Protein AF-A0A832J7C8-F1 (afdb_monomer)

Solvent-accessible surface area (backbone atoms only — not comparable to full-atom values): 30601 Å² total; per-residue (Å²): 109,84,42,47,64,48,51,95,41,90,67,67,51,73,44,78,39,48,43,72,54,90,59,29,48,70,55,30,78,49,72,46,72,92,43,89,54,33,34,36,38,36,22,11,72,75,19,35,33,37,17,64,54,68,40,61,45,34,40,81,36,48,46,62,53,90,59,36,40,24,36,16,57,36,76,43,83,82,53,86,65,36,33,31,39,37,15,12,67,74,18,40,30,42,10,71,61,70,42,56,45,36,41,78,40,52,44,64,51,79,75,30,41,20,44,38,48,44,63,41,89,86,40,77,36,28,34,42,36,33,19,43,72,70,30,50,33,36,18,76,60,62,36,62,43,36,39,68,61,75,86,77,76,67,95,51,84,76,71,68,75,43,25,40,50,28,66,30,75,48,54,59,37,57,80,63,46,77,42,68,45,42,31,30,43,35,11,18,47,62,15,42,30,37,38,36,23,69,72,50,93,70,58,51,78,44,78,54,37,39,87,57,95,48,99,82,34,47,56,70,33,52,19,58,35,43,46,75,47,76,45,71,85,48,92,80,41,44,47,44,35,44,36,43,30,36,90,49,63,23,37,32,37,35,52,81,80,54,88,68,36,68,61,42,79,76,43,76,14,74,57,50,53,51,48,52,47,51,52,49,49,55,57,67,64,59,80,88,87,68,85,66,57,78,50,83,70,80,54,66,51,101,85,74,44,48,50,39,50,34,37,58,91,85,42,85,45,78,49,78,58,73,83,81,78,82,72,78,80,74,65,39,16,24,52,35,37,48,55,49,62,42,64,89,73,43,45,62,76,42,72,34,34,41,41,36,38,44,32,22,77,19,93,33,59,28,40,67,25,34,37,45,31,46,49,40,85,67,38,46,79,74,49,76,50,54,76,47,57,52,73,46,80,44,92,52,91,67,38,32,39,44,30,50,45,35,70,38,48,56,74,37,71,41,46,35,40,39,35,32,29,32,76,58,68,70,42,76,45,53,37,41,36,36,52,49,50,77,40,52,48,75,40,70,66,40,22,44,26,62,46,80,46,64,27,61,69,88,75,70,66,74,45,82,70,28,60,95,43,97,54,40,81,50,54,60,57,52,51,49,47,38,62,68,64,24,59,72,38,73,71,36,38,52,51,52,51,53,46,65,73,56,42,46,71,52,50,57,56,32,65,77,30,70,70,54,38,52,50,51,52,64,67,43,48,64,60,54,46,38,71,76,36,51,72,61,43,52,52,51,51,53,51,51,51,51,51,50,53,52,52,51,51,54,51,51,56,54,53,55,57,55,63,76,74,109

Structure (mmCIF, N/CA/C/O backbone):
data_AF-A0A832J7C8-F1
#
_entry.id   AF-A0A832J7C8-F1
#
loop_
_atom_site.group_PDB
_atom_site.id
_atom_site.type_symbol
_atom_site.label_atom_id
_atom_site.label_alt_id
_atom_site.label_comp_id
_atom_site.label_asym_id
_atom_site.label_entity_id
_atom_site.label_seq_id
_atom_site.pdbx_PDB_ins_code
_atom_site.Cartn_x
_atom_site.Cartn_y
_atom_site.Cartn_z
_atom_site.occupancy
_atom_site.B_iso_or_equiv
_atom_site.auth_seq_id
_atom_site.auth_comp_id
_atom_site.auth_asym_id
_atom_site.auth_atom_id
_atom_site.pdbx_PDB_model_num
ATOM 1 N N . ASP A 1 1 ? -2.311 -9.104 -15.915 1.00 56.28 1 ASP A N 1
ATOM 2 C CA . ASP A 1 1 ? -3.794 -8.987 -15.863 1.00 56.28 1 ASP A CA 1
ATOM 3 C C . ASP A 1 1 ? -4.512 -10.001 -14.965 1.00 56.28 1 ASP A C 1
ATOM 5 O O . ASP A 1 1 ? -5.670 -10.327 -15.211 1.00 56.28 1 ASP A O 1
ATOM 9 N N . GLN A 1 2 ? -3.888 -10.494 -13.891 1.00 72.25 2 GLN A N 1
ATOM 10 C CA . GLN A 1 2 ? -4.504 -11.523 -13.036 1.00 72.25 2 GLN A CA 1
ATOM 11 C C . GLN A 1 2 ? -5.165 -10.955 -11.766 1.00 72.25 2 GLN A C 1
ATOM 13 O O . GLN A 1 2 ? -5.716 -11.711 -10.971 1.00 72.25 2 GLN A O 1
ATOM 18 N N . GLY A 1 3 ? -5.201 -9.627 -11.621 1.00 81.56 3 GLY A N 1
ATOM 19 C CA . GLY A 1 3 ? -5.967 -8.923 -10.598 1.00 81.56 3 GLY A CA 1
ATOM 20 C C . GLY A 1 3 ? -5.256 -8.827 -9.254 1.00 81.56 3 GLY A C 1
ATOM 21 O O . GLY A 1 3 ? -4.030 -8.818 -9.193 1.00 81.56 3 GLY A O 1
ATOM 22 N N . VAL A 1 4 ? -6.041 -8.713 -8.187 1.00 84.06 4 VAL A N 1
ATOM 23 C CA . VAL A 1 4 ? -5.559 -8.632 -6.811 1.00 84.06 4 VAL A CA 1
ATOM 24 C C . VAL A 1 4 ? -5.388 -10.037 -6.251 1.00 84.06 4 VAL A C 1
ATOM 26 O O . VAL A 1 4 ? -6.258 -10.902 -6.387 1.00 84.06 4 VAL A O 1
ATOM 29 N N . PHE A 1 5 ? -4.270 -10.242 -5.569 1.00 83.50 5 PHE A N 1
ATOM 30 C CA . PHE A 1 5 ? -4.012 -11.427 -4.773 1.00 83.50 5 PHE A CA 1
ATOM 31 C C . PHE A 1 5 ? -3.793 -11.012 -3.326 1.00 83.50 5 PHE A C 1
ATOM 33 O O . PHE A 1 5 ? -3.249 -9.944 -3.054 1.00 83.50 5 PHE A O 1
ATOM 40 N N . ALA A 1 6 ? -4.213 -11.867 -2.403 1.00 79.81 6 ALA A N 1
ATOM 41 C CA . ALA A 1 6 ? -3.914 -11.717 -0.993 1.00 79.81 6 ALA A CA 1
ATOM 42 C C . ALA A 1 6 ? -3.129 -12.930 -0.515 1.00 79.81 6 ALA A C 1
ATOM 44 O O . ALA A 1 6 ? -3.428 -14.068 -0.882 1.00 79.81 6 ALA A O 1
ATOM 45 N N . SER A 1 7 ? -2.155 -12.657 0.334 1.00 75.12 7 SER A N 1
ATOM 46 C CA . SER A 1 7 ? -1.440 -13.656 1.105 1.00 75.12 7 SER A CA 1
ATOM 47 C C . SER A 1 7 ? -1.711 -13.399 2.583 1.00 75.12 7 SER A C 1
ATOM 49 O O . SER A 1 7 ? -1.800 -12.252 3.025 1.00 75.12 7 SER A O 1
ATOM 51 N N . ASN A 1 8 ? -1.861 -14.478 3.341 1.00 82.06 8 ASN A N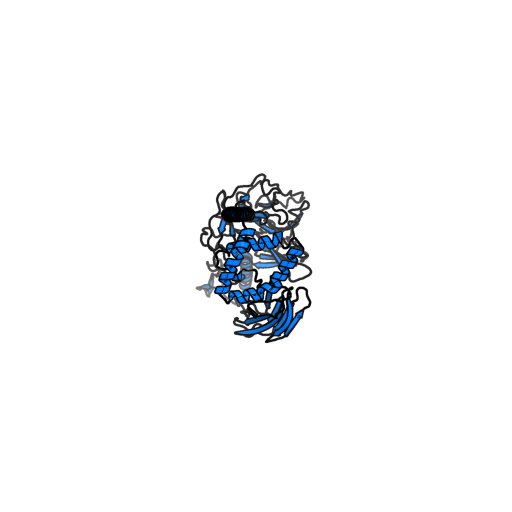 1
ATOM 52 C CA . ASN A 1 8 ? -1.901 -14.472 4.802 1.00 82.06 8 ASN A CA 1
ATOM 53 C C . ASN A 1 8 ? -0.644 -15.117 5.413 1.00 82.06 8 ASN A C 1
ATOM 55 O O . ASN A 1 8 ? -0.599 -15.332 6.620 1.00 82.06 8 ASN A O 1
ATOM 59 N N . ASP A 1 9 ? 0.356 -15.412 4.583 1.00 74.69 9 ASP A N 1
ATOM 60 C CA . ASP A 1 9 ? 1.581 -16.141 4.911 1.00 74.69 9 ASP A CA 1
ATOM 61 C C . ASP A 1 9 ? 2.830 -15.408 4.385 1.00 74.69 9 ASP A C 1
ATOM 63 O O . ASP A 1 9 ? 3.800 -16.017 3.941 1.00 74.69 9 ASP A O 1
ATOM 67 N N . ASN A 1 10 ? 2.806 -14.069 4.444 1.00 65.75 10 ASN A N 1
ATOM 68 C CA . ASN A 1 10 ? 3.911 -13.183 4.048 1.00 65.75 10 ASN A CA 1
ATOM 69 C C . ASN A 1 10 ? 4.390 -13.365 2.595 1.00 65.75 10 ASN A C 1
ATOM 71 O O . ASN A 1 10 ? 5.555 -13.140 2.279 1.00 65.75 10 ASN A O 1
ATOM 75 N N . GLY A 1 11 ? 3.476 -13.727 1.700 1.00 64.25 11 GLY A N 1
ATOM 76 C CA . GLY A 1 11 ? 3.715 -13.854 0.268 1.00 64.25 11 GLY A CA 1
ATOM 77 C C . GLY A 1 11 ? 4.184 -15.235 -0.186 1.00 64.25 11 GLY A C 1
ATOM 78 O O . GLY A 1 11 ? 4.556 -15.366 -1.353 1.00 64.25 11 GLY A O 1
ATOM 79 N N . SER A 1 12 ? 4.159 -16.250 0.685 1.00 63.31 12 SER A N 1
ATOM 80 C CA . SER A 1 12 ? 4.481 -17.634 0.311 1.00 63.31 12 SER A CA 1
ATOM 81 C C . SER A 1 12 ? 3.397 -18.254 -0.573 1.00 63.31 12 SER A C 1
ATOM 83 O O . SER A 1 12 ? 3.710 -18.881 -1.585 1.00 63.31 12 SER A O 1
ATOM 85 N N . ASN A 1 13 ? 2.122 -18.031 -0.252 1.00 65.81 13 ASN A N 1
ATOM 86 C CA . ASN A 1 13 ? 0.984 -18.407 -1.077 1.00 65.81 13 ASN A CA 1
ATOM 87 C C . ASN A 1 13 ? 0.084 -17.204 -1.332 1.00 65.81 13 ASN A C 1
ATOM 89 O O . ASN A 1 13 ? -0.207 -16.387 -0.460 1.00 65.81 13 ASN A O 1
ATOM 93 N N . TRP A 1 14 ? -0.418 -17.141 -2.557 1.00 78.94 14 TRP A N 1
ATOM 94 C CA . TRP A 1 14 ? -1.261 -16.054 -3.020 1.00 78.94 14 TRP A CA 1
ATOM 95 C C . TRP A 1 14 ? -2.600 -16.602 -3.478 1.00 78.94 14 TRP A C 1
ATOM 97 O O . TRP A 1 14 ? -2.681 -17.451 -4.365 1.00 78.94 14 TRP A O 1
ATOM 107 N N . VAL A 1 15 ? -3.672 -16.088 -2.885 1.00 83.00 15 VAL A N 1
ATOM 108 C CA . VAL A 1 15 ? -5.040 -16.414 -3.277 1.00 83.00 15 VAL A CA 1
ATOM 109 C C . VAL A 1 15 ? -5.608 -15.249 -4.065 1.00 83.00 15 VAL A C 1
ATOM 111 O O . VAL A 1 15 ? -5.571 -14.102 -3.621 1.00 83.00 15 VAL A O 1
ATOM 114 N N . ALA A 1 16 ? -6.163 -15.545 -5.236 1.00 85.12 16 ALA A N 1
ATOM 115 C CA . ALA A 1 16 ? -6.839 -14.547 -6.049 1.00 85.12 16 ALA A CA 1
ATOM 116 C C . ALA A 1 16 ? -8.062 -13.977 -5.305 1.00 85.12 16 ALA A C 1
ATOM 118 O O . ALA A 1 16 ? -8.956 -14.714 -4.887 1.00 85.12 16 ALA A O 1
ATOM 119 N N . LYS A 1 17 ? -8.125 -12.650 -5.194 1.00 89.81 17 LYS A N 1
ATOM 120 C CA . LYS A 1 17 ? -9.186 -11.885 -4.526 1.00 89.81 17 LYS A CA 1
ATOM 121 C C . LYS A 1 17 ? -9.860 -10.949 -5.523 1.00 89.81 17 LYS A C 1
ATOM 123 O O . LYS A 1 17 ? -9.800 -9.735 -5.411 1.00 89.81 17 LYS A O 1
ATOM 128 N N . ASN A 1 18 ? -10.474 -11.541 -6.546 1.00 90.88 18 ASN A N 1
ATOM 129 C CA . ASN A 1 18 ? -10.940 -10.828 -7.742 1.00 90.88 18 ASN A CA 1
ATOM 130 C C . ASN A 1 18 ? -12.463 -10.802 -7.908 1.00 90.88 18 ASN A C 1
ATOM 132 O O . ASN A 1 18 ? -12.958 -10.453 -8.986 1.00 90.88 18 ASN A O 1
ATOM 136 N N . ASN A 1 19 ? -13.227 -11.227 -6.898 1.00 94.44 19 ASN A N 1
ATOM 137 C CA . ASN A 1 19 ? -14.675 -11.310 -7.040 1.00 94.44 19 ASN A CA 1
ATOM 138 C C . ASN A 1 19 ? -15.274 -9.914 -7.263 1.00 94.44 19 ASN A C 1
ATOM 140 O O . ASN A 1 19 ? -14.944 -8.971 -6.551 1.00 94.44 19 ASN A O 1
ATOM 144 N N . GLY A 1 20 ? -16.128 -9.771 -8.277 1.00 93.56 20 GLY A N 1
ATOM 145 C CA . GLY A 1 20 ? -16.678 -8.475 -8.692 1.00 93.56 20 GLY A CA 1
ATOM 146 C C . GLY A 1 20 ? -15.742 -7.597 -9.542 1.00 93.56 20 GLY A C 1
ATOM 147 O O . GLY A 1 20 ? -16.195 -6.590 -10.091 1.00 93.56 20 GLY A O 1
ATOM 148 N N . MET A 1 21 ? -14.472 -7.982 -9.748 1.00 90.50 21 MET A N 1
ATOM 149 C CA . MET A 1 21 ? -13.553 -7.262 -10.639 1.00 90.50 21 MET A CA 1
ATOM 150 C C . MET A 1 21 ? -13.685 -7.731 -12.088 1.00 90.50 21 MET A C 1
ATOM 152 O O . MET A 1 21 ? -13.321 -8.856 -12.443 1.00 90.50 21 MET A O 1
ATOM 156 N N . SER A 1 22 ? -14.160 -6.829 -12.948 1.00 89.94 22 SER A N 1
ATOM 157 C CA . SER A 1 22 ? -14.215 -7.052 -14.402 1.00 89.94 22 SER A CA 1
ATOM 158 C C . SER A 1 22 ? -12.955 -6.592 -15.143 1.00 89.94 22 SER A C 1
ATOM 160 O O . SER A 1 22 ? -12.749 -6.991 -16.280 1.00 89.94 22 SER A O 1
ATOM 162 N N . HIS A 1 23 ? -12.127 -5.757 -14.509 1.00 84.88 23 HIS A N 1
ATOM 163 C CA . HIS A 1 23 ? -10.822 -5.317 -15.008 1.00 84.88 23 HIS A CA 1
ATOM 164 C C . HIS A 1 23 ? -9.777 -5.678 -13.954 1.00 84.88 23 HIS A C 1
ATOM 166 O O . HIS A 1 23 ? -9.989 -5.414 -12.772 1.00 84.88 23 HIS A O 1
ATOM 172 N N . ARG A 1 24 ? -8.698 -6.341 -14.376 1.00 83.94 24 ARG A N 1
ATOM 173 C CA . ARG A 1 24 ? -7.740 -7.030 -13.489 1.00 83.94 24 ARG A CA 1
ATOM 174 C C . ARG A 1 24 ? -6.286 -6.601 -13.709 1.00 83.94 24 ARG A C 1
ATOM 176 O O . ARG A 1 24 ? -5.356 -7.231 -13.210 1.00 83.94 24 ARG A O 1
ATOM 183 N N . THR A 1 25 ? -6.089 -5.532 -14.463 1.00 81.81 25 THR A N 1
ATOM 184 C CA . THR A 1 25 ? -4.816 -4.815 -14.535 1.00 81.81 25 THR A CA 1
ATOM 185 C C . THR A 1 25 ? -4.850 -3.776 -13.426 1.00 81.81 25 THR A C 1
ATOM 187 O O . THR A 1 25 ? -5.621 -2.817 -13.503 1.00 81.81 25 THR A O 1
ATOM 190 N N . ILE A 1 26 ? -4.115 -4.046 -12.350 1.00 83.69 26 ILE A N 1
ATOM 191 C CA . ILE A 1 26 ? -4.095 -3.212 -11.150 1.00 83.69 26 ILE A CA 1
ATOM 192 C C . ILE A 1 26 ? -2.944 -2.224 -11.285 1.00 83.69 26 ILE A C 1
ATOM 194 O O . ILE A 1 26 ? -1.802 -2.644 -11.438 1.00 83.69 26 ILE A O 1
ATOM 198 N N . MET A 1 27 ? -3.263 -0.934 -11.246 1.00 82.56 27 MET A N 1
ATOM 199 C CA . MET A 1 27 ? -2.290 0.152 -11.386 1.00 82.56 27 MET A CA 1
ATOM 200 C C . MET A 1 27 ? -1.813 0.668 -10.024 1.00 82.56 27 MET A C 1
ATOM 202 O O . MET A 1 27 ? -0.643 0.990 -9.855 1.00 82.56 27 MET A O 1
ATOM 206 N N . ALA A 1 28 ? -2.713 0.703 -9.037 1.00 87.00 28 ALA A N 1
ATOM 207 C CA . ALA A 1 28 ? -2.404 1.074 -7.659 1.00 87.00 28 ALA A CA 1
ATOM 208 C C . ALA A 1 28 ? -3.376 0.400 -6.682 1.00 87.00 28 ALA A C 1
ATOM 210 O O . ALA A 1 28 ? -4.518 0.093 -7.046 1.00 87.00 28 ALA A O 1
ATOM 211 N N . LEU A 1 29 ? -2.930 0.202 -5.442 1.00 90.94 29 LEU A N 1
ATOM 212 C CA . LEU A 1 29 ? -3.729 -0.310 -4.331 1.00 90.94 29 LEU A CA 1
ATOM 213 C C . LEU A 1 29 ? -3.562 0.599 -3.120 1.00 90.94 29 LEU A C 1
ATOM 215 O O . LEU A 1 29 ? -2.441 0.952 -2.778 1.00 90.94 29 LEU A O 1
ATOM 219 N N . GLU A 1 30 ? -4.671 0.917 -2.461 1.00 92.81 30 GLU A N 1
ATOM 220 C CA . GLU A 1 30 ? -4.691 1.712 -1.233 1.00 92.81 30 GLU A CA 1
ATOM 221 C C . GLU A 1 30 ? -5.604 1.077 -0.189 1.00 92.81 30 GLU A C 1
ATOM 223 O O . GLU A 1 30 ? -6.596 0.419 -0.524 1.00 92.81 30 GLU A O 1
ATOM 228 N N . ALA A 1 31 ? -5.284 1.284 1.087 1.00 90.69 31 ALA A N 1
ATOM 229 C CA . ALA A 1 31 ? -5.986 0.650 2.195 1.00 90.69 31 ALA A CA 1
ATOM 230 C C . ALA A 1 31 ? -6.259 1.628 3.340 1.00 90.69 31 ALA A C 1
ATOM 232 O O . ALA A 1 31 ? -5.342 2.156 3.963 1.00 90.69 31 ALA A O 1
ATOM 233 N N . ASP A 1 32 ? -7.535 1.788 3.688 1.00 89.62 32 ASP A N 1
ATOM 234 C CA . ASP A 1 32 ? -7.928 2.372 4.965 1.00 89.62 32 ASP A CA 1
ATOM 235 C C . ASP A 1 32 ? -7.948 1.277 6.035 1.00 89.62 32 ASP A C 1
ATOM 237 O O . ASP A 1 32 ? -8.898 0.493 6.150 1.00 89.62 32 ASP A O 1
ATOM 241 N N . THR A 1 33 ? -6.871 1.231 6.814 1.00 88.62 33 THR A N 1
ATOM 242 C CA . THR A 1 33 ? -6.666 0.285 7.917 1.00 88.62 33 THR A CA 1
ATOM 243 C C . THR A 1 33 ? -7.246 0.776 9.244 1.00 88.62 33 THR A C 1
ATOM 245 O O . THR A 1 33 ? -7.203 0.048 10.234 1.00 88.62 33 THR A O 1
ATOM 248 N N . SER A 1 34 ? -7.828 1.982 9.286 1.00 85.81 34 SER A N 1
ATOM 249 C CA . SER A 1 34 ? -8.460 2.519 10.501 1.00 85.81 34 SER A CA 1
ATOM 250 C C . SER A 1 34 ? -9.802 1.851 10.832 1.00 85.81 34 SER A C 1
ATOM 252 O O . SER A 1 34 ? -10.350 2.048 11.918 1.00 85.81 34 SER A O 1
ATOM 254 N N . VAL A 1 35 ? -10.315 1.031 9.913 1.00 86.38 35 VAL A N 1
ATOM 255 C CA . VAL A 1 35 ? -11.536 0.236 10.053 1.00 86.38 35 VAL A CA 1
ATOM 256 C C . VAL A 1 35 ? -11.230 -1.258 9.933 1.00 86.38 35 VAL A C 1
ATOM 258 O O . VAL A 1 35 ? -10.261 -1.667 9.298 1.00 86.38 35 VAL A O 1
ATOM 261 N N . THR A 1 36 ? -12.051 -2.099 10.564 1.00 90.00 36 THR A N 1
ATOM 262 C CA . THR A 1 36 ? -11.933 -3.563 10.486 1.00 90.00 36 THR A CA 1
ATOM 263 C C . THR A 1 36 ? -13.291 -4.161 10.096 1.00 90.00 36 THR A C 1
ATOM 265 O O . THR A 1 36 ? -14.242 -3.999 10.865 1.00 90.00 36 THR A O 1
ATOM 268 N N . PRO A 1 37 ? -13.416 -4.839 8.936 1.00 90.75 37 PRO A N 1
ATOM 269 C CA . PRO A 1 37 ? -12.373 -5.090 7.931 1.00 90.75 37 PRO A CA 1
ATOM 270 C C . PRO A 1 37 ? -11.842 -3.800 7.292 1.00 90.75 37 PRO A C 1
ATOM 272 O O . PRO A 1 37 ? -12.575 -2.814 7.197 1.00 90.75 37 PRO A O 1
ATOM 275 N N . ALA A 1 38 ? -10.578 -3.817 6.856 1.00 89.56 38 ALA A N 1
ATOM 276 C CA . ALA A 1 38 ? -9.988 -2.690 6.137 1.00 89.56 38 ALA A CA 1
ATOM 277 C C . ALA A 1 38 ? -10.784 -2.407 4.856 1.00 89.56 38 ALA A C 1
ATOM 279 O O . ALA A 1 38 ? -11.238 -3.333 4.173 1.00 89.56 38 ALA A O 1
ATOM 280 N N . THR A 1 39 ? -10.943 -1.125 4.527 1.00 92.88 39 THR A N 1
ATOM 281 C CA . THR A 1 39 ? -11.507 -0.737 3.230 1.00 92.88 39 THR A CA 1
ATOM 282 C C . THR A 1 39 ? -10.375 -0.625 2.223 1.00 92.88 39 THR A C 1
ATOM 284 O O . THR A 1 39 ? -9.425 0.117 2.450 1.00 92.88 39 THR A O 1
ATOM 287 N N . LEU A 1 40 ? -10.475 -1.350 1.115 1.00 95.44 40 LEU A N 1
ATOM 288 C CA . LEU A 1 40 ? -9.450 -1.419 0.079 1.00 95.44 40 LEU A CA 1
ATOM 289 C C . LEU A 1 40 ? -9.932 -0.745 -1.200 1.00 95.44 40 LEU A C 1
ATOM 291 O O . LEU A 1 40 ? -11.114 -0.826 -1.551 1.00 95.44 40 LEU A O 1
ATOM 295 N N . TYR A 1 41 ? -9.000 -0.133 -1.917 1.00 96.94 41 TYR A N 1
ATOM 296 C CA . TYR A 1 41 ? -9.234 0.531 -3.190 1.00 96.94 41 TYR A CA 1
ATOM 297 C C . TYR A 1 41 ? -8.215 0.048 -4.213 1.00 96.94 41 TYR A C 1
ATOM 299 O O . TYR A 1 41 ? -7.036 -0.072 -3.898 1.00 96.94 41 TYR A O 1
ATOM 307 N N . ALA A 1 42 ? -8.667 -0.214 -5.434 1.00 95.44 42 ALA A N 1
ATOM 308 C CA . ALA A 1 42 ? -7.814 -0.632 -6.537 1.00 95.44 42 ALA A CA 1
ATOM 309 C C . ALA A 1 42 ? -8.055 0.262 -7.751 1.00 95.44 42 ALA A C 1
ATOM 311 O O . ALA A 1 42 ? -9.180 0.333 -8.252 1.00 95.44 42 ALA A O 1
ATOM 312 N N . ALA A 1 43 ? -7.008 0.923 -8.235 1.00 92.06 43 ALA A N 1
ATOM 313 C CA . ALA A 1 43 ? -7.028 1.610 -9.519 1.00 92.06 43 ALA A CA 1
ATOM 314 C C . ALA A 1 43 ? -6.785 0.617 -10.651 1.00 92.06 43 ALA A C 1
ATOM 316 O O . ALA A 1 43 ? -5.936 -0.270 -10.553 1.00 92.06 43 ALA A O 1
ATOM 317 N N . THR A 1 44 ? -7.541 0.774 -11.730 1.00 90.38 44 THR A N 1
ATOM 318 C CA . THR A 1 44 ? -7.455 -0.061 -12.927 1.00 90.38 44 THR A CA 1
ATOM 319 C C . THR A 1 44 ? -7.710 0.790 -14.166 1.00 90.38 44 THR A C 1
ATOM 321 O O . THR A 1 44 ? -8.202 1.914 -14.067 1.00 90.38 44 THR A O 1
ATOM 324 N N . LEU A 1 45 ? -7.508 0.209 -15.350 1.00 85.69 45 LEU A N 1
ATOM 325 C CA . LEU A 1 45 ? -7.932 0.820 -16.618 1.00 85.69 45 LEU A CA 1
ATOM 326 C C . LEU A 1 45 ? -9.467 0.841 -16.824 1.00 85.69 45 LEU A C 1
ATOM 328 O O . LEU A 1 45 ? -9.957 1.370 -17.816 1.00 85.69 45 LEU A O 1
ATOM 332 N N . GLY A 1 46 ? -10.237 0.244 -15.904 1.00 87.69 46 GLY A N 1
ATOM 333 C CA . GLY A 1 46 ? -11.706 0.232 -15.895 1.00 87.69 46 GLY A CA 1
ATOM 334 C C . GLY A 1 46 ? -12.326 1.006 -14.724 1.00 87.69 46 GLY A C 1
ATOM 335 O O . GLY A 1 46 ? -13.507 0.812 -14.409 1.00 87.69 46 GLY A O 1
ATOM 336 N N . GLY A 1 47 ? -11.541 1.861 -14.073 1.00 94.00 47 GLY A N 1
ATOM 337 C CA . GLY A 1 47 ? -11.931 2.723 -12.965 1.00 94.00 47 GLY A CA 1
ATOM 338 C C . GLY A 1 47 ? -11.379 2.259 -11.623 1.00 94.00 47 GLY A C 1
ATOM 339 O O . GLY A 1 47 ? -10.501 1.395 -11.547 1.00 94.00 47 GLY A O 1
ATOM 340 N N . VAL A 1 48 ? -11.934 2.822 -10.554 1.00 98.06 48 VAL A N 1
ATOM 341 C CA . VAL A 1 48 ? -11.632 2.439 -9.177 1.00 98.06 48 VAL A CA 1
ATOM 342 C C . VAL A 1 48 ? -12.564 1.311 -8.748 1.00 98.06 48 VAL A C 1
ATOM 344 O O . VAL A 1 48 ? -13.782 1.381 -8.918 1.00 98.06 48 VAL A O 1
ATOM 347 N N . TYR A 1 49 ? -12.004 0.272 -8.146 1.00 97.81 49 TYR A N 1
ATOM 348 C CA . TYR A 1 49 ? -12.757 -0.719 -7.389 1.00 97.81 49 TYR A CA 1
ATOM 349 C C . TYR A 1 49 ? -12.579 -0.474 -5.898 1.00 97.81 49 TYR A C 1
ATOM 351 O O . TYR A 1 49 ? -11.522 -0.038 -5.455 1.00 97.81 49 TYR A O 1
ATOM 359 N N . ARG A 1 50 ? -13.619 -0.777 -5.126 1.00 97.44 50 ARG A N 1
ATOM 360 C CA . ARG A 1 50 ? -13.663 -0.626 -3.674 1.00 97.44 50 ARG A CA 1
ATOM 361 C C . ARG A 1 50 ? -14.165 -1.913 -3.028 1.00 97.44 50 ARG A C 1
ATOM 363 O O . ARG A 1 50 ? -15.160 -2.474 -3.487 1.00 97.44 50 ARG A O 1
ATOM 370 N N . SER A 1 51 ? -13.519 -2.342 -1.952 1.00 96.50 51 SER A N 1
ATOM 371 C CA . SER A 1 51 ? -13.937 -3.460 -1.098 1.00 96.50 51 SER A CA 1
ATOM 372 C C . SER A 1 51 ? -13.980 -3.000 0.359 1.00 96.50 51 SER A C 1
ATOM 374 O O . SER A 1 51 ? -13.145 -2.213 0.791 1.00 96.50 51 SER A O 1
ATOM 376 N N . THR A 1 52 ? -14.966 -3.470 1.123 1.00 95.81 52 THR A N 1
ATOM 377 C CA . THR A 1 52 ? -15.102 -3.218 2.578 1.00 95.81 52 THR A CA 1
ATOM 378 C C . THR A 1 52 ? -15.033 -4.497 3.401 1.00 95.81 52 THR A C 1
ATOM 380 O O . THR A 1 52 ? -15.411 -4.520 4.568 1.00 95.81 52 THR A O 1
ATOM 383 N N . ASP A 1 53 ? -14.620 -5.582 2.764 1.00 92.88 53 ASP A N 1
ATOM 384 C CA . ASP A 1 53 ? -14.628 -6.941 3.285 1.00 92.88 53 ASP A CA 1
ATOM 385 C C . ASP A 1 53 ? -13.290 -7.628 2.990 1.00 92.88 53 ASP A C 1
ATOM 387 O O . ASP A 1 53 ? -13.244 -8.788 2.605 1.00 92.88 53 ASP A O 1
ATOM 391 N N . ALA A 1 54 ? -12.186 -6.886 3.157 1.00 84.25 54 ALA A N 1
ATOM 392 C CA . ALA A 1 54 ? -10.823 -7.394 2.990 1.00 84.25 54 ALA A CA 1
ATOM 393 C C . ALA A 1 54 ? -10.569 -8.081 1.627 1.00 84.25 54 ALA A C 1
ATOM 395 O O . ALA A 1 54 ? -9.956 -9.145 1.558 1.00 84.25 54 ALA A O 1
ATOM 396 N N . ALA A 1 55 ? -11.020 -7.445 0.540 1.00 91.50 55 ALA A N 1
ATOM 397 C CA . ALA A 1 55 ? -10.913 -7.909 -0.848 1.00 91.50 55 ALA A CA 1
ATOM 398 C C . ALA A 1 55 ? -11.754 -9.153 -1.196 1.00 91.50 55 ALA A C 1
ATOM 400 O O . ALA A 1 55 ? -11.585 -9.710 -2.284 1.00 91.50 55 ALA A O 1
ATOM 401 N N . ASP A 1 56 ? -12.680 -9.586 -0.333 1.00 89.56 56 ASP A N 1
ATOM 402 C CA . ASP A 1 56 ? -13.579 -10.697 -0.661 1.00 89.56 56 ASP A CA 1
ATOM 403 C C . ASP A 1 56 ? -14.567 -10.327 -1.772 1.00 89.56 56 ASP A C 1
ATOM 405 O O . ASP A 1 56 ? -14.826 -11.152 -2.651 1.00 89.56 56 ASP A O 1
ATOM 409 N N . ASN A 1 57 ? -15.080 -9.092 -1.786 1.00 95.75 57 ASN A N 1
ATOM 410 C CA . ASN A 1 57 ? -15.917 -8.574 -2.864 1.00 95.75 57 ASN A CA 1
ATOM 411 C C . ASN A 1 57 ? -15.522 -7.150 -3.253 1.00 95.75 57 ASN A C 1
ATOM 413 O O . ASN A 1 57 ? -15.465 -6.235 -2.431 1.00 95.75 57 ASN A O 1
ATOM 417 N N . TRP A 1 58 ? -15.350 -6.941 -4.554 1.00 97.50 58 TRP A N 1
ATOM 418 C CA . TRP A 1 58 ? -15.076 -5.636 -5.133 1.00 97.50 58 TRP A CA 1
ATOM 419 C C . TRP A 1 58 ? -16.305 -5.069 -5.828 1.00 97.50 58 TRP A C 1
ATOM 421 O O . TRP A 1 58 ? -17.022 -5.760 -6.553 1.00 97.50 58 TRP A O 1
ATOM 431 N N . GLN A 1 59 ? -16.517 -3.771 -5.653 1.00 97.75 59 GLN A N 1
ATOM 432 C CA . GLN A 1 59 ? -17.549 -3.005 -6.339 1.00 97.75 59 GLN A CA 1
ATOM 433 C C . GLN A 1 59 ? -16.905 -1.855 -7.104 1.00 97.75 59 GLN A C 1
ATOM 435 O O . GLN A 1 59 ? -15.933 -1.264 -6.639 1.00 97.75 59 GLN A O 1
ATOM 440 N N . ARG A 1 60 ? -17.444 -1.518 -8.278 1.00 97.75 60 ARG A N 1
ATOM 441 C CA . ARG A 1 60 ? -16.996 -0.330 -9.017 1.00 97.75 60 ARG A CA 1
ATOM 442 C C . ARG A 1 60 ? -17.347 0.927 -8.223 1.00 97.75 60 ARG A C 1
ATOM 444 O O . ARG A 1 60 ? -18.478 1.079 -7.773 1.00 97.75 60 ARG A O 1
ATOM 451 N N . SER A 1 61 ? -16.393 1.837 -8.117 1.00 97.62 61 SER A N 1
ATOM 452 C CA . SER A 1 61 ? -16.456 3.055 -7.314 1.00 97.62 61 SER A CA 1
ATOM 453 C C . SER A 1 61 ? -16.216 4.266 -8.215 1.00 97.62 61 SER A C 1
ATOM 455 O O . SER A 1 61 ? -15.303 5.045 -7.988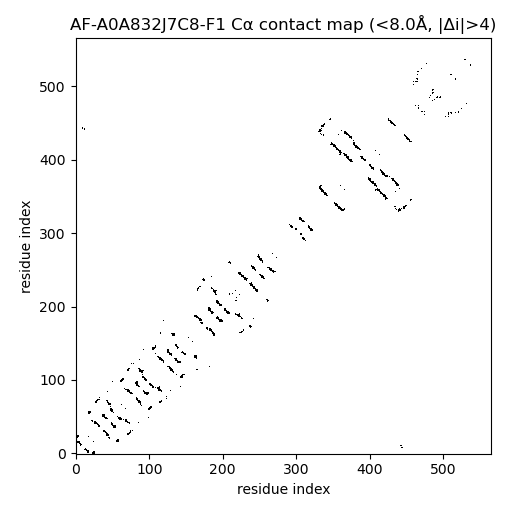 1.00 97.62 61 SER A O 1
ATOM 457 N N . ASN A 1 62 ? -17.002 4.382 -9.290 1.00 97.62 62 ASN A N 1
ATOM 458 C CA . ASN A 1 62 ? -16.702 5.276 -10.418 1.00 97.62 62 ASN A CA 1
ATOM 459 C C . ASN A 1 62 ? -17.650 6.476 -10.543 1.00 97.62 62 ASN A C 1
ATOM 461 O O . ASN A 1 62 ? -17.620 7.167 -11.559 1.00 97.62 62 ASN A O 1
ATOM 465 N N . ASN A 1 63 ? -18.538 6.715 -9.574 1.00 97.75 63 ASN A N 1
ATOM 466 C CA . ASN A 1 63 ? -19.517 7.788 -9.724 1.00 97.75 63 ASN A CA 1
ATOM 467 C C . ASN A 1 63 ? -18.813 9.153 -9.772 1.00 97.75 63 ASN A C 1
ATOM 469 O O . ASN A 1 63 ? -18.134 9.524 -8.819 1.00 97.75 63 ASN A O 1
ATOM 473 N N . GLY A 1 64 ? -18.971 9.884 -10.876 1.00 96.38 64 GLY A N 1
ATOM 474 C CA . GLY A 1 64 ? -18.296 11.166 -11.111 1.00 96.38 64 GLY A CA 1
ATOM 475 C C . GLY A 1 64 ? -16.903 11.081 -11.754 1.00 96.38 64 GLY A C 1
ATOM 476 O O . GLY A 1 64 ? -16.353 12.123 -12.098 1.00 96.38 64 GLY A O 1
ATOM 477 N N . LEU A 1 65 ? -16.351 9.881 -11.989 1.00 94.75 65 LEU A N 1
ATOM 478 C CA . LEU A 1 65 ? -15.154 9.711 -12.825 1.00 94.75 65 LEU A CA 1
ATOM 479 C C . LEU A 1 65 ? -15.556 9.751 -14.304 1.00 94.75 65 LEU A C 1
ATOM 481 O O . LEU A 1 65 ? -16.274 8.863 -14.768 1.00 94.75 65 LEU A O 1
ATOM 485 N N . ALA A 1 66 ? -15.096 10.759 -15.051 1.00 92.06 66 ALA A N 1
ATOM 486 C CA . ALA A 1 66 ? -15.361 10.838 -16.490 1.00 92.06 66 ALA A CA 1
ATOM 487 C C . ALA A 1 66 ? -14.423 9.926 -17.299 1.00 92.06 66 ALA A C 1
ATOM 489 O O . ALA A 1 66 ? -14.844 9.343 -18.299 1.00 92.06 66 ALA A O 1
ATOM 490 N N . ASN A 1 67 ? -13.182 9.750 -16.835 1.00 89.06 67 ASN A N 1
ATOM 491 C CA . ASN A 1 67 ? -12.214 8.813 -17.397 1.00 89.06 67 ASN A CA 1
ATOM 492 C C . ASN A 1 67 ? -11.952 7.665 -16.414 1.00 89.06 67 ASN A C 1
ATOM 494 O O . ASN A 1 67 ? -11.736 7.880 -15.223 1.00 89.06 67 ASN A O 1
ATOM 498 N N . LEU A 1 68 ? -11.998 6.434 -16.923 1.00 93.69 68 LEU A N 1
ATOM 499 C CA . LEU A 1 68 ? -11.823 5.215 -16.134 1.00 93.69 68 LEU A CA 1
ATOM 500 C C . LEU A 1 68 ? -10.389 4.672 -16.172 1.00 93.69 68 LEU A C 1
ATOM 502 O O . LEU A 1 68 ? -10.101 3.700 -15.483 1.00 93.69 68 LEU A O 1
ATOM 506 N N . SER A 1 69 ? -9.484 5.283 -16.934 1.00 88.62 69 SER A N 1
ATOM 507 C CA . SER A 1 69 ? -8.063 4.931 -16.902 1.00 88.62 69 SER A CA 1
ATOM 508 C C . SER A 1 69 ? -7.428 5.570 -15.674 1.00 88.62 69 SER A C 1
ATOM 510 O O . SER A 1 69 ? -7.007 6.724 -15.726 1.00 88.62 69 SER A O 1
ATOM 512 N N . VAL A 1 70 ? -7.439 4.847 -14.552 1.00 92.62 70 VAL A N 1
ATOM 513 C CA . VAL A 1 70 ? -6.895 5.310 -13.271 1.00 92.62 70 VAL A CA 1
ATOM 514 C C . VAL A 1 70 ? -5.530 4.669 -13.061 1.00 92.62 70 VAL A C 1
ATOM 516 O O . VAL A 1 70 ? -5.423 3.442 -13.027 1.00 92.62 70 VAL A O 1
ATOM 519 N N . TYR A 1 71 ? -4.500 5.495 -12.909 1.00 86.06 71 TYR A N 1
ATOM 520 C CA . TYR A 1 71 ? -3.108 5.060 -12.793 1.00 86.06 71 TYR A CA 1
ATOM 521 C C . TYR A 1 71 ? -2.590 5.111 -11.357 1.00 86.06 71 TYR A C 1
ATOM 523 O O . TYR A 1 71 ? -1.803 4.258 -10.960 1.00 86.06 71 TYR A O 1
ATOM 531 N N . SER A 1 72 ? -3.075 6.064 -10.558 1.00 92.88 72 SER A N 1
ATOM 532 C CA . SER A 1 72 ? -2.631 6.261 -9.177 1.00 92.88 72 SER A CA 1
ATOM 533 C C . SER A 1 72 ? -3.809 6.483 -8.245 1.00 92.88 72 SER A C 1
ATOM 535 O O . SER A 1 72 ? -4.803 7.108 -8.619 1.00 92.88 72 SER A O 1
ATOM 537 N N . LEU A 1 73 ? -3.660 6.031 -7.004 1.00 96.12 73 LEU A N 1
ATOM 538 C CA . LEU A 1 73 ? -4.494 6.433 -5.878 1.00 96.12 73 LEU A CA 1
ATOM 539 C C . LEU A 1 73 ? -3.599 7.042 -4.803 1.00 96.12 73 LEU A C 1
ATOM 541 O O . LEU A 1 73 ? -2.434 6.678 -4.712 1.00 96.12 73 LEU A O 1
ATOM 545 N N . ALA A 1 74 ? -4.148 7.968 -4.025 1.00 95.38 74 ALA A N 1
ATOM 546 C CA . ALA A 1 74 ? -3.535 8.443 -2.793 1.00 95.38 74 ALA A CA 1
ATOM 547 C C . ALA A 1 74 ? -4.630 8.618 -1.736 1.00 95.38 74 ALA A C 1
ATOM 549 O O . ALA A 1 74 ? -5.682 9.207 -2.015 1.00 95.38 74 ALA A O 1
ATOM 550 N N . LEU A 1 75 ? -4.399 8.084 -0.539 1.00 93.75 75 LEU A N 1
ATOM 551 C CA . LEU A 1 75 ? -5.352 8.095 0.568 1.00 93.75 75 LEU A CA 1
ATOM 552 C C . LEU A 1 75 ? -4.865 9.021 1.686 1.00 93.75 75 LEU A C 1
ATOM 554 O O . LEU A 1 75 ? -3.840 8.770 2.311 1.00 93.75 75 LEU A O 1
ATOM 558 N N . ASP A 1 76 ? -5.641 10.059 1.986 1.00 90.50 76 ASP A N 1
ATOM 559 C CA . ASP A 1 76 ? -5.432 10.889 3.169 1.00 90.50 76 ASP A CA 1
ATOM 560 C C . ASP A 1 76 ? -5.943 10.147 4.411 1.00 90.50 76 ASP A C 1
ATOM 562 O O . ASP A 1 76 ? -7.153 9.971 4.616 1.00 90.50 76 ASP A O 1
ATOM 566 N N . THR A 1 77 ? -5.002 9.720 5.255 1.00 80.06 77 THR A N 1
ATOM 567 C CA . THR A 1 77 ? -5.276 9.014 6.508 1.00 80.06 77 THR A CA 1
ATOM 568 C C . THR A 1 77 ? -5.482 9.935 7.708 1.00 80.06 77 THR A C 1
ATOM 570 O O . THR A 1 77 ? -5.797 9.432 8.788 1.00 80.06 77 THR A O 1
ATOM 573 N N . VAL A 1 78 ? -5.357 11.252 7.565 1.00 84.00 78 VAL A N 1
ATOM 574 C CA . VAL A 1 78 ? -5.525 12.229 8.652 1.00 84.00 78 VAL A CA 1
ATOM 575 C C . VAL A 1 78 ? -6.963 12.744 8.689 1.00 84.00 78 VAL A C 1
ATOM 577 O O . VAL A 1 78 ? -7.603 12.708 9.744 1.00 84.00 78 VAL A O 1
ATOM 580 N N . THR A 1 79 ? -7.520 13.144 7.543 1.00 83.50 79 THR A N 1
ATOM 581 C CA . THR A 1 79 ? -8.873 13.723 7.487 1.00 83.50 79 THR A CA 1
ATOM 582 C C . THR A 1 79 ? -9.967 12.694 7.824 1.00 83.50 79 THR A C 1
ATOM 584 O O . THR A 1 79 ? -9.846 11.495 7.556 1.00 83.50 79 THR A O 1
ATOM 587 N N . SER A 1 80 ? -11.062 13.147 8.447 1.00 83.62 80 SER A N 1
ATOM 588 C CA . SER A 1 80 ? -12.251 12.330 8.728 1.00 83.62 80 SER A CA 1
ATOM 589 C C . SER A 1 80 ? -13.524 13.048 8.249 1.00 83.62 80 SER A C 1
ATOM 591 O O . SER A 1 80 ? -13.836 14.117 8.779 1.00 83.62 80 SER A O 1
ATOM 593 N N . PRO A 1 81 ? -14.276 12.496 7.270 1.00 84.50 81 PRO A N 1
ATOM 594 C CA . PRO A 1 81 ? -14.010 11.245 6.548 1.00 84.50 81 PRO A CA 1
ATOM 595 C C . PRO A 1 81 ? -12.722 11.303 5.708 1.00 84.50 81 PRO A C 1
ATOM 597 O O . PRO A 1 81 ? -12.313 12.377 5.275 1.00 84.50 81 PRO A O 1
ATOM 600 N N . LYS A 1 82 ? -12.105 10.136 5.476 1.00 88.44 82 LYS A N 1
ATOM 601 C CA . LYS A 1 82 ? -10.893 9.998 4.653 1.00 88.44 82 LYS A CA 1
ATOM 602 C C . LYS A 1 82 ? -11.124 10.561 3.253 1.00 88.44 82 LYS A C 1
ATOM 604 O O . LYS A 1 82 ? -12.178 10.304 2.655 1.00 88.44 82 LYS A O 1
ATOM 609 N N . ILE A 1 83 ? -10.140 11.292 2.739 1.00 93.62 83 ILE A N 1
ATOM 610 C CA . ILE A 1 83 ? -10.154 11.830 1.377 1.00 93.62 83 ILE A CA 1
ATOM 611 C C . ILE A 1 83 ? -9.321 10.908 0.489 1.00 93.62 83 ILE A C 1
ATOM 613 O O . ILE A 1 83 ? -8.230 10.494 0.868 1.00 93.62 83 ILE A O 1
ATOM 617 N N . LEU A 1 84 ? -9.837 10.580 -0.691 1.00 96.50 84 LEU A N 1
ATOM 618 C CA . LEU A 1 84 ? -9.091 9.860 -1.717 1.00 96.50 84 LEU A CA 1
ATOM 619 C C . LEU A 1 84 ? -8.854 10.759 -2.918 1.00 96.50 84 LEU A C 1
ATOM 621 O O . LEU A 1 84 ? -9.737 11.519 -3.320 1.00 96.50 84 LEU A O 1
ATOM 625 N N . TYR A 1 85 ? -7.696 10.581 -3.533 1.00 98.12 85 TYR A N 1
ATOM 626 C CA . TYR A 1 85 ? -7.350 11.181 -4.808 1.00 98.12 85 TYR A CA 1
ATOM 627 C C . TYR A 1 85 ? -7.070 10.086 -5.832 1.00 98.12 85 TYR A C 1
ATOM 629 O O . TYR A 1 85 ? -6.502 9.048 -5.497 1.00 98.12 85 TYR A O 1
ATOM 637 N N . ALA A 1 86 ? -7.488 10.316 -7.073 1.00 97.88 86 ALA A N 1
ATOM 638 C CA . ALA A 1 86 ? -7.259 9.422 -8.197 1.00 97.88 86 ALA A CA 1
ATOM 639 C C . ALA A 1 86 ? -6.573 10.190 -9.325 1.00 97.88 86 ALA A C 1
ATOM 641 O O . ALA A 1 86 ? -7.097 11.200 -9.796 1.00 97.88 86 ALA A O 1
ATOM 642 N N . GLY A 1 87 ? -5.405 9.702 -9.735 1.00 95.12 87 GLY A N 1
ATOM 643 C CA . GLY A 1 87 ? -4.672 10.178 -10.901 1.00 95.12 87 GLY A CA 1
ATOM 644 C C . GLY A 1 87 ? -5.124 9.369 -12.101 1.00 95.12 87 GLY A C 1
ATOM 645 O O . GLY A 1 87 ? -5.102 8.135 -12.061 1.00 95.12 87 GLY A O 1
ATOM 646 N N . THR A 1 88 ? -5.609 10.050 -13.128 1.00 92.88 88 THR A N 1
ATOM 647 C CA . THR A 1 88 ? -6.203 9.423 -14.309 1.00 92.88 88 THR A CA 1
ATOM 648 C C . THR A 1 88 ? -5.578 9.977 -15.578 1.00 92.88 88 THR A C 1
ATOM 650 O O . THR A 1 88 ? -4.879 10.981 -15.522 1.00 92.88 88 THR A O 1
ATOM 653 N N . ALA A 1 89 ? -5.907 9.387 -16.727 1.00 86.69 89 ALA A N 1
ATOM 654 C CA . ALA A 1 89 ? -5.578 9.960 -18.035 1.00 86.69 89 ALA A CA 1
ATOM 655 C C . ALA A 1 89 ? -6.288 11.302 -18.334 1.00 86.69 89 ALA A C 1
ATOM 657 O O . ALA A 1 89 ? -6.029 11.918 -19.362 1.00 86.69 89 ALA A O 1
ATOM 658 N N . ASP A 1 90 ? -7.232 11.718 -17.481 1.00 88.56 90 ASP A N 1
ATOM 659 C CA . ASP A 1 90 ? -7.981 12.978 -17.586 1.00 88.56 90 ASP A CA 1
ATOM 660 C C . ASP A 1 90 ? -7.988 13.769 -16.260 1.00 88.56 90 ASP A C 1
ATOM 662 O O . ASP A 1 90 ? -8.890 14.542 -15.936 1.00 88.56 90 ASP A O 1
ATOM 666 N N . GLY A 1 91 ? -6.920 13.609 -15.486 1.00 92.00 91 GLY A N 1
ATOM 667 C CA . GLY A 1 91 ? -6.526 14.546 -14.448 1.00 92.00 91 GLY A CA 1
ATOM 668 C C . GLY A 1 91 ? -6.672 13.944 -13.072 1.00 92.00 91 GLY A C 1
ATOM 669 O O . GLY A 1 91 ? -6.733 12.722 -12.902 1.00 92.00 91 GLY A O 1
ATOM 670 N N . VAL A 1 92 ? -6.732 14.826 -12.084 1.00 96.75 92 VAL A N 1
ATOM 671 C CA . VAL A 1 92 ? -6.913 14.464 -10.689 1.00 96.75 92 VAL A CA 1
ATOM 672 C C . VAL A 1 92 ? -8.389 14.548 -10.326 1.00 96.75 92 VAL A C 1
ATOM 674 O O . VAL A 1 92 ? -9.066 15.555 -10.548 1.00 96.75 92 VAL A O 1
ATOM 677 N N . TYR A 1 93 ? -8.885 13.483 -9.712 1.00 97.81 93 TYR A N 1
ATOM 678 C CA . TYR A 1 93 ? -10.207 13.435 -9.108 1.00 97.81 93 TYR A CA 1
ATOM 679 C C . TYR A 1 93 ? -10.077 13.299 -7.599 1.00 97.81 93 TYR A C 1
ATOM 681 O O . TYR A 1 93 ? -9.202 12.594 -7.102 1.00 97.81 93 TYR A O 1
ATOM 689 N N . ARG A 1 94 ? -10.984 13.941 -6.866 1.00 97.44 94 ARG A N 1
ATOM 690 C CA . ARG A 1 94 ? -11.055 13.904 -5.406 1.00 97.44 94 ARG A CA 1
ATOM 691 C C . ARG A 1 94 ? -12.372 13.293 -4.953 1.00 97.44 94 ARG A C 1
ATOM 693 O O . ARG A 1 94 ? -13.433 13.649 -5.462 1.00 97.44 94 ARG A O 1
ATOM 700 N N . SER A 1 95 ? -12.309 12.440 -3.940 1.00 97.38 95 SER A N 1
ATOM 701 C CA . SER A 1 95 ? -13.462 11.910 -3.222 1.00 97.38 95 SER A CA 1
ATOM 702 C C . SER A 1 95 ? -13.349 12.236 -1.738 1.00 97.38 95 SER A C 1
ATOM 704 O O . SER A 1 95 ? -12.389 11.848 -1.083 1.00 97.38 95 SER A O 1
ATOM 706 N N . SER A 1 96 ? -14.347 12.926 -1.185 1.00 94.25 96 SER A N 1
ATOM 707 C CA . SER A 1 96 ? -14.444 13.225 0.254 1.00 94.25 96 SER A CA 1
ATOM 708 C C . SER A 1 96 ? -15.393 12.293 1.006 1.00 94.25 96 SER A C 1
ATOM 710 O O . SER A 1 96 ? -15.819 12.597 2.117 1.00 94.25 96 SER A O 1
ATOM 712 N N . ASP A 1 97 ? -15.794 11.185 0.389 1.00 92.88 97 ASP A N 1
ATOM 713 C CA . ASP A 1 97 ? -16.758 10.239 0.947 1.00 92.88 97 ASP A CA 1
ATOM 714 C C . ASP A 1 97 ? -16.312 8.786 0.763 1.00 92.88 97 ASP A C 1
ATOM 716 O O . ASP A 1 97 ? -17.138 7.880 0.593 1.00 92.88 97 ASP A O 1
ATOM 720 N N . GLN A 1 98 ? -14.996 8.565 0.879 1.00 90.62 98 GLN A N 1
ATOM 721 C CA . GLN A 1 98 ? -14.359 7.248 0.830 1.00 90.62 98 GLN A CA 1
ATOM 722 C C . GLN A 1 98 ? -14.589 6.524 -0.508 1.00 90.62 98 GLN A C 1
ATOM 724 O O . GLN A 1 98 ? -14.974 5.352 -0.546 1.00 90.62 98 GLN A O 1
ATOM 729 N N . GLY A 1 99 ? -14.401 7.249 -1.613 1.00 93.94 99 GLY A N 1
ATOM 730 C CA . GLY A 1 99 ? -14.449 6.736 -2.981 1.00 93.94 99 GLY A CA 1
ATOM 731 C C . GLY A 1 99 ? -15.851 6.589 -3.574 1.00 93.94 99 GLY A C 1
ATOM 732 O O . GLY A 1 99 ? -15.967 6.072 -4.684 1.00 93.94 99 GLY A O 1
ATOM 733 N N . ARG A 1 100 ? -16.925 6.993 -2.879 1.00 92.25 100 ARG A N 1
ATOM 734 C CA . ARG A 1 100 ? -18.303 6.807 -3.378 1.00 92.25 100 ARG A CA 1
ATOM 735 C C . ARG A 1 100 ? -18.638 7.783 -4.501 1.00 92.25 100 ARG A C 1
ATOM 737 O O . ARG A 1 100 ? -19.271 7.376 -5.471 1.00 92.25 100 ARG A O 1
ATOM 744 N N . ASN A 1 101 ? -18.214 9.036 -4.368 1.00 96.19 101 ASN A N 1
ATOM 745 C CA . ASN A 1 101 ? -18.367 10.084 -5.368 1.00 96.19 101 ASN A CA 1
ATOM 746 C C . ASN A 1 101 ? -17.023 10.762 -5.632 1.00 96.19 101 ASN A C 1
ATOM 748 O O . ASN A 1 101 ? -16.260 11.029 -4.703 1.00 96.19 101 ASN A O 1
ATOM 752 N N . TRP A 1 102 ? -16.777 11.086 -6.896 1.00 98.00 102 TRP A N 1
ATOM 753 C CA . TRP A 1 102 ? -15.566 11.741 -7.369 1.00 98.00 102 TRP A CA 1
ATOM 754 C C . TRP A 1 102 ? -15.895 13.068 -8.039 1.00 98.00 102 TRP A C 1
ATOM 756 O O . TRP A 1 102 ? -16.899 13.195 -8.738 1.00 98.00 102 TRP A O 1
ATOM 766 N N . VAL A 1 103 ? -15.032 14.055 -7.826 1.00 97.31 103 VAL A N 1
ATOM 767 C CA . VAL A 1 103 ? -15.129 15.384 -8.431 1.00 97.31 103 VAL A CA 1
ATOM 768 C C . VAL A 1 103 ? -13.776 15.726 -9.058 1.00 97.31 103 VAL A C 1
ATOM 770 O O . VAL A 1 103 ? -12.761 15.561 -8.377 1.00 97.31 103 VAL A O 1
ATOM 773 N N . PRO A 1 104 ? -13.725 16.184 -10.321 1.00 96.31 104 PRO A N 1
ATOM 774 C CA . PRO A 1 104 ? -12.476 16.616 -10.940 1.00 96.31 104 PRO A CA 1
ATOM 775 C C . PRO A 1 104 ? -11.948 17.885 -10.262 1.00 96.31 104 PRO A C 1
ATOM 777 O O . PRO A 1 104 ? -12.713 18.803 -9.962 1.00 96.31 104 PRO A O 1
ATOM 780 N N . ILE A 1 105 ? -10.637 17.948 -10.046 1.00 95.81 105 ILE A N 1
ATOM 781 C CA . ILE A 1 105 ? -9.955 19.041 -9.342 1.00 95.81 105 ILE A CA 1
ATOM 782 C C . ILE A 1 105 ? -8.720 19.508 -10.129 1.00 95.81 105 ILE A C 1
ATOM 784 O O . ILE A 1 105 ? -7.593 19.459 -9.657 1.00 95.81 105 ILE A O 1
ATOM 788 N N . ASN A 1 106 ? -8.945 19.940 -11.373 1.00 93.94 106 ASN A N 1
ATOM 789 C CA . ASN A 1 106 ? -7.894 20.190 -12.375 1.00 93.94 106 ASN A CA 1
ATOM 790 C C . ASN A 1 106 ? -7.582 21.683 -12.608 1.00 93.94 106 ASN A C 1
ATOM 792 O O . ASN A 1 106 ? -7.022 22.047 -13.640 1.00 93.94 106 ASN A O 1
ATOM 796 N N . ILE A 1 107 ? -7.984 22.586 -11.709 1.00 93.44 107 ILE A N 1
ATOM 797 C CA . ILE A 1 107 ? -7.778 24.028 -11.923 1.00 93.44 107 ILE A CA 1
ATOM 798 C C . ILE A 1 107 ? -6.276 24.337 -11.877 1.00 93.44 107 ILE A C 1
ATOM 800 O O . ILE A 1 107 ? -5.626 24.095 -10.864 1.00 93.44 107 ILE A O 1
ATOM 804 N N . GLY A 1 108 ? -5.735 24.889 -12.965 1.00 89.50 108 GLY A N 1
ATOM 805 C CA . GLY A 1 108 ? -4.306 25.203 -13.095 1.00 89.50 108 GLY A CA 1
ATOM 806 C C . GLY A 1 108 ? -3.424 24.020 -13.512 1.00 89.50 108 GLY A C 1
ATOM 807 O O . GLY A 1 108 ? -2.220 24.194 -13.644 1.00 89.50 108 GLY A O 1
ATOM 808 N N . LEU A 1 109 ? -4.003 22.838 -13.747 1.00 87.75 109 LEU A N 1
ATOM 809 C CA . LEU A 1 109 ? -3.286 21.650 -14.208 1.00 87.75 109 LEU A CA 1
ATOM 810 C C . LEU A 1 109 ? -3.286 21.611 -15.747 1.00 87.75 109 LEU A C 1
ATOM 812 O O . LEU A 1 109 ? -4.275 21.213 -16.368 1.00 87.75 109 LEU A O 1
ATOM 816 N N . GLU A 1 110 ? -2.202 22.072 -16.377 1.00 75.25 110 GLU A N 1
ATOM 817 C CA . GLU A 1 110 ? -2.075 22.072 -17.840 1.00 75.25 110 GLU A CA 1
ATOM 818 C C . GLU A 1 110 ? -1.587 20.686 -18.303 1.00 75.25 110 GLU A C 1
ATOM 820 O O . GLU A 1 110 ? -0.407 20.355 -18.201 1.00 75.25 110 GLU A O 1
ATOM 825 N N . ASN A 1 111 ? -2.518 19.878 -18.823 1.00 68.75 111 ASN A N 1
ATOM 826 C CA . ASN A 1 111 ? -2.385 18.451 -19.161 1.00 68.75 111 ASN A CA 1
ATOM 827 C C . ASN A 1 111 ? -2.666 17.499 -17.990 1.00 68.75 111 ASN A C 1
ATOM 829 O O . ASN A 1 111 ? -2.186 17.652 -16.871 1.00 68.75 111 ASN A O 1
ATOM 833 N N . THR A 1 112 ? -3.500 16.515 -18.289 1.00 79.44 112 THR A N 1
ATOM 834 C CA . THR A 1 112 ? -4.259 15.737 -17.330 1.00 79.44 112 THR A CA 1
ATOM 835 C C . THR A 1 112 ? -3.844 14.264 -17.295 1.00 79.44 112 THR A C 1
ATOM 837 O O . THR A 1 112 ? -4.480 13.491 -16.596 1.00 79.44 112 THR A O 1
ATOM 840 N N . ASP A 1 113 ? -2.768 13.850 -17.971 1.00 85.44 113 ASP A N 1
ATOM 841 C CA . ASP A 1 113 ? -2.290 12.460 -17.904 1.00 85.44 113 ASP A CA 1
ATOM 842 C C . ASP A 1 113 ? -1.451 12.194 -16.639 1.00 85.44 113 ASP A C 1
ATOM 844 O O . ASP A 1 113 ? -0.219 12.265 -16.652 1.00 85.44 113 ASP A O 1
ATOM 848 N N . ILE A 1 114 ? -2.135 11.946 -15.517 1.00 90.38 114 ILE A N 1
ATOM 849 C CA . ILE A 1 114 ? -1.537 11.860 -14.179 1.00 90.38 114 ILE A CA 1
ATOM 850 C C . ILE A 1 114 ? -1.174 10.423 -13.826 1.00 90.38 114 ILE A C 1
ATOM 852 O O . ILE A 1 114 ? -2.037 9.613 -13.480 1.00 90.38 114 ILE A O 1
ATOM 856 N N . VAL A 1 115 ? 0.127 10.134 -13.843 1.00 85.38 115 VAL A N 1
ATOM 857 C CA . VAL A 1 115 ? 0.677 8.794 -13.593 1.00 85.38 115 VAL A CA 1
ATOM 858 C C . VAL A 1 115 ? 0.890 8.504 -12.111 1.00 85.38 115 VAL A C 1
ATOM 860 O O . VAL A 1 115 ? 0.762 7.352 -11.705 1.00 85.38 115 VAL A O 1
ATOM 863 N N . LYS A 1 116 ? 1.175 9.531 -11.293 1.00 89.75 116 LYS A N 1
ATOM 864 C CA . LYS A 1 116 ? 1.390 9.408 -9.840 1.00 89.75 116 LYS A CA 1
ATOM 865 C C . LYS A 1 116 ? 0.854 10.591 -9.056 1.00 89.75 116 LYS A C 1
ATOM 867 O O . LYS A 1 116 ? 0.909 11.731 -9.514 1.00 89.75 116 LYS A O 1
ATOM 872 N N . LEU A 1 117 ? 0.384 10.295 -7.848 1.00 93.50 117 LEU A N 1
ATOM 873 C CA . LEU A 1 117 ? -0.060 11.264 -6.854 1.00 93.50 117 LEU A CA 1
ATOM 874 C C . LEU A 1 117 ? 0.560 10.954 -5.498 1.00 93.50 117 LEU A C 1
ATOM 876 O O . LEU A 1 117 ? 0.558 9.804 -5.069 1.00 93.50 117 LEU A O 1
ATOM 880 N N . PHE A 1 118 ? 1.004 11.997 -4.806 1.00 93.19 118 PHE A N 1
ATOM 881 C CA . PHE A 1 118 ? 1.488 11.916 -3.434 1.00 93.19 118 PHE A CA 1
ATOM 882 C C . PHE A 1 118 ? 0.829 12.993 -2.582 1.00 93.19 118 PHE A C 1
ATOM 884 O O . PHE A 1 118 ? 0.613 14.118 -3.036 1.00 93.19 118 PHE A O 1
ATOM 891 N N . ILE A 1 119 ? 0.530 12.635 -1.338 1.00 92.38 119 ILE A N 1
ATOM 892 C CA . ILE A 1 119 ? 0.098 13.563 -0.294 1.00 92.38 119 ILE A CA 1
ATOM 893 C C . ILE A 1 119 ? 1.322 13.831 0.577 1.00 92.38 119 ILE A C 1
ATOM 895 O O . ILE A 1 119 ? 2.036 12.886 0.919 1.00 92.38 119 ILE A O 1
ATOM 899 N N . ASN A 1 120 ? 1.570 15.090 0.929 1.00 89.75 120 ASN A N 1
ATOM 900 C CA . ASN A 1 120 ? 2.621 15.407 1.887 1.00 89.75 120 ASN A CA 1
ATOM 901 C C . ASN A 1 120 ? 2.261 14.775 3.253 1.00 89.75 120 ASN A C 1
ATOM 903 O O . ASN A 1 120 ? 1.207 15.105 3.807 1.00 89.75 120 ASN A O 1
ATOM 907 N N . PRO A 1 121 ? 3.104 13.881 3.809 1.00 83.06 121 PRO A N 1
ATOM 908 C CA . PRO A 1 121 ? 2.822 13.210 5.078 1.00 83.06 121 PRO A CA 1
ATOM 909 C C . PRO A 1 121 ? 2.701 14.168 6.276 1.00 83.06 121 PRO A C 1
ATOM 911 O O . PRO A 1 121 ? 2.021 13.828 7.243 1.00 83.06 121 PRO A O 1
ATOM 914 N N . ASP A 1 122 ? 3.303 15.359 6.203 1.00 86.75 122 ASP A N 1
ATOM 915 C CA . ASP A 1 122 ? 3.258 16.381 7.259 1.00 86.75 122 ASP A CA 1
ATOM 916 C C . ASP A 1 122 ? 2.132 17.402 7.093 1.00 86.75 122 ASP A C 1
ATOM 918 O O . ASP A 1 122 ? 1.808 18.141 8.027 1.00 86.75 122 ASP A O 1
ATOM 922 N N . ASN A 1 123 ? 1.549 17.483 5.900 1.00 89.75 123 ASN A N 1
ATOM 923 C CA . ASN A 1 123 ? 0.532 18.470 5.578 1.00 89.75 123 ASN A CA 1
ATOM 924 C C . ASN A 1 123 ? -0.407 17.930 4.502 1.00 89.75 123 ASN A C 1
ATOM 926 O O . ASN A 1 123 ? -0.148 18.058 3.308 1.00 89.75 123 ASN A O 1
ATOM 930 N N . GLU A 1 124 ? -1.564 17.417 4.909 1.00 89.62 124 GLU A N 1
ATOM 931 C CA . GLU A 1 124 ? -2.534 16.791 4.008 1.00 89.62 124 GLU A CA 1
ATOM 932 C C . GLU A 1 124 ? -3.126 17.750 2.959 1.00 89.62 124 GLU A C 1
ATOM 934 O O . GLU A 1 124 ? -3.800 17.328 2.017 1.00 89.62 124 GLU A O 1
ATOM 939 N N . LYS A 1 125 ? -2.898 19.063 3.113 1.00 91.06 125 LYS A N 1
ATOM 940 C CA . LYS A 1 125 ? -3.294 20.075 2.125 1.00 91.06 125 LYS A CA 1
ATOM 941 C C . LYS A 1 125 ? -2.392 20.128 0.916 1.00 91.06 125 LYS A C 1
ATOM 943 O O . LYS A 1 125 ? -2.783 20.687 -0.106 1.00 91.06 125 LYS A O 1
ATOM 948 N N . GLU A 1 126 ? -1.202 19.582 1.037 1.00 92.88 126 GLU A N 1
ATOM 949 C CA . GLU A 1 126 ? -0.203 19.663 0.010 1.00 92.88 126 GLU A CA 1
ATOM 950 C C . GLU A 1 126 ? -0.123 18.362 -0.782 1.00 92.88 126 GLU A C 1
ATOM 952 O O . GLU A 1 126 ? 0.011 17.275 -0.221 1.00 92.88 126 GLU A O 1
ATOM 957 N N . LEU A 1 127 ? -0.219 18.492 -2.104 1.00 94.38 127 LEU A N 1
ATOM 958 C CA . LEU A 1 127 ? -0.237 17.373 -3.037 1.00 94.38 127 LEU A CA 1
ATOM 959 C C . LEU A 1 127 ? 0.825 17.571 -4.112 1.00 94.38 127 LEU A C 1
ATOM 961 O O . LEU A 1 127 ? 1.022 18.686 -4.600 1.00 94.38 127 LEU A O 1
ATOM 965 N N . LEU A 1 128 ? 1.434 16.468 -4.534 1.00 93.00 128 LEU A N 1
ATOM 966 C CA . LEU A 1 128 ? 2.295 16.399 -5.707 1.00 93.00 128 LEU A CA 1
ATOM 967 C C . LEU A 1 128 ? 1.641 15.490 -6.749 1.00 93.00 128 LEU A C 1
ATOM 969 O O . LEU A 1 128 ? 1.211 14.382 -6.428 1.00 93.00 128 LEU A O 1
ATOM 973 N N . ALA A 1 129 ? 1.578 15.953 -7.992 1.00 92.19 129 ALA A N 1
ATOM 974 C CA . ALA A 1 129 ? 1.094 15.187 -9.128 1.00 92.19 129 ALA A CA 1
ATOM 975 C C . ALA A 1 129 ? 2.162 15.125 -10.215 1.00 92.19 129 ALA A C 1
ATOM 977 O O . ALA A 1 129 ? 2.731 16.146 -10.606 1.00 92.19 129 ALA A O 1
ATOM 978 N N . ALA A 1 130 ? 2.414 13.919 -10.712 1.00 89.00 130 ALA A N 1
ATOM 979 C CA . ALA A 1 130 ? 3.322 13.682 -11.818 1.00 89.00 130 ALA A CA 1
ATOM 980 C C . ALA A 1 130 ? 2.537 13.408 -13.095 1.00 89.00 130 ALA A C 1
ATOM 982 O O . ALA A 1 130 ? 1.668 12.533 -13.128 1.00 89.00 130 ALA A O 1
ATOM 983 N N . SER A 1 131 ? 2.869 14.160 -14.136 1.00 82.75 131 SER A N 1
ATOM 984 C CA . SER A 1 131 ? 2.317 14.033 -15.475 1.00 82.75 131 SER A CA 1
ATOM 985 C C . SER A 1 131 ? 3.297 13.302 -16.384 1.00 82.75 131 SER A C 1
ATOM 987 O O . SER A 1 131 ? 4.500 13.579 -16.377 1.00 82.75 131 SER A O 1
ATOM 989 N N . SER A 1 132 ? 2.761 12.423 -17.228 1.00 75.12 132 SER A N 1
ATOM 990 C CA . SER A 1 132 ? 3.531 11.695 -18.239 1.00 75.12 132 SER A CA 1
ATOM 991 C C . SER A 1 132 ? 4.096 12.585 -19.344 1.00 75.12 132 SER A C 1
ATOM 993 O O . SER A 1 132 ? 4.795 12.080 -20.211 1.00 75.12 132 SER A O 1
ATOM 995 N N . SER A 1 133 ? 3.750 13.872 -19.397 1.00 70.75 133 SER A N 1
ATOM 996 C CA . SER A 1 133 ? 4.065 14.736 -20.545 1.00 70.75 133 SER A CA 1
ATOM 997 C C . SER A 1 133 ? 4.409 16.178 -20.183 1.00 70.75 133 SER A C 1
ATOM 999 O O . SER A 1 133 ? 4.959 16.896 -21.017 1.00 70.75 133 SER A O 1
ATOM 1001 N N . THR A 1 134 ? 4.095 16.615 -18.963 1.00 71.94 134 THR A N 1
ATOM 1002 C CA . THR A 1 134 ? 4.317 18.001 -18.516 1.00 71.94 134 THR A CA 1
ATOM 1003 C C . THR A 1 134 ? 5.055 18.105 -17.181 1.00 71.94 134 THR A C 1
ATOM 1005 O O . THR A 1 134 ? 5.232 19.206 -16.667 1.00 71.94 134 THR A O 1
ATOM 1008 N N . GLY A 1 135 ? 5.546 16.986 -16.635 1.00 78.88 135 GLY A N 1
ATOM 1009 C CA . GLY A 1 135 ? 6.364 16.978 -15.422 1.00 78.88 135 GLY A CA 1
ATOM 1010 C C . GLY A 1 135 ? 5.557 17.085 -14.126 1.00 78.88 135 GLY A C 1
ATOM 1011 O O . GLY A 1 135 ? 4.538 16.414 -13.972 1.00 78.88 135 GLY A O 1
ATOM 1012 N N . LEU A 1 136 ? 6.050 17.869 -13.160 1.00 87.12 136 LEU A N 1
ATOM 1013 C CA . LEU A 1 136 ? 5.519 17.913 -11.793 1.00 87.12 136 LEU A CA 1
ATOM 1014 C C . LEU A 1 136 ? 4.641 19.129 -11.511 1.00 87.12 136 LEU A C 1
ATOM 1016 O O . LEU A 1 136 ? 4.976 20.273 -11.826 1.00 87.12 136 LEU A O 1
ATOM 1020 N N . TRP A 1 137 ? 3.564 18.858 -10.789 1.00 89.19 137 TRP A N 1
ATOM 1021 C CA . TRP A 1 137 ? 2.565 19.823 -10.368 1.00 89.19 137 TRP A CA 1
ATOM 1022 C C . TRP A 1 137 ? 2.381 19.739 -8.864 1.00 89.19 137 TRP A C 1
ATOM 1024 O O . TRP A 1 137 ? 2.325 18.649 -8.298 1.00 89.19 137 TRP A O 1
ATOM 1034 N N . ARG A 1 138 ? 2.259 20.892 -8.217 1.00 91.00 138 ARG A N 1
ATOM 1035 C CA . ARG A 1 138 ? 2.085 20.999 -6.772 1.00 91.00 138 ARG A CA 1
ATOM 1036 C C . ARG A 1 138 ? 0.820 21.779 -6.453 1.00 91.00 138 ARG A C 1
ATOM 1038 O O . ARG A 1 138 ? 0.551 22.822 -7.051 1.00 91.00 138 ARG A O 1
ATOM 1045 N N . SER A 1 139 ? 0.065 21.279 -5.487 1.00 94.06 139 SER A N 1
ATOM 1046 C CA . SER A 1 139 ? -1.063 21.974 -4.873 1.00 94.06 139 SER A CA 1
ATOM 1047 C C . SER A 1 139 ? -0.774 22.200 -3.394 1.00 94.06 139 SER A C 1
ATOM 1049 O O . SER A 1 139 ? -0.147 21.360 -2.756 1.00 94.06 139 SER A O 1
ATOM 1051 N N . LEU A 1 140 ? -1.233 23.329 -2.854 1.00 93.81 140 LEU A N 1
ATOM 1052 C CA . LEU A 1 140 ? -1.113 23.695 -1.434 1.00 93.81 140 LEU A CA 1
ATOM 1053 C C . LEU A 1 140 ? -2.483 23.783 -0.734 1.00 93.81 140 LEU A C 1
ATOM 1055 O O . LEU A 1 140 ? -2.577 24.226 0.411 1.00 93.81 140 LEU A O 1
ATOM 1059 N N . ASP A 1 141 ? -3.559 23.425 -1.437 1.00 93.50 141 ASP A N 1
ATOM 1060 C CA . ASP A 1 141 ? -4.946 23.684 -1.045 1.00 93.50 141 ASP A CA 1
ATOM 1061 C C . ASP A 1 141 ? -5.878 22.472 -1.256 1.00 93.50 141 ASP A C 1
ATOM 1063 O O . ASP A 1 141 ? -7.070 22.624 -1.542 1.00 93.50 141 ASP A O 1
ATOM 1067 N N . GLN A 1 142 ? -5.350 21.259 -1.053 1.00 91.50 142 GLN A N 1
ATOM 1068 C CA . GLN A 1 142 ? -6.030 19.968 -1.264 1.00 91.50 142 GLN A CA 1
ATOM 1069 C C . GLN A 1 142 ? -6.480 19.752 -2.714 1.00 91.50 142 GLN A C 1
ATOM 1071 O O . GLN A 1 142 ? -7.540 19.177 -2.979 1.00 91.50 142 GLN A O 1
ATOM 1076 N N . GLY A 1 143 ? -5.678 20.231 -3.663 1.00 92.50 143 GLY A N 1
ATOM 1077 C CA . GLY A 1 143 ? -5.928 20.076 -5.088 1.00 92.50 143 GLY A CA 1
ATOM 1078 C C . GLY A 1 143 ? -6.951 21.056 -5.653 1.00 92.50 143 GLY A C 1
ATOM 1079 O O . GLY A 1 143 ? -7.367 20.881 -6.791 1.00 92.50 143 GLY A O 1
ATOM 1080 N N . GLN A 1 144 ? -7.375 22.082 -4.905 1.00 91.31 144 GLN A N 1
ATOM 1081 C CA . GLN A 1 144 ? -8.273 23.105 -5.454 1.00 91.31 144 GLN A CA 1
ATOM 1082 C C . GLN A 1 144 ? -7.600 23.891 -6.576 1.00 91.31 144 GLN A C 1
ATOM 1084 O O . GLN A 1 144 ? -8.264 24.206 -7.561 1.00 91.31 144 GLN A O 1
ATOM 1089 N N . THR A 1 145 ? -6.305 24.178 -6.444 1.00 94.44 145 THR A N 1
ATOM 1090 C CA . THR A 1 145 ? -5.476 24.772 -7.490 1.00 94.44 145 THR A CA 1
ATOM 1091 C C . THR A 1 145 ? -4.121 24.079 -7.584 1.00 94.44 145 THR A C 1
ATOM 1093 O O . THR A 1 145 ? -3.548 23.633 -6.585 1.00 94.44 145 THR A O 1
ATOM 1096 N N . TRP A 1 146 ? -3.606 23.995 -8.808 1.00 92.94 146 TRP A N 1
ATOM 1097 C CA . TRP A 1 146 ? -2.305 23.421 -9.130 1.00 92.94 146 TRP A CA 1
ATOM 1098 C C . TRP A 1 146 ? -1.401 24.475 -9.748 1.00 92.94 146 TRP A C 1
ATOM 1100 O O . TRP A 1 146 ? -1.845 25.321 -10.521 1.00 92.94 146 TRP A O 1
ATOM 1110 N N . ASN A 1 147 ? -0.119 24.395 -9.412 1.00 89.12 147 ASN A N 1
ATOM 1111 C CA . ASN A 1 147 ? 0.934 25.177 -10.036 1.00 89.12 147 ASN A CA 1
ATOM 1112 C C . ASN A 1 147 ? 2.033 24.226 -10.501 1.00 89.12 147 ASN A C 1
ATOM 1114 O O . ASN A 1 147 ? 2.330 23.236 -9.828 1.00 89.12 147 ASN A O 1
ATOM 1118 N N . THR A 1 148 ? 2.666 24.535 -11.628 1.00 85.62 148 THR A N 1
ATOM 1119 C CA . THR A 1 148 ? 3.891 23.841 -12.033 1.00 85.62 148 THR A CA 1
ATOM 1120 C C . THR A 1 148 ? 4.945 24.008 -10.946 1.00 85.62 148 THR A C 1
ATOM 1122 O O . THR A 1 148 ? 5.185 25.127 -10.480 1.00 85.62 148 THR A O 1
ATOM 1125 N N . LEU A 1 149 ? 5.616 22.927 -10.559 1.00 81.06 149 LEU A N 1
ATOM 1126 C CA . LEU A 1 149 ? 6.777 23.025 -9.683 1.00 81.06 149 LEU A CA 1
ATOM 1127 C C . LEU A 1 149 ? 7.941 23.616 -10.514 1.00 81.06 149 LEU A C 1
ATOM 1129 O O . LEU A 1 149 ? 8.542 22.920 -11.326 1.00 81.06 149 LEU A O 1
ATOM 1133 N N . ASN A 1 150 ? 8.165 24.937 -10.385 1.00 61.81 150 ASN A N 1
ATOM 1134 C CA . ASN A 1 150 ? 9.039 25.789 -11.222 1.00 61.81 150 ASN A CA 1
ATOM 1135 C C . ASN A 1 150 ? 10.396 25.171 -11.606 1.00 61.81 150 ASN A C 1
ATOM 1137 O O . ASN A 1 150 ? 11.353 25.296 -10.853 1.00 61.81 150 ASN A O 1
ATOM 1141 N N . ILE A 1 151 ? 10.542 24.637 -12.820 1.00 58.22 151 ILE A N 1
ATOM 1142 C CA . ILE A 1 151 ? 11.837 24.189 -13.363 1.00 58.22 151 ILE A CA 1
ATOM 1143 C C . ILE A 1 151 ? 12.747 25.415 -13.591 1.00 58.22 151 ILE A C 1
ATOM 1145 O O . ILE A 1 151 ? 12.851 25.952 -14.694 1.00 58.22 151 ILE A O 1
ATOM 1149 N N . ALA A 1 152 ? 13.361 25.931 -12.528 1.00 43.97 152 ALA A N 1
ATOM 1150 C CA . ALA A 1 152 ? 14.201 27.117 -12.570 1.00 43.97 152 ALA A CA 1
ATOM 1151 C C . ALA A 1 152 ? 15.614 26.734 -13.035 1.00 43.97 152 ALA A C 1
ATOM 1153 O O . ALA A 1 152 ? 16.420 26.202 -12.281 1.00 43.97 152 ALA A O 1
ATOM 1154 N N . SER A 1 153 ? 15.885 27.022 -14.309 1.00 43.56 153 SER A N 1
ATOM 1155 C CA . SER A 1 153 ? 17.206 27.070 -14.951 1.00 43.56 153 SER A CA 1
ATOM 1156 C C . SER A 1 153 ? 18.103 25.831 -14.800 1.00 43.56 153 SER A C 1
ATOM 1158 O O . SER A 1 153 ? 19.135 25.875 -14.132 1.00 43.56 153 SER A O 1
ATOM 1160 N N . ALA A 1 154 ? 17.820 24.777 -15.564 1.00 42.47 154 ALA A N 1
ATOM 1161 C CA . ALA A 1 154 ? 18.919 24.029 -16.163 1.00 42.47 154 ALA A CA 1
ATOM 1162 C C . ALA A 1 154 ? 19.338 24.798 -17.423 1.00 42.47 154 ALA A C 1
ATOM 1164 O O . ALA A 1 154 ? 18.592 24.880 -18.392 1.00 42.47 154 ALA A O 1
ATOM 1165 N N . THR A 1 155 ? 20.538 25.372 -17.435 1.00 41.53 155 THR A N 1
ATOM 1166 C CA . THR A 1 155 ? 21.181 25.877 -18.663 1.00 41.53 155 THR A CA 1
ATOM 1167 C C . THR A 1 155 ? 21.533 24.761 -19.654 1.00 41.53 155 THR A C 1
ATOM 1169 O O . THR A 1 155 ? 22.148 25.030 -20.680 1.00 41.53 155 THR A O 1
ATOM 1172 N N . ASN A 1 156 ? 21.105 23.529 -19.383 1.00 40.88 156 ASN A N 1
ATOM 1173 C CA . ASN A 1 156 ? 20.969 22.487 -20.378 1.00 40.88 156 ASN A CA 1
ATOM 1174 C C . ASN A 1 156 ? 19.498 22.405 -20.768 1.00 40.88 156 ASN A C 1
ATOM 1176 O O . ASN A 1 156 ? 18.650 22.014 -19.969 1.00 40.88 156 ASN A O 1
ATOM 1180 N N . ASN A 1 157 ? 19.219 22.669 -22.037 1.00 41.34 157 ASN A N 1
ATOM 1181 C CA . ASN A 1 157 ? 17.964 22.314 -22.692 1.00 41.34 157 ASN A CA 1
ATOM 1182 C C . ASN A 1 157 ? 17.702 20.775 -22.721 1.00 41.34 157 ASN A C 1
ATOM 1184 O O . ASN A 1 157 ? 16.859 20.329 -23.490 1.00 41.34 157 ASN A O 1
ATOM 1188 N N . ASP A 1 158 ? 18.366 19.982 -21.863 1.00 46.88 158 ASP A N 1
ATOM 1189 C CA . ASP A 1 158 ? 18.352 18.511 -21.772 1.00 46.88 158 ASP A CA 1
ATOM 1190 C C . ASP A 1 158 ? 17.718 17.977 -20.465 1.00 46.88 158 ASP A C 1
ATOM 1192 O O . ASP A 1 158 ? 17.859 16.809 -20.131 1.00 46.88 158 ASP A O 1
ATOM 1196 N N . LEU A 1 159 ? 16.931 18.789 -19.746 1.00 51.41 159 LEU A N 1
ATOM 1197 C CA . LEU A 1 159 ? 15.722 18.246 -19.086 1.00 51.41 159 LEU A CA 1
ATOM 1198 C C . LEU A 1 159 ? 14.602 17.988 -20.125 1.00 51.41 159 LEU A C 1
ATOM 1200 O O . LEU A 1 159 ? 13.481 17.627 -19.772 1.00 51.41 159 LEU A O 1
ATOM 1204 N N . GLY A 1 160 ? 14.877 18.261 -21.409 1.00 38.81 160 GLY A N 1
ATOM 1205 C CA . GLY A 1 160 ? 13.930 18.331 -22.513 1.00 38.81 160 GLY A CA 1
ATOM 1206 C C . GLY A 1 160 ? 13.112 17.054 -22.706 1.00 38.81 160 GLY A C 1
ATOM 1207 O O . GLY A 1 160 ? 13.624 16.045 -23.180 1.00 38.81 160 GLY A O 1
ATOM 1208 N N . ASN A 1 161 ? 11.807 17.173 -22.438 1.00 48.19 161 ASN A N 1
ATOM 1209 C CA . ASN A 1 161 ? 10.733 16.177 -22.588 1.00 48.19 161 ASN A CA 1
ATOM 1210 C C . ASN A 1 161 ? 10.497 15.272 -21.367 1.00 48.19 161 ASN A C 1
ATOM 1212 O O . ASN A 1 161 ? 10.522 14.049 -21.502 1.00 48.19 161 ASN A O 1
ATOM 1216 N N . ILE A 1 162 ? 10.227 15.859 -20.192 1.00 64.12 162 ILE A N 1
ATOM 1217 C CA . ILE A 1 162 ? 9.900 15.143 -18.945 1.00 64.12 162 ILE A CA 1
ATOM 1218 C C . ILE A 1 162 ? 8.619 14.306 -19.116 1.00 64.12 162 ILE A C 1
ATOM 1220 O O . ILE A 1 162 ? 7.504 14.733 -18.818 1.00 64.12 162 ILE A O 1
ATOM 1224 N N . HIS A 1 163 ? 8.814 13.087 -19.603 1.00 71.69 163 HIS A N 1
ATOM 1225 C CA . HIS A 1 163 ? 7.878 11.989 -19.498 1.00 71.69 163 HIS A CA 1
ATOM 1226 C C . HIS A 1 163 ? 8.211 11.232 -18.218 1.00 71.69 163 HIS A C 1
ATOM 1228 O O . HIS A 1 163 ? 9.130 10.411 -18.213 1.00 71.69 163 HIS A O 1
ATOM 1234 N N . ILE A 1 164 ? 7.520 11.560 -17.124 1.00 80.44 164 ILE A N 1
ATOM 1235 C CA . ILE A 1 164 ? 7.608 10.773 -15.892 1.00 80.44 164 ILE A CA 1
ATOM 1236 C C . ILE A 1 164 ? 6.760 9.527 -16.095 1.00 80.44 164 ILE A C 1
ATOM 1238 O O . ILE A 1 164 ? 5.584 9.628 -16.439 1.00 80.44 164 ILE A O 1
ATOM 1242 N N . PHE A 1 165 ? 7.354 8.361 -15.880 1.00 77.00 165 PHE A N 1
ATOM 1243 C CA . PHE A 1 165 ? 6.629 7.096 -15.937 1.00 77.00 165 PHE A CA 1
ATOM 1244 C C . PHE A 1 165 ? 6.299 6.577 -14.541 1.00 77.00 165 PHE A C 1
ATOM 1246 O O . PHE A 1 165 ? 5.200 6.075 -14.319 1.00 77.00 165 PHE A O 1
ATOM 1253 N N . ASP A 1 166 ? 7.221 6.742 -13.591 1.00 82.12 166 ASP A N 1
ATOM 1254 C CA . ASP A 1 166 ? 7.050 6.270 -12.221 1.00 82.12 166 ASP A CA 1
ATOM 1255 C C . ASP A 1 166 ? 7.834 7.136 -11.230 1.00 82.12 166 ASP A C 1
ATOM 1257 O O . ASP A 1 166 ? 8.812 7.802 -11.579 1.00 82.12 166 ASP A O 1
ATOM 1261 N N . MET A 1 167 ? 7.387 7.130 -9.980 1.00 87.69 167 MET A N 1
ATOM 1262 C CA . MET A 1 167 ? 8.014 7.836 -8.869 1.00 87.69 167 MET A CA 1
ATOM 1263 C C . MET A 1 167 ? 7.848 7.025 -7.593 1.00 87.69 167 MET A C 1
ATOM 1265 O O . MET A 1 167 ? 6.773 6.479 -7.339 1.00 87.69 167 MET A O 1
ATOM 1269 N N . ALA A 1 168 ? 8.879 7.026 -6.753 1.00 86.25 168 ALA A N 1
ATOM 1270 C CA . ALA A 1 168 ? 8.830 6.430 -5.425 1.00 86.25 168 ALA A CA 1
ATOM 1271 C C . ALA A 1 168 ? 9.343 7.423 -4.379 1.00 86.25 168 ALA A C 1
ATOM 1273 O O . ALA A 1 168 ? 10.404 8.022 -4.554 1.00 86.25 168 ALA A O 1
ATOM 1274 N N . HIS A 1 169 ? 8.568 7.604 -3.305 1.00 86.94 169 HIS A N 1
ATOM 1275 C CA . HIS A 1 169 ? 8.924 8.475 -2.186 1.00 86.94 169 HIS A CA 1
ATOM 1276 C C . HIS A 1 169 ? 10.009 7.821 -1.335 1.00 86.94 169 HIS A C 1
ATOM 1278 O O . HIS A 1 169 ? 9.834 6.699 -0.856 1.00 86.94 169 HIS A O 1
ATOM 1284 N N . ASP A 1 170 ? 11.106 8.539 -1.121 1.00 89.00 170 ASP A N 1
ATOM 1285 C CA . ASP A 1 170 ? 12.129 8.159 -0.165 1.00 89.00 170 ASP A CA 1
ATOM 1286 C C . ASP A 1 170 ? 11.702 8.575 1.242 1.00 89.00 170 ASP A C 1
ATOM 1288 O O . ASP A 1 170 ? 12.021 9.661 1.710 1.00 89.00 170 ASP A O 1
ATOM 1292 N N . ALA A 1 171 ? 10.959 7.694 1.906 1.00 83.44 171 ALA A N 1
ATOM 1293 C CA . ALA A 1 171 ? 10.280 7.962 3.167 1.00 83.44 171 ALA A CA 1
ATOM 1294 C C . ALA A 1 171 ? 11.178 7.922 4.418 1.00 83.44 171 ALA A C 1
ATOM 1296 O O . ALA A 1 171 ? 10.682 8.188 5.514 1.00 83.44 171 ALA A O 1
ATOM 1297 N N . ILE A 1 172 ? 12.464 7.562 4.307 1.00 81.44 172 ILE A N 1
ATOM 1298 C CA . ILE A 1 172 ? 13.351 7.369 5.468 1.00 81.44 172 ILE A CA 1
ATOM 1299 C C . ILE A 1 172 ? 14.690 8.079 5.247 1.00 81.44 172 ILE A C 1
ATOM 1301 O O . ILE A 1 172 ? 15.361 7.885 4.237 1.00 81.44 172 ILE A O 1
ATOM 1305 N N . ASN A 1 173 ? 15.118 8.885 6.215 1.00 82.75 173 ASN A N 1
ATOM 1306 C CA . ASN A 1 173 ? 16.426 9.539 6.225 1.00 82.75 173 ASN A CA 1
ATOM 1307 C C . ASN A 1 173 ? 17.557 8.547 6.551 1.00 82.75 173 ASN A C 1
ATOM 1309 O O . ASN A 1 173 ? 17.329 7.455 7.067 1.00 82.75 173 ASN A O 1
ATOM 1313 N N . ALA A 1 174 ? 18.810 8.935 6.299 1.00 80.00 174 ALA A N 1
ATOM 1314 C CA . ALA A 1 174 ? 19.971 8.085 6.599 1.00 80.00 174 ALA A CA 1
ATOM 1315 C C . ALA A 1 174 ? 20.084 7.705 8.092 1.00 80.00 174 ALA A C 1
ATOM 1317 O O . ALA A 1 174 ? 20.624 6.650 8.419 1.00 80.00 174 ALA A O 1
ATOM 1318 N N . ASP A 1 175 ? 19.547 8.537 8.989 1.00 79.69 175 ASP A N 1
ATOM 1319 C CA . ASP A 1 175 ? 19.499 8.306 10.438 1.00 79.69 175 ASP A CA 1
ATOM 1320 C C . ASP A 1 175 ? 18.295 7.458 10.901 1.00 79.69 175 ASP A C 1
ATOM 1322 O O . ASP A 1 175 ? 18.138 7.209 12.096 1.00 79.69 175 ASP A O 1
ATOM 1326 N N . GLY A 1 176 ? 17.440 7.012 9.973 1.00 78.38 176 GLY A N 1
ATOM 1327 C CA . GLY A 1 176 ? 16.242 6.223 10.258 1.00 78.38 176 GLY A CA 1
ATOM 1328 C C . GLY A 1 176 ? 15.001 7.032 10.639 1.00 78.38 176 GLY A C 1
ATOM 1329 O O . GLY A 1 176 ? 13.943 6.439 10.856 1.00 78.38 176 GLY A O 1
ATOM 1330 N N . SER A 1 177 ? 15.087 8.363 10.712 1.00 81.81 177 SER A N 1
ATOM 1331 C CA . SER A 1 177 ? 13.911 9.218 10.901 1.00 81.81 177 SER A CA 1
ATOM 1332 C C . SER A 1 177 ? 13.041 9.268 9.639 1.00 81.81 177 SER A C 1
ATOM 1334 O O . SER A 1 177 ? 13.514 9.011 8.531 1.00 81.81 177 SER A O 1
ATOM 1336 N N . ALA A 1 178 ? 11.753 9.588 9.794 1.00 81.88 178 ALA A N 1
ATOM 1337 C CA . ALA A 1 178 ? 10.862 9.772 8.652 1.00 81.88 178 ALA A CA 1
ATOM 1338 C C . ALA A 1 178 ? 11.325 10.967 7.807 1.00 81.88 178 ALA A C 1
ATOM 1340 O O . ALA A 1 178 ? 11.601 12.044 8.340 1.00 81.88 178 ALA A O 1
ATOM 1341 N N . ASN A 1 179 ? 11.395 10.775 6.494 1.00 82.19 179 ASN A N 1
ATOM 1342 C CA . ASN A 1 179 ? 11.638 11.856 5.555 1.00 82.19 179 ASN A CA 1
ATOM 1343 C C . ASN A 1 179 ? 10.309 12.483 5.137 1.00 82.19 179 ASN A C 1
ATOM 1345 O O . ASN A 1 179 ? 9.414 11.808 4.626 1.00 82.19 179 ASN A O 1
ATOM 1349 N N . LEU A 1 180 ? 10.201 13.784 5.376 1.00 83.88 180 LEU A N 1
ATOM 1350 C CA . LEU A 1 180 ? 8.980 14.563 5.193 1.00 83.88 180 LEU A CA 1
ATOM 1351 C C . LEU A 1 180 ? 9.203 15.720 4.204 1.00 83.88 180 LEU A C 1
ATOM 1353 O O . LEU A 1 180 ? 8.271 16.434 3.845 1.00 83.88 180 LEU A O 1
ATOM 1357 N N . ASN A 1 181 ? 10.440 15.886 3.718 1.00 81.00 181 ASN A N 1
ATOM 1358 C CA . ASN A 1 181 ? 10.827 16.970 2.816 1.00 81.00 181 ASN A CA 1
ATOM 1359 C C . ASN A 1 181 ? 10.368 16.725 1.368 1.00 81.00 181 ASN A C 1
ATOM 1361 O O . ASN A 1 181 ? 10.363 17.651 0.555 1.00 81.00 181 ASN A O 1
ATOM 1365 N N . GLY A 1 182 ? 9.954 15.496 1.047 1.00 81.69 182 GLY A N 1
ATOM 1366 C CA . GLY A 1 182 ? 9.553 15.097 -0.296 1.00 81.69 182 GLY A CA 1
ATOM 1367 C C . GLY A 1 182 ? 10.756 14.788 -1.176 1.00 81.69 182 GLY A C 1
ATOM 1368 O O . GLY A 1 182 ? 10.924 15.413 -2.224 1.00 81.69 182 GLY A O 1
ATOM 1369 N N . ASP A 1 183 ? 11.582 13.833 -0.752 1.00 89.44 183 ASP A N 1
ATOM 1370 C CA . ASP A 1 183 ? 12.623 13.279 -1.612 1.00 89.44 183 ASP A CA 1
ATOM 1371 C C . ASP A 1 183 ? 12.069 12.072 -2.370 1.00 89.44 183 ASP A C 1
ATOM 1373 O O . ASP A 1 183 ? 11.374 11.228 -1.807 1.00 89.44 183 ASP A O 1
ATOM 1377 N N . PHE A 1 184 ? 12.359 11.981 -3.660 1.00 89.25 184 PHE A N 1
ATOM 1378 C CA . PHE A 1 184 ? 11.844 10.942 -4.538 1.00 89.25 184 PHE A CA 1
ATOM 1379 C C . PHE A 1 184 ? 12.941 10.431 -5.459 1.00 89.25 184 PHE A C 1
ATOM 1381 O O . PHE A 1 184 ? 13.834 11.176 -5.865 1.00 89.25 184 PHE A O 1
ATOM 1388 N N . ILE A 1 185 ? 12.807 9.174 -5.868 1.00 87.62 185 ILE A N 1
ATOM 1389 C CA . ILE A 1 185 ? 13.410 8.704 -7.113 1.00 87.62 185 ILE A CA 1
ATOM 1390 C C . ILE A 1 185 ? 12.361 8.745 -8.219 1.00 87.62 185 ILE A C 1
ATOM 1392 O O . ILE A 1 185 ? 11.183 8.455 -7.990 1.00 87.62 185 ILE A O 1
ATOM 1396 N N . VAL A 1 186 ? 12.787 9.130 -9.414 1.00 85.94 186 VAL A N 1
ATOM 1397 C CA . VAL A 1 186 ? 11.912 9.411 -10.550 1.00 85.94 186 VAL A CA 1
ATOM 1398 C C . VAL A 1 186 ? 12.430 8.671 -11.771 1.00 85.94 186 VAL A C 1
ATOM 1400 O O . VAL A 1 186 ? 13.563 8.888 -12.202 1.00 85.94 186 VAL A O 1
ATOM 1403 N N . GLY A 1 187 ? 11.586 7.804 -12.326 1.00 81.50 187 GLY A N 1
ATOM 1404 C CA . GLY A 1 187 ? 11.816 7.131 -13.596 1.00 81.50 187 GLY A CA 1
ATOM 1405 C C . GLY A 1 187 ? 11.275 7.973 -14.743 1.00 81.50 187 GLY A C 1
ATOM 1406 O O . GLY A 1 187 ? 10.106 8.376 -14.742 1.00 81.50 187 GLY A O 1
ATOM 1407 N N . THR A 1 188 ? 12.130 8.257 -15.718 1.00 78.81 188 THR A N 1
ATOM 1408 C CA . THR A 1 188 ? 11.785 9.076 -16.878 1.00 78.81 188 THR A CA 1
ATOM 1409 C C . THR A 1 188 ? 12.187 8.391 -18.178 1.00 78.81 188 THR A C 1
ATOM 1411 O O . THR A 1 188 ? 12.862 7.363 -18.193 1.00 78.81 188 THR A O 1
ATOM 1414 N N . LYS A 1 189 ? 11.831 9.015 -19.300 1.00 74.69 189 LYS A N 1
ATOM 1415 C CA . LYS A 1 189 ? 12.358 8.661 -20.626 1.00 74.69 189 LYS A CA 1
ATOM 1416 C C . LYS A 1 189 ? 13.883 8.811 -20.760 1.00 74.69 189 LYS A C 1
ATOM 1418 O O . LYS A 1 189 ? 14.477 8.174 -21.620 1.00 74.69 189 LYS A O 1
ATOM 1423 N N . ALA A 1 190 ? 14.506 9.674 -19.959 1.00 72.06 190 ALA A N 1
ATOM 1424 C CA . ALA A 1 190 ? 15.934 9.987 -20.044 1.00 72.06 190 ALA A CA 1
ATOM 1425 C C . ALA A 1 190 ? 16.793 9.217 -19.021 1.00 72.06 190 ALA A C 1
ATOM 1427 O O . ALA A 1 190 ? 18.013 9.388 -18.996 1.00 72.06 190 ALA A O 1
ATOM 1428 N N . GLY A 1 191 ? 16.168 8.384 -18.184 1.00 76.94 191 GLY A N 1
ATOM 1429 C CA . GLY A 1 191 ? 16.827 7.651 -17.107 1.00 76.94 191 GLY A CA 1
ATOM 1430 C C . GLY A 1 191 ? 16.229 7.948 -15.731 1.00 76.94 191 GLY A C 1
ATOM 1431 O O . GLY A 1 191 ? 15.045 8.292 -15.609 1.00 76.94 191 GLY A O 1
ATOM 1432 N N . VAL A 1 192 ? 17.052 7.796 -14.692 1.00 81.69 192 VAL A N 1
ATOM 1433 C CA . VAL A 1 192 ? 16.662 7.910 -13.281 1.00 81.69 192 VAL A CA 1
ATOM 1434 C C . VAL A 1 192 ? 17.176 9.211 -12.689 1.00 81.69 192 VAL A C 1
ATOM 1436 O O . VAL A 1 192 ? 18.350 9.557 -12.813 1.00 81.69 192 VAL A O 1
ATOM 1439 N N . TYR A 1 193 ? 16.306 9.900 -11.962 1.00 82.44 193 TYR A N 1
ATOM 1440 C CA . TYR A 1 193 ? 16.652 11.135 -11.276 1.00 82.44 193 TYR A CA 1
ATOM 1441 C C . TYR A 1 193 ? 16.241 11.088 -9.810 1.00 82.44 193 TYR A C 1
ATOM 1443 O O . TYR A 1 193 ? 15.235 10.477 -9.449 1.00 82.44 193 TYR A O 1
ATOM 1451 N N . LYS A 1 194 ? 17.004 11.784 -8.973 1.00 86.38 194 LYS A N 1
ATOM 1452 C CA . LYS A 1 194 ? 16.632 12.125 -7.606 1.00 86.38 194 LYS A CA 1
ATOM 1453 C C . LYS A 1 194 ? 15.994 13.506 -7.606 1.00 86.38 194 LYS A C 1
ATOM 1455 O O . LYS A 1 194 ? 16.584 14.462 -8.105 1.00 86.38 194 LYS A O 1
ATOM 1460 N N . LEU A 1 195 ? 14.804 13.597 -7.037 1.00 86.94 195 LEU A N 1
ATOM 1461 C CA . LEU A 1 195 ? 14.146 14.849 -6.693 1.00 86.94 195 LEU A CA 1
ATOM 1462 C C . LEU A 1 195 ? 14.289 15.032 -5.187 1.00 86.94 195 LEU A C 1
ATOM 1464 O O . LEU A 1 195 ? 13.959 14.116 -4.441 1.00 86.94 195 LEU A O 1
ATOM 1468 N N . THR A 1 196 ? 14.762 16.185 -4.734 1.00 88.06 196 THR A N 1
ATOM 1469 C CA . THR A 1 196 ? 14.897 16.480 -3.304 1.00 88.06 196 THR A CA 1
ATOM 1470 C C . THR A 1 196 ? 14.049 17.672 -2.908 1.00 88.06 196 THR A C 1
ATOM 1472 O O . THR A 1 196 ? 13.907 18.615 -3.685 1.00 88.06 196 THR A O 1
ATOM 1475 N N . GLY A 1 197 ? 13.486 17.640 -1.702 1.00 86.38 197 GLY A N 1
ATOM 1476 C CA . GLY A 1 197 ? 12.795 18.786 -1.115 1.00 86.38 197 GLY A CA 1
ATOM 1477 C C . GLY A 1 197 ? 11.504 19.204 -1.826 1.00 86.38 197 GLY A C 1
ATOM 1478 O O . GLY A 1 197 ? 11.140 20.374 -1.743 1.00 86.38 197 GLY A O 1
ATOM 1479 N N . ALA A 1 198 ? 10.804 18.310 -2.536 1.00 86.69 198 ALA A N 1
ATOM 1480 C CA . ALA A 1 198 ? 9.657 18.669 -3.385 1.00 86.69 198 ALA A CA 1
ATOM 1481 C C . ALA A 1 198 ? 8.500 19.363 -2.636 1.00 86.69 198 ALA A C 1
ATOM 1483 O O . ALA A 1 198 ? 7.741 20.126 -3.244 1.00 86.69 198 ALA A O 1
ATOM 1484 N N . PHE A 1 199 ? 8.375 19.125 -1.326 1.00 86.12 199 PHE A N 1
ATOM 1485 C CA . PHE A 1 199 ? 7.403 19.797 -0.456 1.00 86.12 199 PHE A CA 1
ATOM 1486 C C . PHE A 1 199 ? 7.972 21.054 0.237 1.00 86.12 199 PHE A C 1
ATOM 1488 O O . PHE A 1 199 ? 7.263 21.796 0.917 1.00 86.12 199 PHE A O 1
ATOM 1495 N N . GLY A 1 200 ? 9.254 21.350 0.042 1.00 81.50 200 GLY A N 1
ATOM 1496 C CA . GLY A 1 200 ? 9.938 22.534 0.550 1.00 81.50 200 GLY A CA 1
ATOM 1497 C C . GLY A 1 200 ? 9.877 23.744 -0.389 1.00 81.50 200 GLY A C 1
ATOM 1498 O O . GLY A 1 200 ? 9.192 23.754 -1.416 1.00 81.50 200 GLY A O 1
ATOM 1499 N N . ASN A 1 201 ? 10.603 24.798 -0.009 1.00 75.44 201 ASN A N 1
ATOM 1500 C CA . ASN A 1 201 ? 10.868 25.959 -0.871 1.00 75.44 201 ASN A CA 1
ATOM 1501 C C . ASN A 1 201 ? 12.166 25.795 -1.676 1.00 75.44 201 ASN A C 1
ATOM 1503 O O . ASN A 1 201 ? 12.283 26.373 -2.753 1.00 75.44 201 ASN A O 1
ATOM 1507 N N . ASP A 1 202 ? 13.097 24.992 -1.159 1.00 77.00 202 ASP A N 1
ATOM 1508 C CA . ASP A 1 202 ? 14.384 24.681 -1.770 1.00 77.00 202 ASP A CA 1
ATOM 1509 C C . ASP A 1 202 ? 14.352 23.219 -2.221 1.00 77.00 202 ASP A C 1
ATOM 1511 O O . ASP A 1 202 ? 14.468 22.305 -1.405 1.00 77.00 202 ASP A O 1
ATOM 1515 N N . TRP A 1 203 ? 14.144 23.005 -3.517 1.00 82.50 203 TRP A N 1
ATOM 1516 C CA . TRP A 1 203 ? 14.109 21.679 -4.128 1.00 82.50 203 TRP A CA 1
ATOM 1517 C C . TRP A 1 203 ? 15.101 21.588 -5.280 1.00 82.50 203 TRP A C 1
ATOM 1519 O O . TRP A 1 203 ? 15.482 22.602 -5.871 1.00 82.50 203 TRP A O 1
ATOM 1529 N N . GLY A 1 204 ? 15.525 20.369 -5.604 1.00 78.75 204 GLY A N 1
ATOM 1530 C CA . GLY A 1 204 ? 16.544 20.130 -6.619 1.00 78.75 204 GLY A CA 1
ATOM 1531 C C . GLY A 1 204 ? 16.360 18.819 -7.367 1.00 78.75 204 GLY A C 1
ATOM 1532 O O . GLY A 1 204 ? 15.679 17.910 -6.899 1.00 78.75 204 GLY A O 1
ATOM 1533 N N . TRP A 1 205 ? 16.993 18.743 -8.538 1.00 79.88 205 TRP A N 1
ATOM 1534 C CA . TRP A 1 205 ? 17.114 17.519 -9.322 1.00 79.88 205 TRP A CA 1
ATOM 1535 C C . TRP A 1 205 ? 18.572 17.134 -9.473 1.00 79.88 205 TRP A C 1
ATOM 1537 O O . TRP A 1 205 ? 19.420 17.972 -9.780 1.00 79.88 205 TRP A O 1
ATOM 1547 N N . GLU A 1 206 ? 18.828 15.846 -9.333 1.00 79.56 206 GLU A N 1
ATOM 1548 C CA . GLU A 1 206 ? 20.128 15.241 -9.560 1.00 79.56 206 GLU A CA 1
ATOM 1549 C C . GLU A 1 206 ? 19.935 14.017 -10.453 1.00 79.56 206 GLU A C 1
ATOM 1551 O O . GLU A 1 206 ? 19.080 13.173 -10.188 1.00 79.56 206 GLU A O 1
ATOM 1556 N N . ALA A 1 207 ? 20.691 13.929 -11.547 1.00 77.88 207 ALA A N 1
ATOM 1557 C CA . ALA A 1 207 ? 20.693 12.719 -12.357 1.00 77.88 207 ALA A CA 1
ATOM 1558 C C . ALA A 1 207 ? 21.391 11.603 -11.572 1.00 77.88 207 ALA A C 1
ATOM 1560 O O . ALA A 1 207 ? 22.529 11.768 -11.135 1.00 77.88 207 ALA A O 1
ATOM 1561 N N . LEU A 1 208 ? 20.712 10.467 -11.419 1.00 77.44 208 LEU A N 1
ATOM 1562 C CA . LEU A 1 208 ? 21.293 9.246 -10.857 1.00 77.44 208 LEU A CA 1
ATOM 1563 C C . LEU A 1 208 ? 21.781 8.294 -11.954 1.00 77.44 208 LEU A C 1
ATOM 1565 O O . LEU A 1 208 ? 22.126 7.150 -11.671 1.00 77.44 208 LEU A O 1
ATOM 1569 N N . ASN A 1 209 ? 21.804 8.749 -13.204 1.00 70.50 209 ASN A N 1
ATOM 1570 C CA . ASN A 1 209 ? 22.383 8.019 -14.322 1.00 70.50 209 ASN A CA 1
ATOM 1571 C C . ASN A 1 209 ? 23.899 7.817 -14.153 1.00 70.50 209 ASN A C 1
ATOM 1573 O O . ASN A 1 209 ? 24.561 8.611 -13.476 1.00 70.50 209 ASN A O 1
ATOM 1577 N N . SER A 1 210 ? 24.447 6.774 -14.785 1.00 58.16 210 SER A N 1
ATOM 1578 C CA . SER A 1 210 ? 25.891 6.521 -14.761 1.00 58.16 210 SER A CA 1
ATOM 1579 C C . SER A 1 210 ? 26.666 7.609 -15.517 1.00 58.16 210 SER A C 1
ATOM 1581 O O . SER A 1 210 ? 26.105 8.353 -16.315 1.00 58.16 210 SER A O 1
ATOM 1583 N N . VAL A 1 211 ? 27.960 7.752 -15.228 1.00 48.78 211 VAL A N 1
ATOM 1584 C CA . VAL A 1 211 ? 28.802 8.802 -15.832 1.00 48.78 211 VAL A CA 1
ATOM 1585 C C . VAL A 1 21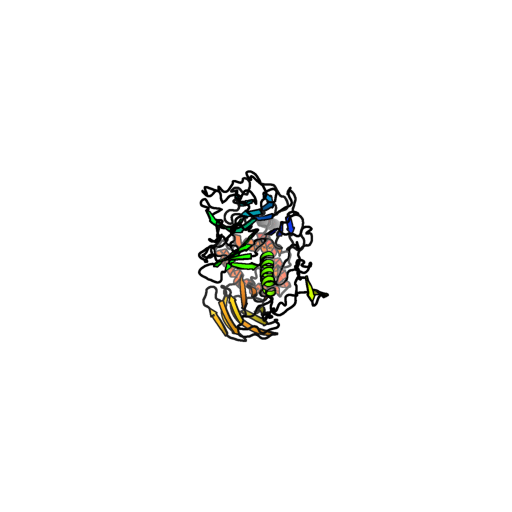1 ? 29.234 8.444 -17.267 1.00 48.78 211 VAL A C 1
ATOM 1587 O O . VAL A 1 211 ? 29.606 9.339 -18.028 1.00 48.78 211 VAL A O 1
ATOM 1590 N N . ASP A 1 212 ? 29.144 7.167 -17.654 1.00 44.53 212 ASP A N 1
ATOM 1591 C CA . ASP A 1 212 ? 29.628 6.649 -18.935 1.00 44.53 212 ASP A CA 1
ATOM 1592 C C . ASP A 1 212 ? 28.464 6.132 -19.798 1.00 44.53 212 ASP A C 1
ATOM 1594 O O . ASP A 1 212 ? 27.754 5.193 -19.442 1.00 44.53 212 ASP A O 1
ATOM 1598 N N . ALA A 1 213 ? 28.273 6.748 -20.968 1.00 41.12 213 ALA A N 1
ATOM 1599 C CA . ALA A 1 213 ? 27.222 6.414 -21.930 1.00 41.12 213 ALA A CA 1
ATOM 1600 C C . ALA A 1 213 ? 27.536 5.125 -22.719 1.00 41.12 213 ALA A C 1
ATOM 1602 O O . ALA A 1 213 ? 27.681 5.158 -23.942 1.00 41.12 213 ALA A O 1
ATOM 1603 N N . ASP A 1 214 ? 27.640 3.996 -22.022 1.00 42.81 214 ASP A N 1
ATOM 1604 C CA . ASP A 1 214 ? 27.768 2.664 -22.618 1.00 42.81 214 ASP A CA 1
ATOM 1605 C C . ASP A 1 214 ? 26.436 1.894 -22.523 1.00 42.81 214 ASP A C 1
ATOM 1607 O O . ASP A 1 214 ? 25.529 2.277 -21.788 1.00 42.81 214 ASP A O 1
ATOM 1611 N N . SER A 1 215 ? 26.289 0.796 -23.274 1.00 38.91 215 SER A N 1
ATOM 1612 C CA . SER A 1 215 ? 25.044 0.005 -23.388 1.00 38.91 215 SER A CA 1
ATOM 1613 C C . SER A 1 215 ? 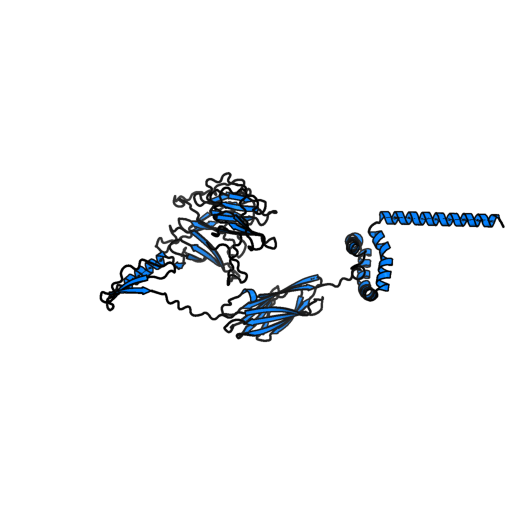24.533 -0.632 -22.085 1.00 38.91 215 SER A C 1
ATOM 1615 O O . SER A 1 215 ? 23.470 -1.244 -22.096 1.00 38.91 215 SER A O 1
ATOM 1617 N N . ASP A 1 216 ? 25.288 -0.502 -20.993 1.00 44.34 216 ASP A N 1
ATOM 1618 C CA . ASP A 1 216 ? 24.927 -0.945 -19.643 1.00 44.34 216 ASP A CA 1
ATOM 1619 C C . ASP A 1 216 ? 24.476 0.228 -18.734 1.00 44.34 216 ASP A C 1
ATOM 1621 O O . ASP A 1 216 ? 24.160 0.016 -17.562 1.00 44.34 216 ASP A O 1
ATOM 1625 N N . SER A 1 217 ? 24.425 1.463 -19.260 1.00 53.38 217 SER A N 1
ATOM 1626 C CA . SER A 1 217 ? 23.952 2.667 -18.562 1.00 53.38 217 SER A CA 1
ATOM 1627 C C . SER A 1 217 ? 22.444 2.886 -18.743 1.00 53.38 217 SER A C 1
ATOM 1629 O O . SER A 1 217 ? 21.888 2.676 -19.819 1.00 53.38 217 SER A O 1
ATOM 1631 N N . LEU A 1 218 ? 21.776 3.393 -17.700 1.00 57.78 218 LEU A N 1
ATOM 1632 C CA . LEU A 1 218 ? 20.376 3.849 -17.755 1.00 57.78 218 LEU A CA 1
ATOM 1633 C C . LEU A 1 218 ? 20.196 5.178 -18.516 1.00 57.78 218 LEU A C 1
ATOM 1635 O O . LEU A 1 218 ? 19.070 5.663 -18.651 1.00 57.78 218 LEU A O 1
ATOM 1639 N N . ASP A 1 219 ? 21.281 5.768 -19.022 1.00 56.78 219 ASP A N 1
ATOM 1640 C CA . ASP A 1 219 ? 21.239 6.971 -19.852 1.00 56.78 219 ASP A CA 1
ATOM 1641 C C . ASP A 1 219 ? 20.389 6.772 -21.106 1.00 56.78 219 ASP A C 1
ATOM 1643 O O . ASP A 1 219 ? 20.613 5.853 -21.891 1.00 56.78 219 ASP A O 1
ATOM 1647 N N . ASN A 1 220 ? 19.423 7.670 -21.327 1.00 57.47 220 ASN A N 1
ATOM 1648 C CA . ASN A 1 220 ? 18.499 7.630 -22.470 1.00 57.47 220 ASN A CA 1
ATOM 1649 C C . ASN A 1 220 ? 17.656 6.343 -22.576 1.00 57.47 220 ASN A C 1
ATOM 1651 O O . ASN A 1 220 ? 17.100 6.059 -23.641 1.00 57.47 220 ASN A O 1
ATOM 1655 N N . SER A 1 221 ? 17.535 5.589 -21.482 1.00 62.47 221 SER A N 1
ATOM 1656 C CA . SER A 1 221 ? 16.660 4.425 -21.388 1.00 62.47 221 SER A CA 1
ATOM 1657 C C . SER A 1 221 ? 15.324 4.810 -20.758 1.00 62.47 221 SER A C 1
ATOM 1659 O O . SER A 1 221 ? 15.270 5.551 -19.775 1.00 62.47 221 SER A O 1
ATOM 1661 N N . ASN A 1 222 ? 14.224 4.278 -21.297 1.00 68.06 222 ASN A N 1
ATOM 1662 C CA . ASN A 1 222 ? 12.905 4.472 -20.701 1.00 68.06 222 ASN A CA 1
ATOM 1663 C C . ASN A 1 222 ? 12.824 3.702 -19.374 1.00 68.06 222 ASN A C 1
ATOM 1665 O O . ASN A 1 222 ? 12.729 2.470 -19.371 1.00 68.06 222 ASN A O 1
ATOM 1669 N N . VAL A 1 223 ? 12.831 4.423 -18.254 1.00 73.12 223 VAL A N 1
ATOM 1670 C CA . VAL A 1 223 ? 12.657 3.836 -16.922 1.00 73.12 223 VAL A CA 1
ATOM 1671 C C . VAL A 1 223 ? 11.190 3.912 -16.536 1.00 73.12 223 VAL A C 1
ATOM 1673 O O . VAL A 1 223 ? 10.693 4.966 -16.146 1.00 73.12 223 VAL A O 1
ATOM 1676 N N . PHE A 1 224 ? 10.499 2.781 -16.645 1.00 70.00 224 PHE A N 1
ATOM 1677 C CA . PHE A 1 224 ? 9.053 2.690 -16.436 1.00 70.00 224 PHE A CA 1
ATOM 1678 C C . PHE A 1 224 ? 8.651 2.338 -15.009 1.00 70.00 224 PHE A C 1
ATOM 1680 O O . PHE A 1 224 ? 7.482 2.482 -14.663 1.00 70.00 224 PHE A O 1
ATOM 1687 N N . ALA A 1 225 ? 9.593 1.849 -14.205 1.00 72.81 225 ALA A N 1
ATOM 1688 C CA . ALA A 1 225 ? 9.344 1.491 -12.820 1.00 72.81 225 ALA A CA 1
ATOM 1689 C C . ALA A 1 225 ? 10.529 1.882 -11.944 1.00 72.81 225 ALA A C 1
ATOM 1691 O O . ALA A 1 225 ? 11.682 1.647 -12.314 1.00 72.81 225 ALA A O 1
ATOM 1692 N N . VAL A 1 226 ? 10.246 2.432 -10.769 1.00 79.56 226 VAL A N 1
ATOM 1693 C CA . VAL A 1 226 ? 11.249 2.733 -9.751 1.00 79.56 226 VAL A CA 1
ATOM 1694 C C . VAL A 1 226 ? 10.775 2.272 -8.380 1.00 79.56 226 VAL A C 1
ATOM 1696 O O . VAL A 1 226 ? 9.596 2.351 -8.047 1.00 79.56 226 VAL A O 1
ATOM 1699 N N . ALA A 1 227 ? 11.699 1.778 -7.562 1.00 78.06 227 ALA A N 1
ATOM 1700 C CA . ALA A 1 227 ? 11.387 1.348 -6.203 1.00 78.06 227 ALA A CA 1
ATOM 1701 C C . ALA A 1 227 ? 12.549 1.605 -5.249 1.00 78.06 227 ALA A C 1
ATOM 1703 O O . ALA A 1 227 ? 13.708 1.688 -5.657 1.00 78.06 227 ALA A O 1
ATOM 1704 N N . ILE A 1 228 ? 12.226 1.692 -3.961 1.00 78.50 228 ILE A N 1
ATOM 1705 C CA . ILE A 1 228 ? 13.197 1.867 -2.883 1.00 78.50 228 ILE A CA 1
ATOM 1706 C C . ILE A 1 228 ? 13.004 0.731 -1.886 1.00 78.50 228 ILE A C 1
ATOM 1708 O O . ILE A 1 228 ? 11.876 0.421 -1.501 1.00 78.50 228 ILE A O 1
ATOM 1712 N N . SER A 1 229 ? 14.100 0.115 -1.450 1.00 78.56 229 SER A N 1
ATOM 1713 C CA . SER A 1 229 ? 14.096 -0.770 -0.285 1.00 78.56 229 SER A CA 1
ATOM 1714 C C . SER A 1 229 ? 15.097 -0.287 0.751 1.00 78.56 229 SER A C 1
ATOM 1716 O O . SER A 1 229 ? 16.184 0.169 0.394 1.00 78.56 229 SER A O 1
ATOM 1718 N N . TYR A 1 230 ? 14.757 -0.475 2.019 1.00 75.94 230 TYR A N 1
ATOM 1719 C CA . TYR A 1 230 ? 15.574 -0.067 3.152 1.00 75.94 230 TYR A CA 1
ATOM 1720 C C . TYR A 1 230 ? 16.123 -1.295 3.868 1.00 75.94 230 TYR A C 1
ATOM 1722 O O . TYR A 1 230 ? 15.357 -2.158 4.298 1.00 75.94 230 TYR A O 1
ATOM 1730 N N . ASP A 1 231 ? 17.439 -1.355 4.028 1.00 78.00 231 ASP A N 1
ATOM 1731 C CA . ASP A 1 231 ? 18.087 -2.279 4.945 1.00 78.00 231 ASP A CA 1
ATOM 1732 C C . ASP A 1 231 ? 18.292 -1.575 6.296 1.00 78.00 231 ASP A C 1
ATOM 1734 O O . ASP A 1 231 ? 19.078 -0.634 6.445 1.00 78.00 231 ASP A O 1
ATOM 1738 N N . LEU A 1 232 ? 17.516 -2.042 7.277 1.00 76.00 232 LEU A N 1
ATOM 1739 C CA . LEU A 1 232 ? 17.477 -1.549 8.655 1.00 76.00 232 LEU A CA 1
ATOM 1740 C C . LEU A 1 232 ? 18.324 -2.411 9.609 1.00 76.00 232 LEU A C 1
ATOM 1742 O O . LEU A 1 232 ? 18.200 -2.293 10.828 1.00 76.00 232 LEU A O 1
ATOM 1746 N N . THR A 1 233 ? 19.143 -3.331 9.087 1.00 73.94 233 THR A N 1
ATOM 1747 C CA . THR A 1 233 ? 19.971 -4.223 9.915 1.00 73.94 233 THR A CA 1
ATOM 1748 C C . THR A 1 233 ? 21.116 -3.485 10.608 1.00 73.94 233 THR A C 1
ATOM 1750 O O . THR A 1 233 ? 21.569 -3.920 11.670 1.00 73.94 233 THR A O 1
ATOM 1753 N N . ASN A 1 234 ? 21.560 -2.354 10.051 1.00 67.88 234 ASN A N 1
ATOM 1754 C CA . ASN A 1 234 ? 22.561 -1.495 10.667 1.00 67.88 234 ASN A CA 1
ATOM 1755 C C . ASN A 1 234 ? 21.895 -0.506 11.653 1.00 67.88 234 ASN A C 1
ATOM 1757 O O . ASN A 1 234 ? 21.090 0.327 11.243 1.00 67.88 234 ASN A O 1
ATOM 1761 N N . PRO A 1 235 ? 22.251 -0.536 12.953 1.00 62.81 235 PRO A N 1
ATOM 1762 C CA . PRO A 1 235 ? 21.619 0.301 13.975 1.00 62.81 235 PRO A CA 1
ATOM 1763 C C . PRO A 1 235 ? 22.029 1.783 13.923 1.00 62.81 235 PRO A C 1
ATOM 1765 O O . PRO A 1 235 ? 21.502 2.580 14.693 1.00 62.81 235 PRO A O 1
ATOM 1768 N N . THR A 1 236 ? 23.001 2.146 13.082 1.00 69.88 236 THR A N 1
ATOM 1769 C CA . THR A 1 236 ? 23.579 3.504 13.023 1.00 69.88 236 THR A CA 1
ATOM 1770 C C . THR A 1 236 ? 23.362 4.222 11.698 1.00 69.88 236 THR A C 1
ATOM 1772 O O . THR A 1 236 ? 23.594 5.426 11.631 1.00 69.88 236 THR A O 1
ATOM 1775 N N . ALA A 1 237 ? 22.933 3.508 10.657 1.00 74.75 237 ALA A N 1
ATOM 1776 C CA . ALA A 1 237 ? 22.646 4.085 9.353 1.00 74.75 237 ALA A CA 1
ATOM 1777 C C . ALA A 1 237 ? 21.694 3.176 8.576 1.00 74.75 237 ALA A C 1
ATOM 1779 O O . ALA A 1 237 ? 21.889 1.962 8.549 1.00 74.75 237 ALA A O 1
ATOM 1780 N N . VAL A 1 238 ? 20.708 3.765 7.907 1.00 78.69 238 VAL A N 1
ATOM 1781 C CA . VAL A 1 238 ? 19.849 3.046 6.962 1.00 78.69 238 VAL A CA 1
ATOM 1782 C C . VAL A 1 238 ? 20.572 2.923 5.629 1.00 78.69 238 VAL A C 1
ATOM 1784 O O . VAL A 1 238 ? 20.966 3.929 5.040 1.00 78.69 238 VAL A O 1
ATOM 1787 N N . ILE A 1 239 ? 20.725 1.695 5.134 1.00 79.94 239 ILE A N 1
ATOM 1788 C CA . ILE A 1 239 ? 21.227 1.465 3.779 1.00 79.94 239 ILE A CA 1
ATOM 1789 C C . ILE A 1 239 ? 20.026 1.477 2.839 1.00 79.94 239 ILE A C 1
ATOM 1791 O O . ILE A 1 239 ? 19.075 0.713 3.014 1.00 79.94 239 ILE A O 1
ATOM 1795 N N . LYS A 1 240 ? 20.061 2.351 1.834 1.00 82.75 240 LYS A N 1
ATOM 1796 C CA . LYS A 1 240 ? 19.011 2.439 0.819 1.00 82.75 240 LYS A CA 1
ATOM 1797 C C . LYS A 1 240 ? 19.463 1.733 -0.450 1.00 82.75 240 LYS A C 1
ATOM 1799 O O . LYS A 1 240 ? 20.602 1.892 -0.897 1.00 82.75 240 LYS A O 1
ATOM 1804 N N . HIS A 1 241 ? 18.547 0.974 -1.033 1.00 80.62 241 HIS A N 1
ATOM 1805 C CA . HIS A 1 241 ? 18.701 0.412 -2.363 1.00 80.62 241 HIS A CA 1
ATOM 1806 C C . HIS A 1 241 ? 17.644 1.011 -3.276 1.00 80.62 241 HIS A C 1
ATOM 1808 O O . HIS A 1 241 ? 16.450 0.909 -2.982 1.00 80.62 241 HIS A O 1
ATOM 1814 N N . TYR A 1 242 ? 18.089 1.582 -4.388 1.00 81.50 242 TYR A N 1
ATOM 1815 C CA . TYR A 1 242 ? 17.207 2.058 -5.441 1.00 81.50 242 TYR A CA 1
ATOM 1816 C C . TYR A 1 242 ? 17.164 1.027 -6.561 1.00 81.50 242 TYR A C 1
ATOM 1818 O O . TYR A 1 242 ? 18.181 0.416 -6.898 1.00 81.50 242 TYR A O 1
ATOM 1826 N N . TYR A 1 243 ? 15.980 0.838 -7.129 1.00 78.88 243 TYR A N 1
ATOM 1827 C CA . TYR A 1 243 ? 15.739 -0.072 -8.238 1.00 78.88 243 TYR A CA 1
ATOM 1828 C C . TYR A 1 243 ? 15.128 0.695 -9.398 1.00 78.88 243 TYR A C 1
ATOM 1830 O O . TYR A 1 243 ? 14.269 1.552 -9.188 1.00 78.88 243 TYR A O 1
ATOM 1838 N N . ALA A 1 244 ? 15.549 0.344 -10.607 1.00 74.81 244 ALA A N 1
ATOM 1839 C CA . ALA A 1 244 ? 15.023 0.889 -11.847 1.00 74.81 244 ALA A CA 1
ATOM 1840 C C . ALA A 1 244 ? 14.709 -0.256 -12.810 1.00 74.81 244 ALA A C 1
ATOM 1842 O O . ALA A 1 244 ? 15.555 -1.110 -13.074 1.00 74.81 244 ALA A O 1
ATOM 1843 N N . GLY A 1 245 ? 13.478 -0.290 -13.308 1.00 68.19 245 GLY A N 1
ATOM 1844 C CA . GLY A 1 245 ? 13.026 -1.231 -14.323 1.00 68.19 245 GLY A CA 1
ATOM 1845 C C . GLY A 1 245 ? 12.922 -0.549 -15.680 1.00 68.19 245 GLY A C 1
ATOM 1846 O O . GLY A 1 245 ? 12.249 0.478 -15.813 1.00 68.19 245 GLY A O 1
ATOM 1847 N N . THR A 1 246 ? 13.554 -1.142 -16.688 1.00 66.69 246 THR A N 1
ATOM 1848 C CA . THR A 1 246 ? 13.411 -0.748 -18.094 1.00 66.69 246 THR A CA 1
ATOM 1849 C C . THR A 1 246 ? 12.565 -1.776 -18.842 1.00 66.69 246 THR A C 1
ATOM 1851 O O . THR A 1 246 ? 12.420 -2.921 -18.413 1.00 66.69 246 THR A O 1
ATOM 1854 N N . GLU A 1 247 ? 11.981 -1.380 -19.971 1.00 55.44 247 GLU A N 1
ATOM 1855 C CA . GLU A 1 247 ? 11.179 -2.290 -20.805 1.00 55.44 247 GLU A CA 1
ATOM 1856 C C . GLU A 1 247 ? 12.032 -3.373 -21.489 1.00 55.44 247 GLU A C 1
ATOM 1858 O O . GLU A 1 247 ? 11.543 -4.467 -21.769 1.00 55.44 247 GLU A O 1
ATOM 1863 N N . ILE A 1 248 ? 13.306 -3.078 -21.760 1.00 53.84 248 ILE A N 1
ATOM 1864 C CA . ILE A 1 248 ? 14.134 -3.852 -22.692 1.00 53.84 248 ILE A CA 1
ATOM 1865 C C . ILE A 1 248 ? 15.284 -4.579 -21.988 1.00 53.84 248 ILE A C 1
ATOM 1867 O O . ILE A 1 248 ? 15.536 -5.754 -22.282 1.00 53.84 248 ILE A O 1
ATOM 1871 N N . ASP A 1 249 ? 15.954 -3.912 -21.052 1.00 57.78 249 ASP A N 1
ATOM 1872 C CA . ASP A 1 249 ? 17.254 -4.354 -20.545 1.00 57.78 249 ASP A CA 1
ATOM 1873 C C . ASP A 1 249 ? 17.157 -5.077 -19.198 1.00 57.78 249 ASP A C 1
ATOM 1875 O O . ASP A 1 249 ? 17.978 -5.947 -18.902 1.00 57.78 249 ASP A O 1
ATOM 1879 N N . GLY A 1 250 ? 16.084 -4.822 -18.441 1.00 62.56 250 GLY A N 1
ATOM 1880 C CA . GLY A 1 250 ? 15.734 -5.546 -17.221 1.00 62.56 250 GLY A CA 1
ATOM 1881 C C . GLY A 1 250 ? 15.699 -4.664 -15.974 1.00 62.56 250 GLY A C 1
ATOM 1882 O O . GLY A 1 250 ? 15.359 -3.481 -16.037 1.00 62.56 250 GLY A O 1
ATOM 1883 N N . VAL A 1 251 ? 15.996 -5.265 -14.818 1.00 65.50 251 VAL A N 1
ATOM 1884 C CA . VAL A 1 251 ? 15.961 -4.579 -13.513 1.00 65.50 251 VAL A CA 1
ATOM 1885 C C . VAL A 1 251 ? 17.373 -4.282 -13.041 1.00 65.50 251 VAL A C 1
ATOM 1887 O O . VAL A 1 251 ? 18.192 -5.190 -12.892 1.00 65.50 251 VAL A O 1
ATOM 1890 N N . TYR A 1 252 ? 17.612 -3.016 -12.733 1.00 71.38 252 TYR A N 1
ATOM 1891 C CA . TYR A 1 252 ? 18.864 -2.487 -12.225 1.00 71.38 252 TYR A CA 1
ATOM 1892 C C . TYR A 1 252 ? 18.733 -2.130 -10.747 1.00 71.38 252 TYR A C 1
ATOM 1894 O O . TYR A 1 252 ? 17.654 -1.754 -10.281 1.00 71.38 252 TYR A O 1
ATOM 1902 N N . LYS A 1 253 ? 19.841 -2.225 -10.012 1.00 77.19 253 LYS A N 1
ATOM 1903 C CA . LYS A 1 253 ? 19.948 -1.873 -8.594 1.00 77.19 253 LYS A CA 1
ATOM 1904 C C . LYS A 1 253 ? 21.188 -1.019 -8.346 1.00 77.19 253 LYS A C 1
ATOM 1906 O O . LYS A 1 253 ? 22.251 -1.322 -8.875 1.00 77.19 253 LYS A O 1
ATOM 1911 N N . ILE A 1 254 ? 21.075 -0.015 -7.485 1.00 76.81 254 ILE A N 1
ATOM 1912 C CA . ILE A 1 254 ? 22.215 0.765 -6.984 1.00 76.81 254 ILE A CA 1
ATOM 1913 C C . ILE A 1 254 ? 22.094 0.984 -5.469 1.00 76.81 254 ILE A C 1
ATOM 1915 O O . ILE A 1 254 ? 20.980 1.029 -4.932 1.00 76.81 254 ILE A O 1
ATOM 1919 N N . HIS A 1 255 ? 23.226 1.093 -4.766 1.00 72.31 255 HIS A N 1
ATOM 1920 C CA . HIS A 1 255 ? 23.257 1.489 -3.356 1.00 72.31 255 HIS A CA 1
ATOM 1921 C C . HIS A 1 255 ? 23.452 2.999 -3.217 1.00 72.31 255 HIS A C 1
ATOM 1923 O O . HIS A 1 255 ? 24.263 3.594 -3.916 1.00 72.31 255 HIS A O 1
ATOM 1929 N N . ASP A 1 256 ? 22.794 3.607 -2.231 1.00 67.44 256 ASP A N 1
ATOM 1930 C CA . ASP A 1 256 ? 22.943 5.042 -1.908 1.00 67.44 256 ASP A CA 1
ATOM 1931 C C . ASP A 1 256 ? 24.365 5.426 -1.438 1.00 67.44 256 ASP A C 1
ATOM 1933 O O . ASP A 1 256 ? 24.716 6.598 -1.382 1.00 67.44 256 ASP A O 1
ATOM 1937 N N . VAL A 1 257 ? 25.204 4.430 -1.123 1.00 54.00 257 VAL A N 1
ATOM 1938 C CA . VAL A 1 257 ? 26.622 4.574 -0.739 1.00 54.00 257 VAL A CA 1
ATOM 1939 C C . VAL A 1 257 ? 27.609 4.276 -1.875 1.00 54.00 257 VAL A C 1
ATOM 1941 O O . VAL A 1 257 ? 28.816 4.445 -1.682 1.00 54.00 257 VAL A O 1
ATOM 1944 N N . ASP A 1 258 ? 27.137 3.855 -3.052 1.00 53.47 258 ASP A N 1
ATOM 1945 C CA . ASP A 1 258 ? 28.014 3.586 -4.190 1.00 53.47 258 ASP A CA 1
ATOM 1946 C C . ASP A 1 258 ? 28.444 4.914 -4.827 1.00 53.47 258 ASP A C 1
ATOM 1948 O O . ASP A 1 258 ? 27.701 5.561 -5.565 1.00 53.47 258 ASP A O 1
ATOM 1952 N N . ALA A 1 259 ? 29.677 5.338 -4.545 1.00 42.19 259 ALA A N 1
ATOM 1953 C CA . ALA A 1 259 ? 30.282 6.463 -5.243 1.00 42.19 259 ALA A CA 1
ATOM 1954 C C . ALA A 1 259 ? 30.369 6.147 -6.750 1.00 42.19 259 ALA A C 1
ATOM 1956 O O . ALA A 1 259 ? 31.086 5.227 -7.148 1.00 42.19 259 ALA A O 1
ATOM 1957 N N . GLY A 1 260 ? 29.659 6.922 -7.580 1.00 50.00 260 GLY A N 1
ATOM 1958 C CA . GLY A 1 260 ? 29.808 6.897 -9.041 1.00 50.00 260 GLY A CA 1
ATOM 1959 C C . GLY A 1 260 ? 28.581 6.512 -9.872 1.00 50.00 260 GLY A C 1
ATOM 1960 O O . GLY A 1 260 ? 28.763 6.252 -11.054 1.00 50.00 260 GLY A O 1
ATOM 1961 N N . ASN A 1 261 ? 27.362 6.482 -9.315 1.00 64.50 261 ASN A N 1
ATOM 1962 C CA . ASN A 1 261 ? 26.129 6.188 -10.072 1.00 64.50 261 ASN A CA 1
ATOM 1963 C C . ASN A 1 261 ? 26.187 4.869 -10.883 1.00 64.50 261 ASN A C 1
ATOM 1965 O O . ASN A 1 261 ? 25.622 4.755 -11.972 1.00 64.50 261 ASN A O 1
ATOM 1969 N N . ASN A 1 262 ? 26.885 3.857 -10.360 1.00 68.94 262 ASN A N 1
ATOM 1970 C CA . ASN A 1 262 ? 27.103 2.587 -11.051 1.00 68.94 262 ASN A CA 1
ATOM 1971 C C . ASN A 1 262 ? 25.961 1.605 -10.767 1.00 68.94 262 ASN A C 1
ATOM 1973 O O . ASN A 1 262 ? 25.946 0.925 -9.740 1.00 68.94 262 ASN A O 1
ATOM 1977 N N . TRP A 1 263 ? 25.006 1.519 -11.689 1.00 73.75 263 TRP A N 1
ATOM 1978 C CA . TRP A 1 263 ? 23.888 0.585 -11.601 1.00 73.75 263 TRP A CA 1
ATOM 1979 C C . TRP A 1 263 ? 24.321 -0.852 -11.912 1.00 73.75 263 TRP A C 1
ATOM 1981 O O . TRP A 1 263 ? 24.994 -1.118 -12.903 1.00 73.75 263 TRP A O 1
ATOM 1991 N N . GLN A 1 264 ? 23.898 -1.798 -11.076 1.00 74.38 264 GLN A N 1
ATOM 1992 C CA . GLN A 1 264 ? 24.124 -3.229 -11.264 1.00 74.38 264 GLN A CA 1
ATOM 1993 C C . GLN A 1 264 ? 22.886 -3.882 -11.880 1.00 74.38 264 GLN A C 1
ATOM 1995 O O . GLN A 1 264 ? 21.788 -3.777 -11.331 1.00 74.38 264 GLN A O 1
ATOM 2000 N N . LEU A 1 265 ? 23.056 -4.591 -12.997 1.00 69.69 265 LEU A N 1
ATOM 2001 C CA . LEU A 1 265 ? 21.985 -5.379 -13.606 1.00 69.69 265 LEU A CA 1
ATOM 2002 C C . LEU A 1 265 ? 21.697 -6.622 -12.751 1.00 69.69 265 LEU A C 1
ATOM 2004 O O . LEU A 1 265 ? 22.552 -7.490 -12.587 1.00 69.69 265 LEU A O 1
ATOM 2008 N N . MET A 1 266 ? 20.484 -6.710 -12.206 1.00 61.28 266 MET A N 1
ATOM 2009 C CA . MET A 1 266 ? 20.052 -7.804 -11.325 1.00 61.28 266 MET A CA 1
ATOM 2010 C C . MET A 1 266 ? 19.354 -8.931 -12.088 1.00 61.28 266 MET A C 1
ATOM 2012 O O . MET A 1 266 ? 19.374 -10.084 -11.662 1.00 61.28 266 MET A O 1
ATOM 2016 N N . SER A 1 267 ? 18.694 -8.593 -13.195 1.00 57.25 267 SER A N 1
ATOM 2017 C CA . SER A 1 267 ? 17.997 -9.546 -14.058 1.00 57.25 267 SER A CA 1
ATOM 2018 C C . SER A 1 267 ? 18.010 -9.036 -15.490 1.00 57.25 267 SER A C 1
ATOM 2020 O O . SER A 1 267 ? 17.711 -7.868 -15.722 1.00 57.25 267 SER A O 1
ATOM 2022 N N . GLU A 1 268 ? 18.368 -9.903 -16.433 1.00 53.47 268 GLU A N 1
ATOM 2023 C CA . GLU A 1 268 ? 18.471 -9.555 -17.851 1.00 53.47 268 GLU A CA 1
ATOM 2024 C C . GLU A 1 268 ? 17.113 -9.592 -18.538 1.00 53.47 268 GLU A C 1
ATOM 2026 O O . GLU A 1 268 ? 16.392 -10.591 -18.461 1.00 53.47 268 GLU A O 1
ATOM 2031 N N . GLY A 1 269 ? 16.795 -8.518 -19.255 1.00 49.28 269 GLY A N 1
ATOM 2032 C CA . GLY A 1 269 ? 15.620 -8.425 -20.107 1.00 49.28 269 GLY A CA 1
ATOM 2033 C C . GLY A 1 269 ? 15.692 -9.324 -21.346 1.00 49.28 269 GLY A C 1
ATOM 2034 O O . GLY A 1 269 ? 16.744 -9.849 -21.726 1.00 49.28 269 GLY A O 1
ATOM 2035 N N . LEU A 1 270 ? 14.538 -9.488 -22.000 1.00 43.94 270 LEU A N 1
ATOM 2036 C CA . LEU A 1 270 ? 14.319 -10.408 -23.124 1.00 43.94 270 LEU A CA 1
ATOM 2037 C C . LEU A 1 270 ? 15.333 -10.198 -24.268 1.00 43.94 270 LEU A C 1
ATOM 2039 O O . LEU A 1 270 ? 15.805 -11.161 -24.868 1.00 43.94 270 LEU A O 1
ATOM 2043 N N . ILE A 1 271 ? 15.709 -8.946 -24.550 1.00 44.59 271 ILE A N 1
ATOM 2044 C CA . ILE A 1 271 ? 16.643 -8.591 -25.631 1.00 44.59 271 ILE A CA 1
ATOM 2045 C C . ILE A 1 271 ? 18.100 -8.885 -25.250 1.00 44.59 271 ILE A C 1
ATOM 2047 O O . ILE A 1 271 ? 18.854 -9.376 -26.092 1.00 44.59 271 ILE A O 1
ATOM 2051 N N . SER A 1 272 ? 18.493 -8.671 -23.991 1.00 46.28 272 SER A N 1
ATOM 2052 C CA . SER A 1 272 ? 19.823 -9.046 -23.487 1.00 46.28 272 SER A CA 1
ATOM 2053 C C . SER A 1 272 ? 20.019 -10.567 -23.528 1.00 46.28 272 SER A C 1
ATOM 2055 O O . SER A 1 272 ? 21.034 -11.057 -24.031 1.00 46.28 272 SER A O 1
ATOM 2057 N N . GLN A 1 273 ? 18.985 -11.332 -23.159 1.00 45.59 273 GLN A N 1
ATOM 2058 C CA . GLN A 1 273 ? 18.985 -12.792 -23.288 1.00 45.59 273 GLN A CA 1
ATOM 2059 C C . GLN A 1 273 ? 19.068 -13.247 -24.758 1.00 45.59 273 GLN A C 1
ATOM 2061 O O . GLN A 1 273 ? 19.869 -14.123 -25.088 1.00 45.59 273 GLN A O 1
ATOM 2066 N N . VAL A 1 274 ? 18.320 -12.616 -25.675 1.00 41.97 274 VAL A N 1
ATOM 2067 C CA . VAL A 1 274 ? 18.403 -12.886 -27.127 1.00 41.97 274 VAL A CA 1
ATOM 2068 C C . VAL A 1 274 ? 19.789 -12.553 -27.695 1.00 41.97 274 VAL A C 1
ATOM 2070 O O . VAL A 1 274 ? 20.325 -13.310 -28.509 1.00 41.97 274 VAL A O 1
ATOM 2073 N N . ASN A 1 275 ? 20.415 -11.462 -27.254 1.00 43.84 275 ASN A N 1
ATOM 2074 C CA . ASN A 1 275 ? 21.754 -11.075 -27.695 1.00 43.84 275 ASN A CA 1
ATOM 2075 C C . ASN A 1 275 ? 22.835 -12.011 -27.144 1.00 43.84 275 ASN A C 1
ATOM 2077 O O . ASN A 1 275 ? 23.706 -12.429 -27.904 1.00 43.84 275 ASN A O 1
ATOM 2081 N N . LYS A 1 276 ? 22.751 -12.440 -25.879 1.00 44.56 276 LYS A N 1
ATOM 2082 C CA . LYS A 1 276 ? 23.633 -13.485 -25.338 1.00 44.56 276 LYS A CA 1
ATOM 2083 C C . LYS A 1 276 ? 23.475 -14.809 -26.065 1.00 44.56 276 LYS A C 1
ATOM 2085 O O . LYS A 1 276 ? 24.479 -15.470 -26.320 1.00 44.56 276 LYS A O 1
ATOM 2090 N N . MET A 1 277 ? 22.256 -15.165 -26.466 1.00 40.44 277 MET A N 1
ATOM 2091 C CA . MET A 1 277 ? 22.015 -16.333 -27.310 1.00 40.44 277 MET A CA 1
ATOM 2092 C C . MET A 1 277 ? 22.606 -16.176 -28.710 1.00 40.44 277 MET A C 1
ATOM 2094 O O . MET A 1 277 ? 23.185 -17.135 -29.205 1.00 40.44 277 MET A O 1
ATOM 2098 N N . ARG A 1 278 ? 22.568 -14.988 -29.332 1.00 39.97 278 ARG A N 1
ATOM 2099 C CA . ARG A 1 278 ? 23.313 -14.718 -30.580 1.00 39.97 278 ARG A CA 1
ATOM 2100 C C . ARG A 1 278 ? 24.819 -14.871 -30.391 1.00 39.97 278 ARG A C 1
ATOM 2102 O O . ARG A 1 278 ? 25.475 -15.457 -31.245 1.00 39.97 278 ARG A O 1
ATOM 2109 N N . THR A 1 279 ? 25.364 -14.402 -29.272 1.00 42.97 279 THR A N 1
ATOM 2110 C CA . THR A 1 279 ? 26.787 -14.561 -28.943 1.00 42.97 279 THR A CA 1
ATOM 2111 C C . THR A 1 279 ? 27.147 -16.032 -28.713 1.00 42.97 279 THR A C 1
ATOM 2113 O O . THR A 1 279 ? 28.158 -16.497 -29.230 1.00 42.97 279 THR A O 1
ATOM 2116 N N . LEU A 1 280 ? 26.293 -16.802 -28.030 1.00 37.22 280 LEU A N 1
ATOM 2117 C CA . LEU A 1 280 ? 26.432 -18.256 -27.876 1.00 37.22 280 LEU A CA 1
ATOM 2118 C C . LEU A 1 280 ? 26.301 -18.997 -29.213 1.00 37.22 280 LEU A C 1
ATOM 2120 O O . LEU A 1 280 ? 27.066 -19.919 -29.469 1.00 37.22 280 LEU A O 1
ATOM 2124 N N . ASN A 1 281 ? 25.397 -18.565 -30.092 1.00 37.22 281 ASN A N 1
ATOM 2125 C CA . ASN A 1 281 ? 25.244 -19.107 -31.441 1.00 37.22 281 ASN A CA 1
ATOM 2126 C C . ASN A 1 281 ? 26.497 -18.823 -32.287 1.00 37.22 281 ASN A C 1
ATOM 2128 O O . ASN A 1 281 ? 26.974 -19.704 -32.994 1.00 37.22 281 ASN A O 1
ATOM 2132 N N . ASN A 1 282 ? 27.107 -17.644 -32.126 1.00 42.00 282 ASN A N 1
ATOM 2133 C CA . ASN A 1 282 ? 28.394 -17.311 -32.738 1.00 42.00 282 ASN A CA 1
ATOM 2134 C C . ASN A 1 282 ? 29.541 -18.184 -32.189 1.00 42.00 282 ASN A C 1
ATOM 2136 O O . ASN A 1 282 ? 30.401 -18.608 -32.958 1.00 42.00 282 ASN A O 1
ATOM 2140 N N . ILE A 1 283 ? 29.530 -18.521 -30.892 1.00 40.28 283 ILE A N 1
ATOM 2141 C CA . ILE A 1 283 ? 30.499 -19.442 -30.267 1.00 40.28 283 ILE A CA 1
ATOM 2142 C C . ILE A 1 283 ? 30.307 -20.884 -30.772 1.00 40.28 283 ILE A C 1
ATOM 2144 O O . ILE A 1 283 ? 31.285 -21.557 -31.085 1.00 40.28 283 ILE A O 1
ATOM 2148 N N . ILE A 1 284 ? 29.063 -21.352 -30.906 1.00 41.00 284 ILE A N 1
ATOM 2149 C CA . ILE A 1 284 ? 28.734 -22.692 -31.425 1.00 41.00 284 ILE A CA 1
ATOM 2150 C C . ILE A 1 284 ? 29.010 -22.783 -32.937 1.00 41.00 284 ILE A C 1
ATOM 2152 O O . ILE A 1 284 ? 29.376 -23.846 -33.434 1.00 41.00 284 ILE A O 1
ATOM 2156 N N . SER A 1 285 ? 28.920 -21.663 -33.662 1.00 44.97 285 SER A N 1
ATOM 2157 C CA . SER A 1 285 ? 29.289 -21.563 -35.080 1.00 44.97 285 SER A CA 1
ATOM 2158 C C . SER A 1 285 ? 30.803 -21.510 -35.344 1.00 44.97 285 SER A C 1
ATOM 2160 O O . SER A 1 285 ? 31.209 -21.478 -36.504 1.00 44.97 285 SER A O 1
ATOM 2162 N N . SER A 1 286 ? 31.648 -21.528 -34.303 1.00 38.16 286 SER A N 1
ATOM 2163 C CA . SER A 1 286 ? 33.099 -21.711 -34.443 1.00 38.16 286 SER A CA 1
ATOM 2164 C C . SER A 1 286 ? 33.378 -23.215 -34.655 1.00 38.16 286 SER A C 1
ATOM 2166 O O . SER A 1 286 ? 33.215 -24.005 -33.719 1.00 38.16 286 SER A O 1
ATOM 2168 N N . PRO A 1 287 ? 33.725 -23.660 -35.876 1.00 46.31 287 PRO A N 1
ATOM 2169 C CA . PRO A 1 287 ? 33.606 -25.059 -36.258 1.00 46.31 287 PRO A CA 1
ATOM 2170 C C . PRO A 1 287 ? 34.933 -25.784 -36.078 1.00 46.31 287 PRO A C 1
ATOM 2172 O O . PRO A 1 287 ? 35.906 -25.346 -36.669 1.00 46.31 287 PRO A O 1
ATOM 2175 N N . GLU A 1 288 ? 34.954 -26.946 -35.413 1.00 43.22 288 GLU A N 1
ATOM 2176 C CA . GLU A 1 288 ? 35.915 -28.001 -35.802 1.00 43.22 288 GLU A CA 1
ATOM 2177 C C . GLU A 1 288 ? 35.413 -29.455 -35.701 1.00 43.22 288 GLU A C 1
ATOM 2179 O O . GLU A 1 288 ? 36.085 -30.328 -36.240 1.00 43.22 288 GLU A O 1
ATOM 2184 N N . THR A 1 289 ? 34.249 -29.796 -35.119 1.00 42.16 289 THR A N 1
ATOM 2185 C CA . THR A 1 289 ? 33.883 -31.238 -35.018 1.00 42.16 289 THR A CA 1
ATOM 2186 C C . THR A 1 289 ? 32.419 -31.636 -35.204 1.00 42.16 289 THR A C 1
ATOM 2188 O O . THR A 1 289 ? 32.118 -32.828 -35.157 1.00 42.16 289 THR A O 1
ATOM 2191 N N . ALA A 1 290 ? 31.498 -30.717 -35.493 1.00 44.19 290 ALA A N 1
ATOM 2192 C CA . ALA A 1 290 ? 30.090 -31.074 -35.641 1.00 44.19 290 ALA A CA 1
ATOM 2193 C C . ALA A 1 290 ? 29.525 -30.499 -36.954 1.00 44.19 290 ALA A C 1
ATOM 2195 O O . ALA A 1 290 ? 29.392 -29.290 -37.086 1.00 44.19 290 ALA A O 1
ATOM 2196 N N . ASN A 1 291 ? 29.189 -31.369 -37.921 1.00 46.75 291 ASN A N 1
ATOM 2197 C CA . ASN A 1 291 ? 28.524 -31.059 -39.205 1.00 46.75 291 ASN A CA 1
ATOM 2198 C C . ASN A 1 291 ? 27.075 -30.551 -39.014 1.00 46.75 291 ASN A C 1
ATOM 2200 O O . ASN A 1 291 ? 26.127 -31.129 -39.548 1.00 46.75 291 ASN A O 1
ATOM 2204 N N . TRP A 1 292 ? 26.884 -29.512 -38.211 1.00 43.06 292 TRP A N 1
ATOM 2205 C CA . TRP A 1 292 ? 25.581 -28.931 -37.922 1.00 43.06 292 TRP A CA 1
ATOM 2206 C C . TRP A 1 292 ? 25.502 -27.554 -38.574 1.00 43.06 292 TRP A C 1
ATOM 2208 O O . TRP A 1 292 ? 26.291 -26.670 -38.260 1.00 43.06 292 TRP A O 1
ATOM 2218 N N . ASP A 1 293 ? 24.544 -27.389 -39.485 1.00 46.09 293 ASP A N 1
ATOM 2219 C CA . ASP A 1 293 ? 24.158 -26.094 -40.048 1.00 46.09 293 ASP A CA 1
ATOM 2220 C C . ASP A 1 293 ? 22.870 -25.657 -39.333 1.00 46.09 293 ASP A C 1
ATOM 2222 O O . ASP A 1 293 ? 21.775 -26.136 -39.655 1.00 46.09 293 ASP A O 1
ATOM 2226 N N . LEU A 1 294 ? 23.015 -24.847 -38.277 1.00 45.25 294 LEU A N 1
ATOM 2227 C CA . LEU A 1 294 ? 21.885 -24.246 -37.565 1.00 45.25 294 LEU A CA 1
ATOM 2228 C C . LEU A 1 294 ? 21.316 -23.119 -38.426 1.00 45.25 294 LEU A C 1
ATOM 2230 O O . LEU A 1 294 ? 22.005 -22.139 -38.704 1.00 45.25 294 LEU A O 1
ATOM 2234 N N . ARG A 1 295 ? 20.044 -23.228 -38.811 1.00 45.06 295 ARG A N 1
ATOM 2235 C CA . ARG A 1 295 ? 19.327 -22.126 -39.458 1.00 45.06 295 ARG A CA 1
ATOM 2236 C C . ARG A 1 295 ? 18.458 -21.423 -38.427 1.00 45.06 295 ARG A C 1
ATOM 2238 O O . ARG A 1 295 ? 17.716 -22.096 -37.722 1.00 45.06 295 ARG A O 1
ATOM 2245 N N . ASP A 1 296 ? 18.618 -20.100 -38.351 1.00 43.62 296 ASP A N 1
ATOM 2246 C CA . ASP A 1 296 ? 17.806 -19.112 -37.626 1.00 43.62 296 ASP A CA 1
ATOM 2247 C C . ASP A 1 296 ? 16.741 -19.703 -36.685 1.00 43.62 296 ASP A C 1
ATOM 2249 O O . ASP A 1 296 ? 15.609 -19.985 -37.077 1.00 43.62 296 ASP A O 1
ATOM 2253 N N . ALA A 1 297 ? 17.107 -19.872 -35.411 1.00 43.31 297 ALA A N 1
ATOM 2254 C CA . ALA A 1 297 ? 16.152 -20.147 -34.343 1.00 43.31 297 ALA A CA 1
ATOM 2255 C C . ALA A 1 297 ? 15.395 -18.848 -34.022 1.00 43.31 297 ALA A C 1
ATOM 2257 O O . ALA A 1 297 ? 15.820 -18.074 -33.166 1.00 43.31 297 ALA A O 1
ATOM 2258 N N . THR A 1 298 ? 14.327 -18.560 -34.767 1.00 42.72 298 THR A N 1
ATOM 2259 C CA . THR A 1 298 ? 13.558 -17.311 -34.614 1.00 42.72 298 THR A CA 1
ATOM 2260 C C . THR A 1 298 ? 12.225 -17.470 -33.896 1.00 42.72 298 THR A C 1
ATOM 2262 O O . THR A 1 298 ? 11.663 -16.454 -33.502 1.00 42.72 298 THR A O 1
ATOM 2265 N N . ASP A 1 299 ? 11.731 -18.695 -33.685 1.00 41.72 299 ASP A N 1
ATOM 2266 C CA . ASP A 1 299 ? 10.404 -18.914 -33.100 1.00 41.72 299 ASP A CA 1
ATOM 2267 C C . ASP A 1 299 ? 10.468 -19.545 -31.699 1.00 41.72 299 ASP A C 1
ATOM 2269 O O . ASP A 1 299 ? 11.034 -20.622 -31.485 1.00 41.72 299 ASP A O 1
ATOM 2273 N N . ILE A 1 300 ? 9.847 -18.843 -30.746 1.00 46.62 300 ILE A N 1
ATOM 2274 C CA . ILE A 1 300 ? 9.596 -19.261 -29.362 1.00 46.62 300 ILE A CA 1
ATOM 2275 C C . ILE A 1 300 ? 8.100 -19.580 -29.254 1.00 46.62 300 ILE A C 1
ATOM 2277 O O . ILE A 1 300 ? 7.269 -18.802 -29.726 1.00 46.62 300 ILE A O 1
ATOM 2281 N N . ASP A 1 301 ? 7.742 -20.720 -28.661 1.00 43.69 301 ASP A N 1
ATOM 2282 C CA . ASP A 1 301 ? 6.333 -21.065 -28.448 1.00 43.69 301 ASP A CA 1
ATOM 2283 C C . ASP A 1 301 ? 5.710 -20.302 -27.260 1.00 43.69 301 ASP A C 1
ATOM 2285 O O . ASP A 1 301 ? 6.387 -19.646 -26.469 1.00 43.69 301 ASP A O 1
ATOM 2289 N N . ASN A 1 302 ? 4.388 -20.408 -27.097 1.00 33.19 302 ASN A N 1
ATOM 2290 C CA . ASN A 1 302 ? 3.647 -19.726 -26.026 1.00 33.19 302 ASN A CA 1
ATOM 2291 C C . ASN A 1 302 ? 4.023 -20.182 -24.595 1.00 33.19 302 ASN A C 1
ATOM 2293 O O . ASN A 1 302 ? 3.444 -19.673 -23.636 1.00 33.19 302 ASN A O 1
ATOM 2297 N N . MET A 1 303 ? 4.938 -21.146 -24.436 1.00 36.28 303 MET A N 1
ATOM 2298 C CA . MET A 1 303 ? 5.455 -21.616 -23.147 1.00 36.28 303 MET A CA 1
ATOM 2299 C C . MET A 1 303 ? 6.921 -21.211 -22.912 1.00 36.28 303 MET A C 1
ATOM 2301 O O . MET A 1 303 ? 7.484 -21.570 -21.881 1.00 36.28 303 MET A O 1
ATOM 2305 N N . GLY A 1 304 ? 7.540 -20.449 -23.822 1.00 39.41 304 GLY A N 1
ATOM 2306 C CA . GLY A 1 304 ? 8.910 -19.953 -23.665 1.00 39.41 304 GLY A CA 1
ATOM 2307 C C . GLY A 1 304 ? 10.000 -20.955 -24.062 1.00 39.41 304 GLY A C 1
ATOM 2308 O O . GLY A 1 304 ? 11.155 -20.771 -23.682 1.00 39.41 304 GLY A O 1
ATOM 2309 N N . HIS A 1 305 ? 9.668 -22.014 -24.808 1.00 43.31 305 HIS A N 1
ATOM 2310 C CA . HIS A 1 305 ? 10.650 -22.989 -25.289 1.00 43.31 305 HIS A CA 1
ATOM 2311 C C . HIS A 1 305 ? 11.212 -22.564 -26.655 1.00 43.31 305 HIS A C 1
ATOM 2313 O O . HIS A 1 305 ? 10.469 -22.120 -27.532 1.00 43.31 305 HIS A O 1
ATOM 2319 N N . ILE A 1 306 ? 12.523 -22.741 -26.860 1.00 45.56 306 ILE A N 1
ATOM 2320 C CA . ILE A 1 306 ? 13.172 -22.495 -28.157 1.00 45.56 306 ILE A CA 1
ATOM 2321 C C . ILE A 1 306 ? 13.017 -23.741 -29.029 1.00 45.56 306 ILE A C 1
ATOM 2323 O O . ILE A 1 306 ? 13.487 -24.826 -28.664 1.00 45.56 306 ILE A O 1
ATOM 2327 N N . VAL A 1 307 ? 12.399 -23.578 -30.200 1.00 45.06 307 VAL A N 1
ATOM 2328 C CA . VAL A 1 307 ? 12.285 -24.633 -31.212 1.00 45.06 307 VAL A CA 1
ATOM 2329 C C . VAL A 1 307 ? 13.294 -24.351 -32.323 1.00 45.06 307 VAL A C 1
ATOM 2331 O O . VAL A 1 307 ? 13.184 -23.363 -33.045 1.00 45.06 307 VAL A O 1
ATOM 2334 N N . GLY A 1 308 ? 14.304 -25.214 -32.449 1.00 48.84 308 GLY A N 1
ATOM 2335 C CA . GLY A 1 308 ? 15.312 -25.131 -33.508 1.00 48.84 308 GLY A CA 1
ATOM 2336 C C . GLY A 1 308 ? 15.085 -26.172 -34.604 1.00 48.84 308 GLY A C 1
ATOM 2337 O O . GLY A 1 308 ? 14.633 -27.287 -34.327 1.00 48.84 308 GLY A O 1
ATOM 2338 N N . TRP A 1 309 ? 15.447 -25.826 -35.842 1.00 43.28 309 TRP A N 1
ATOM 2339 C CA . TRP A 1 309 ? 15.472 -26.745 -36.982 1.00 43.28 309 TRP A CA 1
ATOM 2340 C C . TRP A 1 309 ? 16.895 -26.830 -37.540 1.00 43.28 309 TRP A C 1
ATOM 2342 O O . TRP A 1 309 ? 17.516 -25.812 -37.841 1.00 43.28 309 TRP A O 1
ATOM 2352 N N . GLY A 1 310 ? 17.415 -28.048 -37.692 1.00 45.84 310 GLY A N 1
ATOM 2353 C CA . GLY A 1 310 ? 18.757 -28.286 -38.226 1.00 45.84 310 GLY A CA 1
ATOM 2354 C C . GLY A 1 310 ? 18.788 -29.456 -39.203 1.00 45.84 310 GLY A C 1
ATOM 2355 O O . GLY A 1 310 ? 17.949 -30.356 -39.141 1.00 45.84 310 GLY A O 1
ATOM 2356 N N . ASN A 1 311 ? 19.769 -29.449 -40.108 1.00 44.44 311 ASN A N 1
ATOM 2357 C CA . ASN A 1 311 ? 20.020 -30.574 -41.006 1.00 44.44 311 ASN A CA 1
ATOM 2358 C C . ASN A 1 311 ? 21.144 -31.452 -40.454 1.00 44.44 311 ASN A C 1
ATOM 2360 O O . ASN A 1 311 ? 22.299 -31.034 -40.427 1.00 44.44 311 ASN A O 1
ATOM 2364 N N . LEU A 1 312 ? 20.824 -32.693 -40.088 1.00 44.50 312 LEU A N 1
ATOM 2365 C CA . LEU A 1 312 ? 21.818 -33.711 -39.756 1.00 44.50 312 LEU A CA 1
ATOM 2366 C C . LEU A 1 312 ? 22.000 -34.615 -40.979 1.00 44.50 312 LEU A C 1
ATOM 2368 O O . LEU A 1 312 ? 21.062 -35.289 -41.400 1.00 44.50 312 LEU A O 1
ATOM 2372 N N . ASN A 1 313 ? 23.190 -34.613 -41.589 1.00 53.22 313 ASN A N 1
ATOM 2373 C CA . ASN A 1 313 ? 23.490 -35.398 -42.801 1.00 53.22 313 ASN A CA 1
ATOM 2374 C C . ASN A 1 313 ? 22.483 -35.188 -43.958 1.00 53.22 313 ASN A C 1
ATOM 2376 O O . ASN A 1 313 ? 22.170 -36.118 -44.700 1.00 53.22 313 ASN A O 1
ATOM 2380 N N . GLY A 1 314 ? 21.957 -33.967 -44.108 1.00 52.16 314 GLY A N 1
ATOM 2381 C CA . GLY A 1 314 ? 21.005 -33.616 -45.168 1.00 52.16 314 GLY A CA 1
ATOM 2382 C C . GLY A 1 314 ? 19.543 -34.000 -44.902 1.00 52.16 314 GLY A C 1
ATOM 2383 O O . GLY A 1 314 ? 18.733 -33.892 -45.820 1.00 52.16 314 GLY A O 1
ATOM 2384 N N . GLN A 1 315 ? 19.190 -34.432 -43.686 1.00 39.28 315 GLN A N 1
ATOM 2385 C CA . GLN A 1 315 ? 17.801 -34.655 -43.260 1.00 39.28 315 GLN A CA 1
ATOM 2386 C C . GLN A 1 315 ? 17.373 -33.598 -42.226 1.00 39.28 315 GLN A C 1
ATOM 2388 O O . GLN A 1 315 ? 18.170 -33.297 -41.334 1.00 39.28 315 GLN A O 1
ATOM 2393 N N . PRO A 1 316 ? 16.144 -33.050 -42.308 1.00 43.38 316 PRO A N 1
ATOM 2394 C CA . PRO A 1 316 ? 15.645 -32.064 -41.353 1.00 43.38 316 PRO A CA 1
ATOM 2395 C C . PRO A 1 316 ? 15.214 -32.729 -40.040 1.00 43.38 316 PRO A C 1
ATOM 2397 O O . PRO A 1 316 ? 14.389 -33.642 -40.033 1.00 43.38 316 PRO A O 1
ATOM 2400 N N . HIS A 1 317 ? 15.746 -32.242 -38.922 1.00 43.56 317 HIS A N 1
ATOM 2401 C CA . HIS A 1 317 ? 15.365 -32.644 -37.569 1.00 43.56 317 HIS A CA 1
ATOM 2402 C C . HIS A 1 317 ? 14.937 -31.410 -36.762 1.00 43.56 317 HIS A C 1
ATOM 2404 O O . HIS A 1 317 ? 15.590 -30.367 -36.823 1.00 43.56 317 HIS A O 1
ATOM 2410 N N . GLY A 1 318 ? 13.852 -31.540 -35.994 1.00 42.56 318 GLY A N 1
ATOM 2411 C CA . GLY A 1 318 ? 13.470 -30.572 -34.963 1.00 42.56 318 GLY A CA 1
ATOM 2412 C C . GLY A 1 318 ? 14.013 -31.007 -33.603 1.00 42.56 318 GLY A C 1
ATOM 2413 O O . GLY A 1 318 ? 14.023 -32.203 -33.300 1.00 42.56 318 GLY A O 1
ATOM 2414 N N . TYR A 1 319 ? 14.461 -30.061 -32.782 1.00 45.38 319 TYR A N 1
ATOM 2415 C CA . TYR A 1 319 ? 14.853 -30.331 -31.398 1.00 45.38 319 TYR A CA 1
ATOM 2416 C C . TYR A 1 319 ? 14.304 -29.266 -30.447 1.00 45.38 319 TYR A C 1
ATOM 2418 O O . TYR A 1 319 ? 14.169 -28.094 -30.798 1.00 45.38 319 TYR A O 1
ATOM 2426 N N . LEU A 1 320 ? 13.975 -29.714 -29.235 1.00 39.06 320 LEU A N 1
ATOM 2427 C CA . LEU A 1 320 ? 13.490 -28.891 -28.134 1.00 39.06 320 LEU A CA 1
ATOM 2428 C C . LEU A 1 320 ? 14.672 -28.612 -27.201 1.00 39.06 320 LEU A C 1
ATOM 2430 O O . LEU A 1 320 ? 15.205 -29.543 -26.596 1.00 39.06 320 LEU A O 1
ATOM 2434 N N . LEU A 1 321 ? 15.090 -27.353 -27.085 1.00 40.66 321 LEU A N 1
ATOM 2435 C CA . LEU A 1 321 ? 16.049 -26.954 -26.057 1.00 40.66 321 LEU A CA 1
ATOM 2436 C C . LEU A 1 321 ? 15.270 -26.618 -24.786 1.00 40.66 321 LEU A C 1
ATOM 2438 O O . LEU A 1 321 ? 14.752 -25.516 -24.633 1.00 40.66 321 LEU A O 1
ATOM 2442 N N . THR A 1 322 ? 15.162 -27.584 -23.875 1.00 34.91 322 THR A N 1
ATOM 2443 C CA . THR A 1 322 ? 14.716 -27.317 -22.504 1.00 34.91 322 THR A CA 1
ATOM 2444 C C . THR A 1 322 ? 15.915 -26.843 -21.686 1.00 34.91 322 THR A C 1
ATOM 2446 O O . THR A 1 322 ? 16.876 -27.613 -21.565 1.00 34.91 322 THR A O 1
ATOM 2449 N N . PRO A 1 323 ? 15.902 -25.634 -21.102 1.00 36.22 323 PRO A N 1
ATOM 2450 C CA . PRO A 1 323 ? 16.897 -25.284 -20.102 1.00 36.22 323 PRO A CA 1
ATOM 2451 C C . PRO A 1 323 ? 16.755 -26.256 -18.925 1.00 36.22 323 PRO A C 1
ATOM 2453 O O . PRO A 1 323 ? 15.704 -26.349 -18.293 1.00 36.22 323 PRO A O 1
ATOM 2456 N N . ILE A 1 324 ? 17.809 -27.031 -18.663 1.00 30.86 324 ILE A N 1
ATOM 2457 C CA . ILE A 1 324 ? 17.904 -27.836 -17.448 1.00 30.86 324 ILE A CA 1
ATOM 2458 C C . ILE A 1 324 ? 18.153 -26.847 -16.309 1.00 30.86 324 ILE A C 1
ATOM 2460 O O . ILE A 1 324 ? 19.270 -26.367 -16.130 1.00 30.86 324 ILE A O 1
ATOM 2464 N N . LEU A 1 325 ? 17.104 -26.525 -15.556 1.00 34.69 325 LEU A N 1
ATOM 2465 C CA . LEU A 1 325 ? 17.239 -25.892 -14.251 1.00 34.69 325 LEU A CA 1
ATOM 2466 C C . LEU A 1 325 ? 17.768 -26.951 -13.277 1.00 34.69 325 LEU A C 1
ATOM 2468 O O . LEU A 1 325 ? 17.025 -27.817 -12.820 1.00 34.69 325 LEU A O 1
ATOM 2472 N N . PHE A 1 326 ? 19.064 -26.896 -12.971 1.00 32.38 326 PHE A N 1
ATOM 2473 C CA . PHE A 1 326 ? 19.549 -27.407 -11.694 1.00 32.38 326 PHE A CA 1
ATOM 2474 C C . PHE A 1 326 ? 19.219 -26.352 -10.641 1.00 32.38 326 PHE A C 1
ATOM 2476 O O . PHE A 1 326 ? 19.989 -25.423 -10.418 1.00 32.38 326 PHE A O 1
ATOM 2483 N N . GLU A 1 327 ? 18.052 -26.472 -10.020 1.00 37.94 327 GLU A N 1
ATOM 2484 C CA . GLU A 1 327 ? 17.813 -25.839 -8.729 1.00 37.94 327 GLU A CA 1
ATOM 2485 C C . GLU A 1 327 ? 18.319 -26.835 -7.681 1.00 37.94 327 GLU A C 1
ATOM 2487 O O . GLU A 1 327 ? 17.715 -27.888 -7.461 1.00 37.94 327 GLU A O 1
ATOM 2492 N N . GLU A 1 328 ? 19.489 -26.576 -7.088 1.00 40.19 328 GLU A N 1
ATOM 2493 C CA . GLU A 1 328 ? 19.843 -27.270 -5.852 1.00 40.19 328 GLU A CA 1
ATOM 2494 C C . GLU A 1 328 ? 18.751 -26.934 -4.833 1.00 40.19 328 GLU A C 1
ATOM 2496 O O . GLU A 1 328 ? 18.547 -25.771 -4.482 1.00 40.19 328 GLU A O 1
ATOM 2501 N N . ALA A 1 329 ? 17.995 -27.947 -4.408 1.00 47.03 329 ALA A N 1
ATOM 2502 C CA . ALA A 1 329 ? 16.937 -27.782 -3.427 1.00 47.03 329 ALA A CA 1
ATOM 2503 C C . ALA A 1 329 ? 17.545 -27.239 -2.127 1.00 47.03 329 ALA A C 1
ATOM 2505 O O . ALA A 1 329 ? 18.157 -27.983 -1.359 1.00 47.03 329 ALA A O 1
ATOM 2506 N N . THR A 1 330 ? 17.400 -25.934 -1.891 1.00 59.47 330 THR A N 1
ATOM 2507 C CA . THR A 1 330 ? 17.791 -25.323 -0.616 1.00 59.47 330 THR A CA 1
ATOM 2508 C C . THR A 1 330 ? 17.080 -26.059 0.530 1.00 59.47 330 THR A C 1
ATOM 2510 O O . THR A 1 330 ? 15.871 -26.298 0.434 1.00 59.47 330 THR A O 1
ATOM 2513 N N . PRO A 1 331 ? 17.792 -26.488 1.590 1.00 63.56 331 PRO A N 1
ATOM 2514 C CA . PRO A 1 331 ? 17.162 -27.185 2.703 1.00 63.56 331 PRO A CA 1
ATOM 2515 C C . PRO A 1 331 ? 16.136 -26.263 3.377 1.00 63.56 331 PRO A C 1
ATOM 2517 O O . PRO A 1 331 ? 16.439 -25.124 3.728 1.00 63.56 331 PRO A O 1
ATOM 2520 N N . LEU A 1 332 ? 14.910 -26.771 3.524 1.00 78.56 332 LEU A N 1
ATOM 2521 C CA . LEU A 1 332 ? 13.786 -26.090 4.170 1.00 78.56 332 LEU A CA 1
ATOM 2522 C C . LEU A 1 332 ? 13.545 -26.655 5.571 1.00 78.56 332 LEU A C 1
ATOM 2524 O O . LEU A 1 332 ? 13.394 -27.876 5.712 1.00 78.56 332 LEU A O 1
ATOM 2528 N N . ALA A 1 333 ? 13.432 -25.780 6.566 1.00 85.19 333 ALA A N 1
ATOM 2529 C CA . ALA A 1 333 ? 12.956 -26.109 7.906 1.00 85.19 333 ALA A CA 1
ATOM 2530 C C . ALA A 1 333 ? 11.801 -25.165 8.259 1.00 85.19 333 ALA A C 1
ATOM 2532 O O . ALA A 1 333 ? 11.934 -23.964 8.084 1.00 85.19 333 ALA A O 1
ATOM 2533 N N . GLU A 1 334 ? 10.668 -25.703 8.705 1.00 89.81 334 GLU A N 1
ATOM 2534 C CA . GLU A 1 334 ? 9.452 -24.932 9.000 1.00 89.81 334 GLU A CA 1
ATOM 2535 C C . GLU A 1 334 ? 9.298 -24.896 10.513 1.00 89.81 334 GLU A C 1
ATOM 2537 O O . GLU A 1 334 ? 8.905 -25.895 11.113 1.00 89.81 334 GLU A O 1
ATOM 2542 N N . LEU A 1 335 ? 9.682 -23.794 11.144 1.00 90.06 335 LEU A N 1
ATOM 2543 C CA . LEU A 1 335 ? 9.499 -23.620 12.574 1.00 90.06 335 LEU A CA 1
ATOM 2544 C C . LEU A 1 335 ? 8.059 -23.166 12.867 1.00 90.06 335 LEU A C 1
ATOM 2546 O O . LEU A 1 335 ? 7.379 -22.623 12.016 1.00 90.06 335 LEU A O 1
ATOM 2550 N N . GLU A 1 336 ? 7.555 -23.434 14.067 1.00 93.69 336 GLU A N 1
ATOM 2551 C CA . GLU A 1 336 ? 6.296 -22.900 14.590 1.00 93.69 336 GLU A CA 1
ATOM 2552 C C . GLU A 1 336 ? 6.483 -22.580 16.071 1.00 93.69 336 GLU A C 1
ATOM 2554 O O . GLU A 1 336 ? 7.057 -23.369 16.828 1.00 93.69 336 GLU A O 1
ATOM 2559 N N . LEU A 1 337 ? 5.990 -21.421 16.499 1.00 93.88 337 LEU A N 1
ATOM 2560 C CA . LEU A 1 337 ? 5.933 -21.022 17.893 1.00 93.88 337 LEU A CA 1
ATOM 2561 C C . LEU A 1 337 ? 4.498 -21.070 18.400 1.00 93.88 337 LEU A C 1
ATOM 2563 O O . LEU A 1 337 ? 3.600 -20.436 17.854 1.00 93.88 337 LEU A O 1
ATOM 2567 N N . VAL A 1 338 ? 4.318 -21.723 19.543 1.00 91.06 338 VAL A N 1
ATOM 2568 C CA . VAL A 1 338 ? 3.062 -21.715 20.296 1.00 91.06 338 VAL A CA 1
ATOM 2569 C C . VAL A 1 338 ? 3.339 -21.184 21.693 1.00 91.06 338 VAL A C 1
ATOM 2571 O O . VAL A 1 338 ? 4.258 -21.654 22.359 1.00 91.06 338 VAL A O 1
ATOM 2574 N N . MET A 1 339 ? 2.548 -20.214 22.155 1.00 90.75 339 MET A N 1
ATOM 2575 C CA . MET A 1 339 ? 2.687 -19.624 23.488 1.00 90.75 339 MET A CA 1
ATOM 2576 C C . MET A 1 339 ? 1.375 -19.719 24.260 1.00 90.75 339 MET A C 1
ATOM 2578 O O . MET A 1 339 ? 0.318 -19.348 23.757 1.00 90.75 339 MET A O 1
ATOM 2582 N N . TYR A 1 340 ? 1.459 -20.166 25.509 1.00 87.44 340 TYR A N 1
ATOM 2583 C CA . TYR A 1 340 ? 0.337 -20.199 26.440 1.00 87.44 340 TYR A CA 1
ATOM 2584 C C . TYR A 1 340 ? 0.744 -19.676 27.814 1.00 87.44 340 TYR A C 1
ATOM 2586 O O . TYR A 1 340 ? 1.923 -19.587 28.159 1.00 87.44 340 TYR A O 1
ATOM 2594 N N . THR A 1 341 ? -0.257 -19.291 28.599 1.00 84.88 341 THR A N 1
ATOM 2595 C CA . THR A 1 341 ? -0.087 -18.684 29.921 1.00 84.88 341 THR A CA 1
ATOM 2596 C C . THR A 1 341 ? -0.763 -19.520 30.982 1.00 84.88 341 THR A C 1
ATOM 2598 O O . THR A 1 341 ? -1.896 -19.942 30.792 1.00 84.88 341 THR A O 1
ATOM 2601 N N . THR A 1 342 ? -0.115 -19.688 32.129 1.00 84.19 342 THR A N 1
ATOM 2602 C CA . THR A 1 342 ? -0.704 -20.361 33.289 1.00 84.19 342 THR A CA 1
ATOM 2603 C C . THR A 1 342 ? -0.506 -19.522 34.558 1.00 84.19 342 THR A C 1
ATOM 2605 O O . THR A 1 342 ? 0.605 -19.041 34.797 1.00 84.19 342 THR A O 1
ATOM 2608 N N . PRO A 1 343 ? -1.537 -19.328 35.405 1.00 77.44 343 PRO A N 1
ATOM 2609 C CA . PRO A 1 343 ? -2.950 -19.678 35.199 1.00 77.44 343 PRO A CA 1
ATOM 2610 C C . PRO A 1 343 ? -3.660 -18.741 34.196 1.00 77.44 343 PRO A C 1
ATOM 2612 O O . PRO A 1 343 ? -3.239 -17.602 34.016 1.00 77.44 343 PRO A O 1
ATOM 2615 N N . ASP A 1 344 ? -4.781 -19.185 33.613 1.00 68.25 344 ASP A N 1
ATOM 2616 C CA . ASP A 1 344 ? -5.565 -18.415 32.619 1.00 68.25 344 ASP A CA 1
ATOM 2617 C C . ASP A 1 344 ? -6.129 -17.091 33.160 1.00 68.25 344 ASP A C 1
ATOM 2619 O O . ASP A 1 344 ? -6.435 -16.172 32.408 1.00 68.25 344 ASP A O 1
ATOM 2623 N N . THR A 1 345 ? -6.300 -16.983 34.481 1.00 71.31 345 THR A N 1
ATOM 2624 C CA . THR A 1 345 ? -6.746 -15.753 35.144 1.00 71.31 345 THR A CA 1
ATOM 2625 C C . THR A 1 345 ? -5.610 -15.156 35.958 1.00 71.31 345 THR A C 1
ATOM 2627 O O . THR A 1 345 ? -5.206 -15.711 36.982 1.00 71.31 345 THR A O 1
ATOM 2630 N N . LEU A 1 346 ? -5.130 -13.990 35.528 1.00 71.69 346 LEU A N 1
ATOM 2631 C CA . LEU A 1 346 ? -4.030 -13.298 36.186 1.00 71.69 346 LEU A CA 1
ATOM 2632 C C . LEU A 1 346 ? -4.502 -12.488 37.390 1.00 71.69 346 LEU A C 1
ATOM 2634 O O . LEU A 1 346 ? -5.498 -11.764 37.333 1.00 71.69 346 LEU A O 1
ATOM 2638 N N . LYS A 1 347 ? -3.732 -12.577 38.474 1.00 72.81 347 LYS A N 1
ATOM 2639 C CA . LYS A 1 347 ? -3.929 -11.823 39.712 1.00 72.81 347 LYS A CA 1
ATOM 2640 C C . LYS A 1 347 ? -2.639 -11.093 40.066 1.00 72.81 347 LYS A C 1
ATOM 2642 O O . LYS A 1 347 ? -1.546 -11.595 39.819 1.00 72.81 347 LYS A O 1
ATOM 2647 N N . LYS A 1 348 ? -2.784 -9.908 40.657 1.00 78.62 348 LYS A N 1
ATOM 2648 C CA . LYS A 1 348 ? -1.658 -9.129 41.182 1.00 78.62 348 LYS A CA 1
ATOM 2649 C C . LYS A 1 348 ? -0.887 -9.953 42.224 1.00 78.62 348 LYS A C 1
ATOM 2651 O O . LYS A 1 348 ? -1.524 -10.638 43.022 1.00 78.62 348 LYS A O 1
ATOM 2656 N N . ASP A 1 349 ? 0.443 -9.863 42.212 1.00 75.50 349 ASP A N 1
ATOM 2657 C CA . ASP A 1 349 ? 1.356 -10.507 43.172 1.00 75.50 349 ASP A CA 1
ATOM 2658 C C . ASP A 1 349 ? 1.291 -12.056 43.187 1.00 75.50 349 ASP A C 1
ATOM 2660 O O . ASP A 1 349 ? 1.862 -12.701 44.065 1.00 75.50 349 ASP A O 1
ATOM 2664 N N . ILE A 1 350 ? 0.607 -12.677 42.215 1.00 80.56 350 ILE A N 1
ATOM 2665 C CA . ILE A 1 350 ? 0.587 -14.133 42.025 1.00 80.56 350 ILE A CA 1
ATOM 2666 C C . ILE A 1 350 ? 1.447 -14.467 40.804 1.00 80.56 350 ILE A C 1
ATOM 2668 O O . ILE A 1 350 ? 1.211 -13.901 39.733 1.00 80.56 350 ILE A O 1
ATOM 2672 N N . PRO A 1 351 ? 2.432 -15.376 40.925 1.00 85.19 351 PRO A N 1
ATOM 2673 C CA . PRO A 1 351 ? 3.291 -15.721 39.808 1.00 85.19 351 PRO A CA 1
ATOM 2674 C C . PRO A 1 351 ?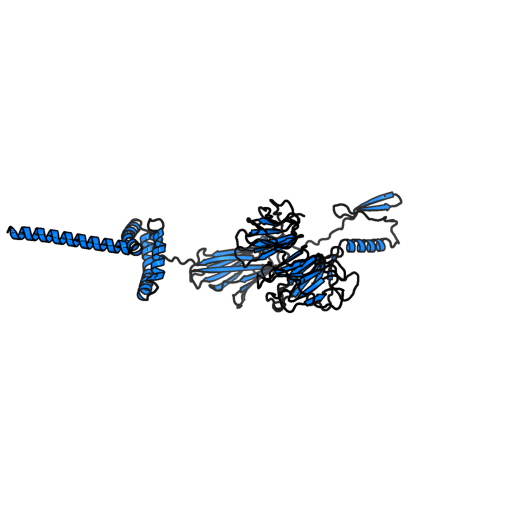 2.490 -16.372 38.677 1.00 85.19 351 PRO A C 1
ATOM 2676 O O . PRO A 1 351 ? 1.612 -17.207 38.901 1.00 85.19 351 PRO A O 1
ATOM 2679 N N . MET A 1 352 ? 2.844 -16.000 37.455 1.00 88.62 352 MET A N 1
ATOM 2680 C CA . MET A 1 352 ? 2.357 -16.570 36.207 1.00 88.62 352 MET A CA 1
ATOM 2681 C C . MET A 1 352 ? 3.523 -17.152 35.408 1.00 88.62 352 MET A C 1
ATOM 2683 O O . MET A 1 352 ? 4.676 -16.757 35.597 1.00 88.62 352 MET A O 1
ATOM 2687 N N . THR A 1 353 ? 3.229 -18.083 34.505 1.00 91.12 353 THR A N 1
ATOM 2688 C CA . THR A 1 353 ? 4.222 -18.707 33.627 1.00 91.12 353 THR A CA 1
ATOM 2689 C C . THR A 1 353 ? 3.782 -18.605 32.173 1.00 91.12 353 THR A C 1
ATOM 2691 O O . THR A 1 353 ? 2.679 -19.036 31.837 1.00 91.12 353 THR A O 1
ATOM 2694 N N . TYR A 1 354 ? 4.648 -18.058 31.321 1.00 92.75 354 TYR A N 1
ATOM 2695 C CA . TYR A 1 354 ? 4.573 -18.230 29.872 1.00 92.75 354 TYR A CA 1
ATOM 2696 C C . TYR A 1 354 ? 5.282 -19.528 29.502 1.00 92.75 354 TYR A C 1
ATOM 2698 O O . TYR A 1 354 ? 6.425 -19.744 29.908 1.00 92.75 354 TYR A O 1
ATOM 2706 N N . GLU A 1 355 ? 4.620 -20.383 28.739 1.00 93.31 355 GLU A N 1
ATOM 2707 C CA . GLU A 1 355 ? 5.218 -21.587 28.177 1.00 93.31 355 GLU A CA 1
ATOM 2708 C C . GLU A 1 355 ? 5.188 -21.483 26.653 1.00 93.31 355 GLU A C 1
ATOM 2710 O O . GLU A 1 355 ? 4.140 -21.269 26.047 1.00 93.31 355 GLU A O 1
ATOM 2715 N N . ILE A 1 356 ? 6.375 -21.558 26.057 1.00 95.69 356 ILE A N 1
ATOM 2716 C CA . ILE A 1 356 ? 6.639 -21.316 24.640 1.00 95.69 356 ILE A CA 1
ATOM 2717 C C . ILE A 1 356 ? 7.180 -22.611 24.063 1.00 95.69 356 ILE A C 1
ATOM 2719 O O . ILE A 1 356 ? 8.179 -23.124 24.556 1.00 95.69 356 ILE A O 1
ATOM 2723 N N . SER A 1 357 ? 6.534 -23.143 23.037 1.00 95.62 357 SER A N 1
ATOM 2724 C CA . SER A 1 357 ? 6.983 -24.334 22.314 1.00 95.62 357 SER A CA 1
ATOM 2725 C C . SER A 1 357 ? 7.487 -23.909 20.941 1.00 95.62 357 SER A C 1
ATOM 2727 O O . SER A 1 357 ? 6.749 -23.246 20.222 1.00 95.62 357 SER A O 1
ATOM 2729 N N . VAL A 1 358 ? 8.725 -24.266 20.598 1.00 96.44 358 VAL A N 1
ATOM 2730 C CA . VAL A 1 358 ? 9.316 -24.104 19.260 1.00 96.44 358 VAL A CA 1
ATOM 2731 C C . VAL A 1 358 ? 9.327 -25.473 18.598 1.00 96.44 358 VAL A C 1
ATOM 2733 O O . VAL A 1 358 ? 9.997 -26.371 19.103 1.00 96.44 358 VAL A O 1
ATOM 2736 N N . ILE A 1 359 ? 8.581 -25.647 17.515 1.00 95.44 359 ILE A N 1
ATOM 2737 C CA . ILE A 1 359 ? 8.341 -26.931 16.841 1.00 95.44 359 ILE A CA 1
ATOM 2738 C C . ILE A 1 359 ? 8.917 -26.855 15.425 1.00 95.44 359 ILE A C 1
ATOM 2740 O O . ILE A 1 359 ? 8.782 -25.815 14.800 1.00 95.44 359 ILE A O 1
ATOM 2744 N N . ASN A 1 360 ? 9.546 -27.915 14.905 1.00 95.44 360 ASN A N 1
ATOM 2745 C CA . ASN A 1 360 ? 9.963 -27.979 13.494 1.00 95.44 360 ASN A CA 1
ATOM 2746 C C . ASN A 1 360 ? 9.051 -28.926 12.691 1.00 95.44 360 ASN A C 1
ATOM 2748 O O . ASN A 1 360 ? 9.164 -30.146 12.804 1.00 95.44 360 ASN A O 1
ATOM 2752 N N . HIS A 1 361 ? 8.174 -28.379 11.854 1.00 89.56 361 HIS A N 1
ATOM 2753 C CA . HIS A 1 361 ? 7.293 -29.097 10.926 1.00 89.56 361 HIS A CA 1
ATOM 2754 C C . HIS A 1 361 ? 7.944 -29.408 9.568 1.00 89.56 361 HIS A C 1
ATOM 2756 O O . HIS A 1 361 ? 7.420 -30.218 8.796 1.00 89.56 361 HIS A O 1
ATOM 2762 N N . GLY A 1 362 ? 9.112 -28.822 9.295 1.00 83.56 362 GLY A N 1
ATOM 2763 C CA . GLY A 1 362 ? 9.746 -28.851 7.985 1.00 83.56 362 GLY A CA 1
ATOM 2764 C C . GLY A 1 362 ? 10.316 -30.212 7.588 1.00 83.56 362 GLY A C 1
ATOM 2765 O O . GLY A 1 362 ? 10.520 -31.107 8.414 1.00 83.56 362 GLY A O 1
ATOM 2766 N N . PRO A 1 363 ? 10.611 -30.406 6.292 1.00 82.50 363 PRO A N 1
ATOM 2767 C CA . PRO A 1 363 ? 11.181 -31.657 5.810 1.00 82.50 363 PRO A CA 1
ATOM 2768 C C . PRO A 1 363 ? 12.626 -31.895 6.284 1.00 82.50 363 PRO A C 1
ATOM 2770 O O . PRO A 1 363 ? 13.030 -33.059 6.323 1.00 82.50 363 PRO A O 1
ATOM 2773 N N . ASN A 1 364 ? 13.371 -30.849 6.672 1.00 91.00 364 ASN A N 1
ATOM 2774 C CA . ASN A 1 364 ? 14.762 -30.925 7.136 1.00 91.00 364 ASN A CA 1
ATOM 2775 C C . ASN A 1 364 ? 14.920 -30.429 8.586 1.00 91.00 364 ASN A C 1
ATOM 2777 O O . ASN A 1 364 ? 14.013 -29.829 9.161 1.00 91.00 364 ASN A O 1
ATOM 2781 N N . ALA A 1 365 ? 16.077 -30.706 9.194 1.00 92.31 365 ALA A N 1
ATOM 2782 C CA . ALA A 1 365 ? 16.421 -30.170 10.511 1.00 92.31 365 ALA A CA 1
ATOM 2783 C C . ALA A 1 365 ? 16.636 -28.648 10.445 1.00 92.31 365 ALA A C 1
ATOM 2785 O O . ALA A 1 365 ? 17.130 -28.146 9.441 1.00 92.31 365 ALA A O 1
ATOM 2786 N N . ALA A 1 366 ? 16.272 -27.948 11.520 1.00 92.00 366 ALA A N 1
ATOM 2787 C CA . ALA A 1 366 ? 16.557 -26.532 11.714 1.00 92.00 366 ALA A CA 1
ATOM 2788 C C . ALA A 1 366 ? 17.834 -26.407 12.547 1.00 92.00 366 ALA A C 1
ATOM 2790 O O . ALA A 1 366 ? 17.869 -26.894 13.679 1.00 92.00 366 ALA A O 1
ATOM 2791 N N . SER A 1 367 ? 18.874 -25.779 12.017 1.00 93.25 367 SER A N 1
ATOM 2792 C CA . SER A 1 367 ? 20.150 -25.576 12.693 1.00 93.25 367 SER A CA 1
ATOM 2793 C C . SER A 1 367 ? 20.249 -24.174 13.307 1.00 93.25 367 SER A C 1
ATOM 2795 O O . SER A 1 367 ? 19.532 -23.245 12.931 1.00 93.25 367 SER A O 1
ATOM 2797 N N . ASN A 1 368 ? 21.106 -24.043 14.331 1.00 90.56 368 ASN A N 1
ATOM 2798 C CA . ASN A 1 368 ? 21.377 -22.782 15.036 1.00 90.56 368 ASN A CA 1
ATOM 2799 C C . ASN A 1 368 ? 20.109 -22.027 15.492 1.00 90.56 368 ASN A C 1
ATOM 2801 O O . ASN A 1 368 ? 20.037 -20.798 15.438 1.00 90.56 368 ASN A O 1
ATOM 2805 N N . VAL A 1 369 ? 19.101 -22.762 15.973 1.00 91.88 369 VAL A N 1
ATOM 2806 C CA . VAL A 1 369 ? 17.828 -22.170 16.376 1.00 91.88 369 VAL A CA 1
ATOM 2807 C C . VAL A 1 369 ? 18.043 -21.224 17.557 1.00 91.88 369 VAL A C 1
ATOM 2809 O O . VAL A 1 369 ? 18.620 -21.589 18.590 1.00 91.88 369 VAL A O 1
ATOM 2812 N N . GLN A 1 370 ? 17.564 -19.992 17.407 1.00 92.69 370 GLN A N 1
ATOM 2813 C CA . GLN A 1 370 ? 17.638 -18.937 18.416 1.00 92.69 370 GLN A CA 1
ATOM 2814 C C . GLN A 1 370 ? 16.245 -18.389 18.695 1.00 92.69 370 GLN A C 1
ATOM 2816 O O . GLN A 1 370 ? 15.508 -18.096 17.759 1.00 92.69 370 GLN A O 1
ATOM 2821 N N . LEU A 1 371 ? 15.916 -18.190 19.972 1.00 95.69 371 LEU A N 1
ATOM 2822 C CA . LEU A 1 371 ? 14.663 -17.578 20.418 1.00 95.69 371 LEU A CA 1
ATOM 2823 C C . LEU A 1 371 ? 14.947 -16.237 21.101 1.00 95.69 371 LEU A C 1
ATOM 2825 O O . LEU A 1 371 ? 15.843 -16.137 21.938 1.00 95.69 371 LEU A O 1
ATOM 2829 N N . THR A 1 372 ? 14.173 -15.211 20.762 1.00 91.31 372 THR A N 1
ATOM 2830 C CA . THR A 1 372 ? 14.134 -13.924 21.466 1.00 91.31 372 THR A CA 1
ATOM 2831 C C . THR A 1 372 ? 12.722 -13.680 21.981 1.00 91.31 372 THR A C 1
ATOM 2833 O O . THR A 1 372 ? 11.782 -13.718 21.196 1.00 91.31 372 THR A O 1
ATOM 2836 N N . ASP A 1 373 ? 12.574 -13.423 23.276 1.00 92.50 373 ASP A N 1
ATOM 2837 C CA . ASP A 1 373 ? 11.304 -13.092 23.928 1.00 92.50 373 ASP A CA 1
ATOM 2838 C C . ASP A 1 373 ? 11.395 -11.695 24.567 1.00 92.50 373 ASP A C 1
ATOM 2840 O O . ASP A 1 373 ? 12.358 -11.391 25.277 1.00 92.50 373 ASP A O 1
ATOM 2844 N N . TRP A 1 374 ? 10.426 -10.830 24.257 1.00 89.44 374 TRP A N 1
ATOM 2845 C CA . TRP A 1 374 ? 10.294 -9.477 24.794 1.00 89.44 374 TRP A CA 1
ATOM 2846 C C . TRP A 1 374 ? 9.320 -9.480 25.969 1.00 89.44 374 TRP A C 1
ATOM 2848 O O . TRP A 1 374 ? 8.102 -9.553 25.776 1.00 89.44 374 TRP A O 1
ATOM 2858 N N . LEU A 1 375 ? 9.867 -9.337 27.179 1.00 88.19 375 LEU A N 1
ATOM 2859 C CA . LEU A 1 375 ? 9.083 -9.396 28.404 1.00 88.19 375 LEU A CA 1
ATOM 2860 C C . LEU A 1 375 ? 8.259 -8.115 28.596 1.00 88.19 375 LEU A C 1
ATOM 2862 O O . LEU A 1 375 ? 8.736 -7.010 28.312 1.00 88.19 375 LEU A O 1
ATOM 2866 N N . PRO A 1 376 ? 7.045 -8.216 29.160 1.00 85.12 376 PRO A N 1
ATOM 2867 C CA . PRO A 1 376 ? 6.236 -7.047 29.460 1.00 85.12 376 PRO A CA 1
ATOM 2868 C C . PRO A 1 376 ? 6.875 -6.187 30.571 1.00 85.12 376 PRO A C 1
ATOM 2870 O O . PRO A 1 376 ? 7.288 -6.727 31.601 1.00 85.12 376 PRO A O 1
ATOM 2873 N N . PRO A 1 377 ? 6.869 -4.845 30.444 1.00 77.25 377 PRO A N 1
ATOM 2874 C CA . PRO A 1 377 ? 7.516 -3.942 31.406 1.00 77.25 377 PRO A CA 1
ATOM 2875 C C . PRO A 1 377 ? 6.827 -3.903 32.783 1.00 77.25 377 PRO A C 1
ATOM 2877 O O . PRO A 1 377 ? 7.437 -3.535 33.780 1.00 77.25 377 PRO A O 1
ATOM 2880 N N . ASN A 1 378 ? 5.558 -4.317 32.863 1.00 78.19 378 ASN A N 1
ATOM 2881 C CA . ASN A 1 378 ? 4.728 -4.218 34.070 1.00 78.19 378 ASN A CA 1
ATOM 2882 C C . ASN A 1 378 ? 4.671 -5.521 34.903 1.00 78.19 378 ASN A C 1
ATOM 2884 O O . ASN A 1 378 ? 3.743 -5.726 35.696 1.00 78.19 378 ASN A O 1
ATOM 2888 N N . ALA A 1 379 ? 5.643 -6.422 34.727 1.00 83.62 379 ALA A N 1
ATOM 2889 C CA . ALA A 1 379 ? 5.768 -7.656 35.501 1.00 83.62 379 ALA A CA 1
ATOM 2890 C C . ALA A 1 379 ? 7.230 -7.938 35.884 1.00 83.62 379 ALA A C 1
ATOM 2892 O O . ALA A 1 379 ? 8.151 -7.747 35.092 1.00 83.62 379 ALA A O 1
ATOM 2893 N N . LEU A 1 380 ? 7.452 -8.427 37.107 1.00 88.25 380 LEU A N 1
ATOM 2894 C CA . LEU A 1 380 ? 8.781 -8.817 37.572 1.00 88.25 380 LEU A CA 1
ATOM 2895 C C . LEU A 1 380 ? 9.155 -10.186 37.012 1.00 88.25 380 LEU A C 1
ATOM 2897 O O . LEU A 1 380 ? 8.462 -11.171 37.243 1.00 88.25 380 LEU A O 1
ATOM 2901 N N . PHE A 1 381 ? 10.292 -10.267 36.328 1.00 90.75 381 PHE A N 1
ATOM 2902 C CA . PHE A 1 381 ? 10.888 -11.541 35.936 1.00 90.75 381 PHE A CA 1
ATOM 2903 C C . PHE A 1 381 ? 11.371 -12.325 37.166 1.00 90.75 381 PHE A C 1
ATOM 2905 O O . PHE A 1 381 ? 12.085 -11.773 38.007 1.00 90.75 381 PHE A O 1
ATOM 2912 N N . ARG A 1 382 ? 11.034 -13.619 37.245 1.00 91.44 382 ARG A N 1
ATOM 2913 C CA . ARG A 1 382 ? 11.499 -14.527 38.305 1.00 91.44 382 ARG A CA 1
ATOM 2914 C C . ARG A 1 382 ? 12.551 -15.511 37.796 1.00 91.44 382 ARG A C 1
ATOM 2916 O O . ARG A 1 382 ? 13.631 -15.585 38.373 1.00 91.44 382 ARG A O 1
ATOM 2923 N N . HIS A 1 383 ? 12.243 -16.267 36.743 1.00 91.75 383 HIS A N 1
ATOM 2924 C CA . HIS A 1 383 ? 13.113 -17.339 36.248 1.00 91.75 383 HIS A CA 1
ATOM 2925 C C . HIS A 1 383 ? 12.780 -17.730 34.801 1.00 91.75 383 HIS A C 1
ATOM 2927 O O . HIS A 1 383 ? 11.634 -17.588 34.378 1.00 91.75 383 HIS A O 1
ATOM 2933 N N . VAL A 1 384 ? 13.756 -18.286 34.072 1.00 95.44 384 VAL A N 1
ATOM 2934 C CA . VAL A 1 384 ? 13.559 -18.942 32.769 1.00 95.44 384 VAL A CA 1
ATOM 2935 C C . VAL A 1 384 ? 14.171 -20.342 32.775 1.00 95.44 384 VAL A C 1
ATOM 2937 O O . VAL A 1 384 ? 15.301 -20.525 33.215 1.00 95.44 384 VAL A O 1
ATOM 2940 N N . ALA A 1 385 ? 13.432 -21.328 32.272 1.00 94.19 385 ALA A N 1
ATOM 2941 C CA . ALA A 1 385 ? 13.917 -22.682 32.018 1.00 94.19 385 ALA A CA 1
ATOM 2942 C C . ALA A 1 385 ? 13.739 -23.029 30.535 1.00 94.19 385 ALA A C 1
ATOM 2944 O O . ALA A 1 385 ? 12.714 -22.682 29.955 1.00 94.19 385 ALA A O 1
ATOM 2945 N N . SER A 1 386 ? 14.693 -23.751 29.947 1.00 95.50 386 SER A N 1
ATOM 2946 C CA . SER A 1 386 ? 14.566 -24.331 28.604 1.00 95.50 386 SER A CA 1
ATOM 2947 C C . SER A 1 386 ? 14.747 -25.842 28.672 1.00 95.50 386 SER A C 1
ATOM 2949 O O . SER A 1 386 ? 15.577 -26.324 29.444 1.00 95.50 386 SER A O 1
ATOM 2951 N N . SER A 1 387 ? 13.992 -26.595 27.871 1.00 94.62 387 SER A N 1
ATOM 2952 C CA . SER A 1 387 ? 14.180 -28.044 27.735 1.00 94.62 387 SER A CA 1
ATOM 2953 C C . SER A 1 387 ? 15.415 -28.411 26.906 1.00 94.62 387 SER A C 1
ATOM 2955 O O . SER A 1 387 ? 15.894 -29.537 27.005 1.00 94.62 387 SER A O 1
ATOM 2957 N N . GLN A 1 388 ? 15.929 -27.476 26.100 1.00 94.56 388 GLN A N 1
ATOM 2958 C CA . GLN A 1 388 ? 17.131 -27.638 25.284 1.00 94.56 388 GLN A CA 1
ATOM 2959 C C . GLN A 1 388 ? 17.879 -26.307 25.156 1.00 94.56 388 GLN A C 1
ATOM 2961 O O . GLN A 1 388 ? 17.268 -25.246 25.011 1.00 94.56 388 GLN A O 1
ATOM 2966 N N . GLY A 1 389 ? 19.209 -26.359 25.190 1.00 93.00 389 GLY A N 1
ATOM 2967 C CA . GLY A 1 389 ? 20.034 -25.161 25.090 1.00 93.00 389 GLY A CA 1
ATOM 2968 C C . GLY A 1 389 ? 19.988 -24.289 26.349 1.00 93.00 389 GLY A C 1
ATOM 2969 O O . GLY A 1 389 ? 19.659 -24.765 27.436 1.00 93.00 389 GLY A O 1
ATOM 2970 N N . GLY A 1 390 ? 20.358 -23.016 26.217 1.00 92.62 390 GLY A N 1
ATOM 2971 C CA . GLY A 1 390 ? 20.459 -22.083 27.344 1.00 92.62 390 GLY A CA 1
ATOM 2972 C C . GLY A 1 390 ? 19.762 -20.758 27.070 1.00 92.62 390 GLY A C 1
ATOM 2973 O O . GLY A 1 390 ? 19.779 -20.276 25.943 1.00 92.62 390 GLY A O 1
ATOM 2974 N N . CYS A 1 391 ? 19.176 -20.155 28.107 1.00 95.19 391 CYS A N 1
ATOM 2975 C CA . CYS A 1 391 ? 18.531 -18.845 28.035 1.00 95.19 391 CYS A CA 1
ATOM 2976 C C . CYS A 1 391 ? 19.209 -17.857 28.981 1.00 95.19 391 CYS A C 1
ATOM 2978 O O . CYS A 1 391 ? 19.496 -18.186 30.132 1.00 95.19 391 CYS A O 1
ATOM 2980 N N . ILE A 1 392 ? 19.406 -16.628 28.513 1.00 92.06 392 ILE A N 1
ATOM 2981 C CA . ILE A 1 392 ? 19.922 -15.516 29.310 1.00 92.06 392 ILE A CA 1
ATOM 2982 C C . ILE A 1 392 ? 18.943 -14.345 29.269 1.00 92.06 392 ILE A C 1
ATOM 2984 O O . ILE A 1 392 ? 18.355 -14.043 28.229 1.00 9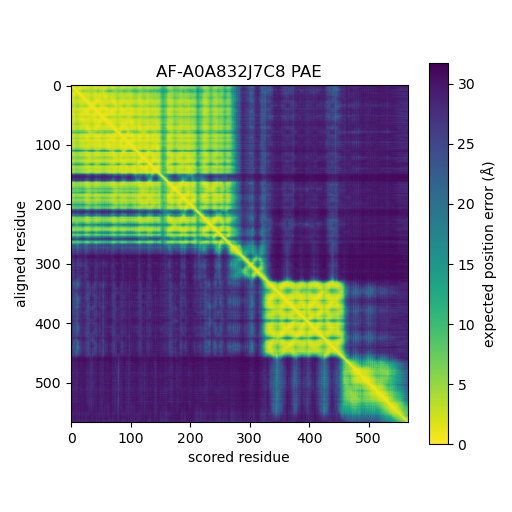2.06 392 ILE A O 1
ATOM 2988 N N . LYS A 1 393 ? 18.778 -13.670 30.409 1.00 90.44 393 LYS A N 1
ATOM 2989 C CA . LYS A 1 393 ? 18.068 -12.392 30.480 1.00 90.44 393 LYS A CA 1
ATOM 2990 C C . LYS A 1 393 ? 19.049 -11.261 30.201 1.00 90.44 393 LYS A C 1
ATOM 2992 O O . LYS A 1 393 ? 20.081 -11.174 30.857 1.00 90.44 393 LYS A O 1
ATOM 2997 N N . SER A 1 394 ? 18.710 -10.393 29.256 1.00 82.31 394 SER A N 1
ATOM 2998 C CA . SER A 1 394 ? 19.437 -9.152 28.996 1.00 82.31 394 SER A CA 1
ATOM 2999 C C . SER A 1 394 ? 18.780 -7.990 29.746 1.00 82.31 394 SER A C 1
ATOM 3001 O O . SER A 1 394 ? 17.555 -7.924 29.839 1.00 82.31 394 SER A O 1
ATOM 3003 N N . GLU A 1 395 ? 19.591 -7.077 30.283 1.00 77.25 395 GLU A N 1
ATOM 3004 C CA . GLU A 1 395 ? 19.144 -5.910 31.066 1.00 77.25 395 GLU A CA 1
ATOM 3005 C C . GLU A 1 395 ? 18.825 -4.671 30.203 1.00 77.25 395 GLU A C 1
ATOM 3007 O O . GLU A 1 395 ? 18.838 -3.547 30.691 1.00 77.25 395 GLU A O 1
ATOM 3012 N N . ILE A 1 396 ? 18.542 -4.867 28.913 1.00 70.69 396 ILE A N 1
ATOM 3013 C CA . ILE A 1 396 ? 18.037 -3.814 28.015 1.00 70.69 396 ILE A CA 1
ATOM 3014 C C . ILE A 1 396 ? 16.608 -3.433 28.456 1.00 70.69 396 ILE A C 1
ATOM 3016 O O . ILE A 1 396 ? 15.907 -4.279 28.999 1.00 70.69 396 ILE A O 1
ATOM 3020 N N . ASP A 1 397 ? 16.171 -2.187 28.259 1.00 65.69 397 ASP A N 1
ATOM 3021 C CA . ASP A 1 397 ? 14.808 -1.730 28.583 1.00 65.69 397 ASP A CA 1
ATOM 3022 C C . ASP A 1 397 ? 13.968 -1.580 27.293 1.00 65.69 397 ASP A C 1
ATOM 3024 O O . ASP A 1 397 ? 14.342 -0.766 26.442 1.00 65.69 397 ASP A O 1
ATOM 3028 N N . PRO A 1 398 ? 12.876 -2.354 27.089 1.00 65.88 398 PRO A N 1
ATOM 3029 C CA . PRO A 1 398 ? 12.330 -3.386 27.978 1.00 65.88 398 PRO A CA 1
ATOM 3030 C C . PRO A 1 398 ? 13.159 -4.689 27.986 1.00 65.88 398 PRO A C 1
ATOM 3032 O O . PRO A 1 398 ? 13.803 -5.021 26.984 1.00 65.88 398 PRO A O 1
ATOM 3035 N N . PRO A 1 399 ? 13.131 -5.459 29.096 1.00 80.00 399 PRO A N 1
ATOM 3036 C CA . PRO A 1 399 ? 13.966 -6.646 29.272 1.00 80.00 399 PRO A CA 1
ATOM 3037 C C . PRO A 1 399 ? 13.614 -7.756 28.283 1.00 80.00 399 PRO A C 1
ATOM 3039 O O . PRO A 1 399 ? 12.447 -8.085 28.083 1.00 80.00 399 PRO A O 1
ATOM 3042 N N . ILE A 1 400 ? 14.644 -8.383 27.713 1.00 90.88 400 ILE A N 1
ATOM 3043 C CA . ILE A 1 400 ? 14.496 -9.481 26.750 1.00 90.88 400 ILE A CA 1
ATOM 3044 C C . ILE A 1 400 ? 15.156 -10.765 27.257 1.00 90.88 400 ILE A C 1
ATOM 3046 O O . ILE A 1 400 ? 16.208 -10.728 27.903 1.00 90.88 400 ILE A O 1
ATOM 3050 N N . ILE A 1 401 ? 14.571 -11.913 26.925 1.00 93.56 401 ILE A N 1
ATOM 3051 C CA . ILE A 1 401 ? 15.187 -13.233 27.075 1.00 93.56 401 ILE A CA 1
ATOM 3052 C C . ILE A 1 401 ? 15.731 -13.671 25.718 1.00 93.56 401 ILE A C 1
ATOM 3054 O O . ILE A 1 401 ? 15.018 -13.644 24.718 1.00 93.56 401 ILE A O 1
ATOM 3058 N N . ARG A 1 402 ? 16.994 -14.099 25.675 1.00 93.56 402 ARG A N 1
ATOM 3059 C CA . ARG A 1 402 ? 17.606 -14.715 24.490 1.00 93.56 402 ARG A CA 1
ATOM 3060 C C . ARG A 1 402 ? 17.983 -16.151 24.802 1.00 93.56 402 ARG A C 1
ATOM 3062 O O . ARG A 1 402 ? 18.727 -16.382 25.754 1.00 93.56 402 ARG A O 1
ATOM 3069 N N . CYS A 1 403 ? 17.506 -17.091 23.998 1.00 95.00 403 CYS A N 1
ATOM 3070 C CA . CYS A 1 403 ? 17.846 -18.501 24.116 1.00 95.00 403 CYS A CA 1
ATOM 3071 C C . CYS A 1 403 ? 18.606 -18.996 22.886 1.00 95.00 403 CYS A C 1
ATOM 3073 O O . CYS A 1 403 ? 18.202 -18.739 21.751 1.00 95.00 403 CYS A O 1
ATOM 3075 N N . THR A 1 404 ? 19.678 -19.746 23.121 1.00 95.12 404 THR A N 1
ATOM 3076 C CA . THR A 1 404 ? 20.392 -20.525 22.108 1.00 95.12 404 THR A CA 1
ATOM 3077 C C . THR A 1 404 ? 19.936 -21.976 22.216 1.00 95.12 404 THR A C 1
ATOM 3079 O O . THR A 1 404 ? 20.321 -22.679 23.148 1.00 95.12 404 THR A O 1
ATOM 3082 N N . ILE A 1 405 ? 19.069 -22.412 21.298 1.00 95.88 405 ILE A N 1
ATOM 3083 C CA . ILE A 1 405 ? 18.409 -23.727 21.345 1.00 95.88 405 ILE A CA 1
ATOM 3084 C C . ILE A 1 405 ? 19.252 -24.798 20.633 1.00 95.88 405 ILE A C 1
ATOM 3086 O O . ILE A 1 405 ? 19.336 -25.931 21.110 1.00 95.88 405 ILE A O 1
ATOM 3090 N N . GLY A 1 406 ? 19.935 -24.441 19.541 1.00 92.88 406 GLY A N 1
ATOM 3091 C CA . GLY A 1 406 ? 20.746 -25.375 18.750 1.00 92.88 406 GLY A CA 1
ATOM 3092 C C . GLY A 1 406 ? 19.939 -26.034 17.631 1.00 92.88 406 GLY A C 1
ATOM 3093 O O . GLY A 1 406 ? 19.109 -25.374 17.022 1.00 92.88 406 GLY A O 1
ATOM 3094 N N . GLU A 1 407 ? 20.196 -27.303 17.322 1.00 95.69 407 GLU A N 1
ATOM 3095 C CA . GLU A 1 407 ? 19.475 -28.022 16.259 1.00 95.69 407 GLU A CA 1
ATOM 3096 C C . GLU A 1 407 ? 18.114 -28.551 16.752 1.00 95.69 407 GLU A C 1
ATOM 3098 O O . GLU A 1 407 ? 18.038 -29.123 17.841 1.00 95.69 407 GLU A O 1
ATOM 3103 N N . ILE A 1 408 ? 17.055 -28.402 15.949 1.00 96.75 408 ILE A N 1
ATOM 3104 C CA . ILE A 1 408 ? 15.750 -29.052 16.151 1.00 96.75 408 ILE A CA 1
ATOM 3105 C C . ILE A 1 408 ? 15.463 -29.947 14.944 1.00 96.75 408 ILE A C 1
ATOM 3107 O O . ILE A 1 408 ? 15.307 -29.471 13.813 1.00 96.75 408 ILE A O 1
ATOM 3111 N N . LYS A 1 409 ? 15.372 -31.260 15.168 1.00 94.88 409 LYS A N 1
ATOM 3112 C CA . LYS A 1 409 ? 15.095 -32.214 14.087 1.00 94.88 409 LYS A CA 1
ATOM 3113 C C . LYS A 1 409 ? 13.646 -32.116 13.627 1.00 94.88 409 LYS A C 1
ATOM 3115 O O . LYS A 1 409 ? 12.773 -31.627 14.340 1.00 94.88 409 LYS A O 1
ATOM 3120 N N . LYS A 1 410 ? 13.383 -32.645 12.433 1.00 93.25 410 LYS A N 1
ATOM 3121 C CA . LYS A 1 410 ? 12.030 -32.764 11.886 1.00 93.25 410 LYS A CA 1
ATOM 3122 C C . LYS A 1 410 ? 11.080 -33.432 12.889 1.00 93.25 410 LYS A C 1
ATOM 3124 O O . LYS A 1 410 ? 11.301 -34.574 13.290 1.00 93.25 410 LYS A O 1
ATOM 3129 N N . GLY A 1 411 ? 9.993 -32.739 13.209 1.00 89.56 411 GLY A N 1
ATOM 3130 C CA . GLY A 1 411 ? 8.921 -33.182 14.098 1.00 89.56 411 GLY A CA 1
ATOM 3131 C C . GLY A 1 411 ? 9.224 -33.056 15.593 1.00 89.56 411 GLY A C 1
ATOM 3132 O O . GLY A 1 411 ? 8.387 -33.457 16.398 1.00 89.56 411 GLY A O 1
ATOM 3133 N N . GLU A 1 412 ? 10.392 -32.539 15.982 1.00 95.81 412 GLU A N 1
ATOM 3134 C CA . GLU A 1 412 ? 10.733 -32.302 17.388 1.00 95.81 412 GLU A CA 1
ATOM 3135 C C . GLU A 1 412 ? 10.306 -30.901 17.847 1.00 95.81 412 GLU A C 1
ATOM 3137 O O . GLU A 1 412 ? 10.066 -29.999 17.040 1.00 95.81 412 GLU A O 1
ATOM 3142 N N . GLN A 1 413 ? 10.220 -30.726 19.170 1.00 95.50 413 GLN A N 1
ATOM 3143 C CA . GLN A 1 413 ? 9.907 -29.445 19.793 1.00 95.50 413 GLN A CA 1
ATOM 3144 C C . GLN A 1 413 ? 10.769 -29.161 21.023 1.00 95.50 413 GLN A C 1
ATOM 3146 O O . GLN A 1 413 ? 11.173 -30.074 21.748 1.00 95.50 413 GLN A O 1
ATOM 3151 N N . VAL A 1 414 ? 10.978 -27.877 21.300 1.00 96.56 414 VAL A N 1
ATOM 3152 C CA . VAL A 1 414 ? 11.681 -27.368 22.481 1.00 96.56 414 VAL A CA 1
ATOM 3153 C C . VAL A 1 414 ? 10.764 -26.432 23.253 1.00 96.56 414 VAL A C 1
ATOM 3155 O O . VAL A 1 414 ? 10.161 -25.534 22.674 1.00 96.56 414 VAL A O 1
ATOM 3158 N N . ASN A 1 415 ? 10.686 -26.618 24.571 1.00 96.06 415 ASN A N 1
ATOM 3159 C CA . ASN A 1 415 ? 9.804 -25.853 25.444 1.00 96.06 415 ASN A CA 1
ATOM 3160 C C . ASN A 1 415 ? 10.611 -24.901 26.338 1.00 96.06 415 ASN A C 1
ATOM 3162 O O . ASN A 1 415 ? 11.538 -25.319 27.036 1.00 96.06 415 ASN A O 1
ATOM 3166 N N . ILE A 1 416 ? 10.211 -23.632 26.364 1.00 96.81 416 ILE A N 1
ATOM 3167 C CA . ILE A 1 416 ? 10.771 -22.570 27.196 1.00 96.81 416 ILE A CA 1
ATOM 3168 C C . ILE A 1 416 ? 9.694 -22.107 28.176 1.00 96.81 416 ILE A C 1
ATOM 3170 O O . ILE A 1 416 ? 8.583 -21.770 27.779 1.00 96.81 416 ILE A O 1
ATOM 3174 N N . ARG A 1 417 ? 10.019 -22.083 29.470 1.00 95.31 417 ARG A N 1
ATOM 3175 C CA . ARG A 1 417 ? 9.124 -21.646 30.549 1.00 95.31 417 ARG A CA 1
ATOM 3176 C C . ARG A 1 417 ? 9.674 -20.404 31.223 1.00 95.31 417 ARG A C 1
ATOM 3178 O O . ARG A 1 417 ? 10.733 -20.463 31.847 1.00 95.31 417 ARG A O 1
ATOM 3185 N N . ILE A 1 418 ? 8.939 -19.302 31.139 1.00 94.25 418 ILE A N 1
ATOM 3186 C CA . ILE A 1 418 ? 9.297 -18.010 31.726 1.00 94.25 418 ILE A CA 1
ATOM 3187 C C . ILE A 1 418 ? 8.315 -17.699 32.851 1.00 94.25 418 ILE A C 1
ATOM 3189 O O . ILE A 1 418 ? 7.124 -17.523 32.613 1.00 94.25 418 ILE A O 1
ATOM 3193 N N . SER A 1 419 ? 8.816 -17.608 34.082 1.00 92.88 419 SER A N 1
ATOM 3194 C CA . SER A 1 419 ? 8.021 -17.243 35.253 1.00 92.88 419 SER A CA 1
ATOM 3195 C C . SER A 1 419 ? 8.134 -15.747 35.540 1.00 92.88 419 SER A C 1
ATOM 3197 O O . SER A 1 419 ? 9.237 -15.193 35.620 1.00 92.88 419 SER A O 1
ATOM 3199 N N . MET A 1 420 ? 6.984 -15.101 35.719 1.00 90.75 420 MET A N 1
ATOM 3200 C CA . MET A 1 420 ? 6.852 -13.674 35.995 1.00 90.75 420 MET A CA 1
ATOM 3201 C C . MET A 1 420 ? 5.851 -13.409 37.117 1.00 90.75 420 MET A C 1
ATOM 3203 O O . MET A 1 420 ? 4.990 -14.232 37.401 1.00 90.75 420 MET A O 1
ATOM 3207 N N . GLU A 1 421 ? 5.928 -12.236 37.733 1.00 89.12 421 GLU A N 1
ATOM 3208 C CA . GLU A 1 421 ? 5.020 -11.806 38.793 1.00 89.12 421 GLU A CA 1
ATOM 3209 C C . GLU A 1 421 ? 4.473 -10.401 38.511 1.00 89.12 421 GLU A C 1
ATOM 3211 O O . GLU A 1 421 ? 5.226 -9.418 38.561 1.00 89.12 421 GLU A O 1
ATOM 3216 N N . PRO A 1 422 ? 3.174 -10.265 38.204 1.00 85.19 422 PRO A N 1
ATOM 3217 C CA . PRO A 1 422 ? 2.589 -8.971 37.889 1.00 85.19 422 PRO A CA 1
ATOM 3218 C C . PRO A 1 422 ? 2.588 -8.006 39.077 1.00 85.19 422 PRO A C 1
ATOM 3220 O O . PRO A 1 422 ? 2.233 -8.396 40.187 1.00 85.19 422 PRO A O 1
ATOM 3223 N N . GLN A 1 423 ? 2.926 -6.736 38.829 1.00 80.56 423 GLN A N 1
ATOM 3224 C CA . GLN A 1 423 ? 3.105 -5.730 39.892 1.00 80.56 423 GLN A CA 1
ATOM 3225 C C . GLN A 1 423 ? 1.918 -4.780 40.072 1.00 80.56 423 GLN A C 1
ATOM 3227 O O . GLN A 1 423 ? 1.753 -4.161 41.125 1.00 80.56 423 GLN A O 1
ATOM 3232 N N . GLN A 1 424 ? 1.068 -4.662 39.058 1.00 71.12 424 GLN A N 1
ATOM 3233 C CA . GLN A 1 424 ? -0.086 -3.771 39.055 1.00 71.12 424 GLN A CA 1
ATOM 3234 C C . GLN A 1 424 ? -1.320 -4.533 38.581 1.00 71.12 424 GLN A C 1
ATOM 3236 O O . GLN A 1 424 ? -1.208 -5.528 37.877 1.00 71.12 424 GLN A O 1
ATOM 3241 N N . ALA A 1 425 ? -2.502 -4.090 38.991 1.00 65.38 425 ALA A N 1
ATOM 3242 C CA . ALA A 1 425 ? -3.760 -4.688 38.572 1.00 65.38 425 ALA A CA 1
ATOM 3243 C C . ALA A 1 425 ? -4.452 -3.832 37.489 1.00 65.38 425 ALA A C 1
ATOM 3245 O O . ALA A 1 425 ? -4.120 -2.656 37.367 1.00 65.38 425 ALA A O 1
ATOM 3246 N N . GLU A 1 426 ? -5.377 -4.405 36.701 1.00 65.62 426 GLU A N 1
ATOM 3247 C CA . GLU A 1 426 ? -6.017 -3.751 35.530 1.00 65.62 426 GLU A CA 1
ATOM 3248 C C . GLU A 1 426 ? -5.057 -3.369 34.384 1.00 65.62 426 GLU A C 1
ATOM 3250 O O . GLU A 1 426 ? -5.376 -2.530 33.545 1.00 65.62 426 GLU A O 1
ATOM 3255 N N . ILE A 1 427 ? -3.891 -4.013 34.300 1.00 68.94 427 ILE A N 1
ATOM 3256 C CA . ILE A 1 427 ? -2.961 -3.843 33.176 1.00 68.94 427 ILE A CA 1
ATOM 3257 C C . ILE A 1 427 ? -3.156 -4.943 32.129 1.00 68.94 427 ILE A C 1
ATOM 3259 O O . ILE A 1 427 ? -3.455 -6.097 32.460 1.00 68.94 427 ILE A O 1
ATOM 3263 N N . LYS A 1 428 ? -2.940 -4.585 30.862 1.00 74.69 428 LYS A N 1
ATOM 3264 C CA . LYS A 1 428 ? -2.751 -5.545 29.776 1.00 74.69 428 LYS A CA 1
ATOM 3265 C C . LYS A 1 428 ? -1.268 -5.917 29.724 1.00 74.69 428 LYS A C 1
ATOM 3267 O O . LYS A 1 428 ? -0.421 -5.050 29.517 1.00 74.69 428 LYS A O 1
ATOM 3272 N N . LEU A 1 429 ? -0.956 -7.187 29.949 1.00 82.31 429 LEU A N 1
ATOM 3273 C CA . LEU A 1 429 ? 0.366 -7.755 29.718 1.00 82.31 429 LEU A CA 1
ATOM 3274 C C . LEU A 1 429 ? 0.390 -8.337 28.309 1.00 82.31 429 LEU A C 1
ATOM 3276 O O . LEU A 1 429 ? -0.484 -9.122 27.951 1.00 82.31 429 LEU A O 1
ATOM 3280 N N . ARG A 1 430 ? 1.384 -7.936 27.524 1.00 84.38 430 ARG A N 1
ATOM 3281 C CA . ARG A 1 430 ? 1.645 -8.478 26.194 1.00 84.38 430 ARG A CA 1
ATOM 3282 C C . ARG A 1 430 ? 3.049 -9.053 26.193 1.00 84.38 430 ARG A C 1
ATOM 3284 O O . ARG A 1 430 ? 3.996 -8.306 26.420 1.00 84.38 430 ARG A O 1
ATOM 3291 N N . ASN A 1 431 ? 3.155 -10.355 25.963 1.00 87.00 431 ASN A N 1
ATOM 3292 C CA . ASN A 1 431 ? 4.426 -11.047 25.776 1.00 87.00 431 ASN A CA 1
ATOM 3293 C C . ASN A 1 431 ? 4.537 -11.495 24.323 1.00 87.00 431 ASN A C 1
ATOM 3295 O O . ASN A 1 431 ? 3.543 -11.947 23.754 1.00 87.00 431 ASN A O 1
ATOM 3299 N N . ILE A 1 432 ? 5.714 -11.354 23.719 1.00 86.44 432 ILE A N 1
ATOM 3300 C CA . ILE A 1 432 ? 5.961 -11.754 22.329 1.00 86.44 432 ILE A CA 1
ATOM 3301 C C . ILE A 1 432 ? 7.290 -12.495 22.283 1.00 86.44 432 ILE A C 1
ATOM 3303 O O . ILE A 1 432 ? 8.277 -12.010 22.825 1.00 86.44 432 ILE A O 1
ATOM 3307 N N . ALA A 1 433 ? 7.331 -13.629 21.593 1.00 90.12 433 ALA A N 1
ATOM 3308 C CA . ALA A 1 433 ? 8.548 -14.377 21.320 1.00 90.12 433 ALA A CA 1
ATOM 3309 C C . ALA A 1 433 ? 8.694 -14.644 19.825 1.00 90.12 433 ALA A C 1
ATOM 3311 O O . ALA A 1 433 ? 7.701 -14.812 19.120 1.00 90.12 433 ALA A O 1
ATOM 3312 N N . ARG A 1 434 ? 9.938 -14.701 19.350 1.00 90.00 434 ARG A N 1
ATOM 3313 C CA . ARG A 1 434 ? 10.300 -15.025 17.971 1.00 90.00 434 ARG A CA 1
ATOM 3314 C C . ARG A 1 434 ? 11.442 -16.031 17.939 1.00 90.00 434 ARG A C 1
ATOM 3316 O O . ARG A 1 434 ? 12.418 -15.842 18.665 1.00 90.00 434 ARG A O 1
ATOM 3323 N N . ALA A 1 435 ? 11.361 -17.031 17.066 1.00 90.19 435 ALA A N 1
ATOM 3324 C CA . ALA A 1 435 ? 12.499 -17.879 16.724 1.00 90.19 435 ALA A CA 1
ATOM 3325 C C . ALA A 1 435 ? 13.034 -17.614 15.314 1.00 90.19 435 ALA A C 1
ATOM 3327 O O . ALA A 1 435 ? 12.359 -17.034 14.465 1.00 90.19 435 ALA A O 1
ATOM 3328 N N . LYS A 1 436 ? 14.276 -18.037 15.089 1.00 85.56 436 LYS A N 1
ATOM 3329 C CA . LYS A 1 436 ? 14.929 -18.100 13.779 1.00 85.56 436 LYS A CA 1
ATOM 3330 C C . LYS A 1 436 ? 15.855 -19.314 13.713 1.00 85.56 436 LYS A C 1
ATOM 3332 O O . LYS A 1 436 ? 16.341 -19.744 14.760 1.00 85.56 436 LYS A O 1
ATOM 3337 N N . ALA A 1 437 ? 16.123 -19.787 12.503 1.00 90.19 437 ALA A N 1
ATOM 3338 C CA . ALA A 1 437 ? 17.121 -20.799 12.155 1.00 90.19 437 ALA A CA 1
ATOM 3339 C C . ALA A 1 437 ? 17.943 -20.318 10.947 1.00 90.19 437 ALA A C 1
ATOM 3341 O O . ALA A 1 437 ? 17.649 -19.251 10.398 1.00 90.19 437 ALA A O 1
ATOM 3342 N N . ASP A 1 438 ? 18.956 -21.088 10.555 1.00 84.19 438 ASP A N 1
ATOM 3343 C CA . ASP A 1 438 ? 19.781 -20.781 9.381 1.00 84.19 438 ASP A CA 1
ATOM 3344 C C . ASP A 1 438 ? 19.098 -21.217 8.064 1.00 84.19 438 ASP A C 1
ATOM 3346 O O . ASP A 1 438 ? 19.296 -20.587 7.023 1.00 84.19 438 ASP A O 1
ATOM 3350 N N . GLU A 1 439 ? 18.268 -22.265 8.093 1.00 87.44 439 GLU A N 1
ATOM 3351 C CA . GLU A 1 439 ? 17.517 -22.751 6.932 1.00 87.44 439 GLU A CA 1
ATOM 3352 C C . GLU A 1 439 ? 16.349 -21.830 6.553 1.00 87.44 439 GLU A C 1
ATOM 3354 O O . GLU A 1 439 ? 15.764 -21.125 7.382 1.00 87.44 439 GLU A O 1
ATOM 3359 N N . ARG A 1 440 ? 15.971 -21.867 5.268 1.00 77.50 440 ARG A N 1
ATOM 3360 C CA . ARG A 1 440 ? 14.812 -21.120 4.779 1.00 77.50 440 ARG A CA 1
ATOM 3361 C C . ARG A 1 440 ? 13.535 -21.725 5.354 1.00 77.50 440 ARG A C 1
ATOM 3363 O O . ARG A 1 440 ? 13.270 -22.915 5.179 1.00 77.50 440 ARG A O 1
ATOM 3370 N N . ASP A 1 441 ? 12.725 -20.866 5.957 1.00 77.44 441 ASP A N 1
ATOM 3371 C CA . ASP A 1 441 ? 11.413 -21.222 6.474 1.00 77.44 441 ASP A CA 1
ATOM 3372 C C . ASP A 1 441 ? 10.326 -20.901 5.437 1.00 77.44 441 ASP A C 1
ATOM 3374 O O . ASP A 1 441 ? 10.211 -19.747 5.014 1.00 77.44 441 ASP A O 1
ATOM 3378 N N . PRO A 1 442 ? 9.533 -21.884 4.972 1.00 67.88 442 PRO A N 1
ATOM 3379 C CA . PRO A 1 442 ? 8.407 -21.628 4.074 1.00 67.88 442 PRO A CA 1
ATOM 3380 C C . PRO A 1 442 ? 7.335 -20.713 4.683 1.00 67.88 442 PRO A C 1
ATOM 3382 O O . PRO A 1 442 ? 6.573 -20.092 3.938 1.00 67.88 442 PRO A O 1
ATOM 3385 N N . ASN A 1 443 ? 7.270 -20.619 6.013 1.00 73.69 443 ASN A N 1
ATOM 3386 C CA . ASN A 1 443 ? 6.253 -19.886 6.745 1.00 73.69 443 ASN A CA 1
ATOM 3387 C C . ASN A 1 443 ? 6.861 -19.059 7.889 1.00 73.69 443 ASN A C 1
ATOM 3389 O O . ASN A 1 443 ? 6.623 -19.317 9.051 1.00 73.69 443 ASN A O 1
ATOM 3393 N N . TYR A 1 444 ? 7.552 -17.952 7.617 1.00 74.31 444 TYR A N 1
ATOM 3394 C CA . TYR A 1 444 ? 8.082 -17.103 8.705 1.00 74.31 444 TYR A CA 1
ATOM 3395 C C . TYR A 1 444 ? 7.019 -16.509 9.661 1.00 74.31 444 TYR A C 1
ATOM 3397 O O . TYR A 1 444 ? 7.378 -15.914 10.681 1.00 74.31 444 TYR A O 1
ATOM 3405 N N . SER A 1 445 ? 5.722 -16.602 9.339 1.00 65.06 445 SER A N 1
ATOM 3406 C CA . SER A 1 445 ? 4.647 -15.983 10.126 1.00 65.06 445 SER A CA 1
ATOM 3407 C C . SER A 1 445 ? 4.361 -16.713 11.441 1.00 65.06 445 SER A C 1
ATOM 3409 O O . SER A 1 445 ? 4.071 -16.063 12.447 1.00 65.06 445 SER A O 1
ATOM 3411 N N . ASN A 1 446 ? 4.507 -18.039 11.465 1.00 77.81 446 ASN A N 1
ATOM 3412 C CA . ASN A 1 446 ? 4.308 -18.858 12.662 1.00 77.81 446 ASN A CA 1
ATOM 3413 C C . ASN A 1 446 ? 5.573 -18.911 13.546 1.00 77.81 446 ASN A C 1
ATOM 3415 O O . ASN A 1 446 ? 5.516 -19.420 14.659 1.00 77.81 446 ASN A O 1
ATOM 3419 N N . ASN A 1 447 ? 6.681 -18.289 13.129 1.00 84.69 447 ASN A N 1
ATOM 3420 C CA . ASN A 1 447 ? 7.903 -18.148 13.933 1.00 84.69 447 ASN A CA 1
ATOM 3421 C C . ASN A 1 447 ? 7.803 -17.098 15.036 1.00 84.69 447 ASN A C 1
ATOM 3423 O O . ASN A 1 447 ? 8.778 -16.852 15.749 1.00 84.69 447 ASN A O 1
ATOM 3427 N N . THR A 1 448 ? 6.653 -16.438 15.166 1.00 82.81 448 THR A N 1
ATOM 3428 C CA . THR A 1 448 ? 6.369 -15.477 16.228 1.00 82.81 448 THR A CA 1
ATOM 3429 C C . THR A 1 448 ? 5.084 -15.880 16.944 1.00 82.81 448 THR A C 1
ATOM 3431 O O . THR A 1 448 ? 4.046 -16.027 16.309 1.00 82.81 448 THR A O 1
ATOM 3434 N N . ALA A 1 449 ? 5.130 -15.978 18.271 1.00 82.06 449 ALA A N 1
ATOM 3435 C CA . ALA A 1 449 ? 3.947 -16.171 19.106 1.00 82.06 449 ALA A CA 1
ATOM 3436 C C . ALA A 1 449 ? 3.827 -15.042 20.123 1.00 82.06 449 ALA A C 1
ATOM 3438 O O . ALA A 1 449 ? 4.827 -14.553 20.650 1.00 82.06 449 ALA A O 1
ATOM 3439 N N . GLY A 1 450 ? 2.595 -14.639 20.421 1.00 82.31 450 GLY A N 1
ATOM 3440 C CA . GLY A 1 450 ? 2.323 -13.662 21.463 1.00 82.31 450 GLY A CA 1
ATOM 3441 C C . GLY A 1 450 ? 1.118 -14.046 22.300 1.00 82.31 450 GLY A C 1
ATOM 3442 O O . GLY A 1 450 ? 0.187 -14.682 21.812 1.00 82.31 450 GLY A O 1
ATOM 3443 N N . ALA A 1 451 ? 1.139 -13.631 23.560 1.00 79.38 451 ALA A N 1
ATOM 3444 C CA . ALA A 1 451 ? 0.035 -13.798 24.488 1.00 79.38 451 ALA A CA 1
ATOM 3445 C C . ALA A 1 451 ? -0.336 -12.435 25.083 1.00 79.38 451 ALA A C 1
ATOM 3447 O O . ALA A 1 451 ? 0.492 -11.766 25.707 1.00 79.38 451 ALA A O 1
ATOM 3448 N N . ASP A 1 452 ? -1.594 -12.041 24.880 1.00 77.06 452 ASP A N 1
ATOM 3449 C CA . ASP A 1 452 ? -2.209 -10.868 25.493 1.00 77.06 452 ASP A CA 1
ATOM 3450 C C . ASP A 1 452 ? -3.059 -11.326 26.679 1.00 77.06 452 ASP A C 1
ATOM 3452 O O . ASP A 1 452 ? -3.992 -12.109 26.513 1.00 77.06 452 ASP A O 1
ATOM 3456 N N . GLN A 1 453 ? -2.776 -10.811 27.872 1.00 69.19 453 GLN A N 1
ATOM 3457 C CA . GLN A 1 453 ? -3.543 -11.121 29.075 1.00 69.19 453 GLN A CA 1
ATOM 3458 C C . GLN A 1 453 ? -3.933 -9.855 29.830 1.00 69.19 453 GLN A C 1
ATOM 3460 O O . GLN A 1 453 ? -3.154 -8.910 29.939 1.00 69.19 453 GLN A O 1
ATOM 3465 N N . THR A 1 454 ? -5.147 -9.835 30.380 1.00 66.25 454 THR A N 1
ATOM 3466 C CA . THR A 1 454 ? -5.642 -8.713 31.191 1.00 66.25 454 THR A CA 1
ATOM 3467 C C . THR A 1 454 ? -5.741 -9.134 32.647 1.00 66.25 454 THR A C 1
ATOM 3469 O O . THR A 1 454 ? -6.407 -10.114 32.983 1.00 66.25 454 THR A O 1
ATOM 3472 N N . ILE A 1 455 ? -5.105 -8.374 33.536 1.00 62.31 455 ILE A N 1
ATOM 3473 C CA . ILE A 1 455 ? -5.193 -8.628 34.975 1.00 62.31 455 ILE A CA 1
ATOM 3474 C C . ILE A 1 455 ? -6.545 -8.140 35.467 1.00 62.31 455 ILE A C 1
ATOM 3476 O O . ILE A 1 455 ? -6.781 -6.938 35.593 1.00 62.31 455 ILE A O 1
ATOM 3480 N N . THR A 1 456 ? -7.438 -9.082 35.750 1.00 54.34 456 THR A N 1
ATOM 3481 C CA . THR A 1 456 ? -8.792 -8.758 36.191 1.00 54.34 456 THR A CA 1
ATOM 3482 C C . THR A 1 456 ? -8.775 -8.533 37.695 1.00 54.34 456 THR A C 1
ATOM 3484 O O . THR A 1 456 ? -8.398 -9.419 38.462 1.00 54.34 456 THR A O 1
ATOM 3487 N N . ILE A 1 457 ? -9.190 -7.346 38.137 1.00 49.56 457 ILE A N 1
ATOM 3488 C CA . ILE A 1 457 ? -9.511 -7.148 39.546 1.00 49.56 457 ILE A CA 1
ATOM 3489 C C . ILE A 1 457 ? -10.946 -7.596 39.737 1.00 49.56 457 ILE A C 1
ATOM 3491 O O . ILE A 1 457 ? -11.863 -7.063 39.112 1.00 49.56 457 ILE A O 1
ATOM 3495 N N . ASP A 1 458 ? -11.148 -8.534 40.649 1.00 47.16 458 ASP A N 1
ATOM 3496 C CA . ASP A 1 458 ? -12.478 -8.902 41.113 1.00 47.16 458 ASP A CA 1
ATOM 3497 C C . ASP A 1 458 ? -13.023 -7.767 42.017 1.00 47.16 458 ASP A C 1
ATOM 3499 O O . ASP A 1 458 ? -13.076 -7.867 43.245 1.00 47.16 458 ASP A O 1
ATOM 3503 N N . ARG A 1 459 ? -13.327 -6.592 41.431 1.00 46.91 459 ARG A N 1
ATOM 3504 C CA . ARG A 1 459 ? -13.855 -5.421 42.158 1.00 46.91 459 ARG A CA 1
ATOM 3505 C C . ARG A 1 459 ? -15.353 -5.598 42.380 1.00 46.91 459 ARG A C 1
ATOM 3507 O O . ARG A 1 459 ? -16.191 -5.078 41.641 1.00 46.91 459 ARG A O 1
ATOM 3514 N N . CYS A 1 460 ? -15.687 -6.307 43.450 1.00 50.22 460 CYS A N 1
ATOM 3515 C CA . CYS A 1 460 ? -17.045 -6.472 43.955 1.00 50.22 460 CYS A CA 1
ATOM 3516 C C . CYS A 1 460 ? -17.646 -5.111 44.392 1.00 50.22 460 CYS A C 1
ATOM 3518 O O . CYS A 1 460 ? -17.500 -4.677 45.531 1.00 50.22 460 CYS A O 1
ATOM 3520 N N . PHE A 1 461 ? -18.317 -4.399 43.478 1.00 45.97 461 PHE A N 1
ATOM 3521 C CA . PHE A 1 461 ? -19.111 -3.191 43.761 1.00 45.97 461 PHE A CA 1
ATOM 3522 C C . PHE A 1 461 ? -20.599 -3.503 43.585 1.00 45.97 461 PHE A C 1
ATOM 3524 O O . PHE A 1 461 ? -21.084 -3.281 42.485 1.00 45.97 461 PHE A O 1
ATOM 3531 N N . ILE A 1 462 ? -21.299 -4.069 44.589 1.00 48.38 462 ILE A N 1
ATOM 3532 C CA . ILE A 1 462 ? -22.764 -4.398 44.642 1.00 48.38 462 ILE A CA 1
ATOM 3533 C C . ILE A 1 462 ? -23.325 -5.196 43.434 1.00 48.38 462 ILE A C 1
ATOM 3535 O O . ILE A 1 462 ? -24.444 -5.707 43.455 1.00 48.38 462 ILE A O 1
ATOM 3539 N N . ALA A 1 463 ? -22.538 -5.375 42.381 1.00 48.72 463 ALA A N 1
ATOM 3540 C CA . ALA A 1 463 ? -22.954 -5.819 41.075 1.00 48.72 463 ALA A CA 1
ATOM 3541 C C . ALA A 1 463 ? -23.311 -7.289 41.154 1.00 48.72 463 ALA A C 1
ATOM 3543 O O . ALA A 1 463 ? -24.312 -7.673 40.579 1.00 48.72 463 ALA A O 1
ATOM 3544 N N . THR A 1 464 ? -22.610 -8.072 41.969 1.00 49.28 464 THR A N 1
ATOM 3545 C CA . THR A 1 464 ? -22.870 -9.502 42.140 1.00 49.28 464 THR A CA 1
ATOM 3546 C C . THR A 1 464 ? -24.268 -9.784 42.701 1.00 49.28 464 THR A C 1
ATOM 3548 O O . THR A 1 464 ? -24.895 -10.758 42.304 1.00 49.28 464 THR A O 1
ATOM 3551 N N . ALA A 1 465 ? -24.816 -8.908 43.556 1.00 46.72 465 ALA A N 1
ATOM 3552 C CA . ALA A 1 465 ? -26.176 -9.067 44.084 1.00 46.72 465 ALA A CA 1
ATOM 3553 C C . ALA A 1 465 ? -27.260 -8.469 43.163 1.00 46.72 465 ALA A C 1
ATOM 3555 O O . ALA A 1 465 ? -28.410 -8.918 43.198 1.00 46.72 465 ALA A O 1
ATOM 3556 N N . ALA A 1 466 ? -26.918 -7.464 42.347 1.00 52.31 466 ALA A N 1
ATOM 3557 C CA . ALA A 1 466 ? -27.850 -6.755 41.464 1.00 52.31 466 ALA A CA 1
ATOM 3558 C C . ALA A 1 466 ? -27.861 -7.269 40.007 1.00 52.31 466 ALA A C 1
ATOM 3560 O O . ALA A 1 466 ? -28.802 -6.957 39.271 1.00 52.31 466 ALA A O 1
ATOM 3561 N N . TYR A 1 467 ? -26.859 -8.053 39.589 1.00 45.72 467 TYR A N 1
ATOM 3562 C CA . TYR A 1 467 ? -26.762 -8.660 38.257 1.00 45.72 467 TYR A CA 1
ATOM 3563 C C . TYR A 1 467 ? -27.973 -9.567 38.000 1.00 45.72 467 TYR A C 1
ATOM 3565 O O . TYR A 1 467 ? -28.318 -10.398 38.838 1.00 45.72 467 TYR A O 1
ATOM 3573 N N . GLY A 1 468 ? -28.670 -9.353 36.881 1.00 52.91 468 GLY A N 1
ATOM 3574 C CA . GLY A 1 468 ? -29.906 -10.075 36.548 1.00 52.91 468 GLY A CA 1
ATOM 3575 C C . GLY A 1 468 ? -31.176 -9.623 37.294 1.00 52.91 468 GLY A C 1
ATOM 3576 O O . GLY A 1 468 ? -32.216 -10.254 37.138 1.00 52.91 468 GLY A O 1
ATOM 3577 N N . SER A 1 469 ? -31.133 -8.548 38.094 1.00 61.28 469 SER A N 1
ATOM 3578 C CA . SER A 1 469 ? -32.314 -7.986 38.779 1.00 61.28 469 SER A CA 1
ATOM 3579 C C . SER A 1 469 ? -32.813 -6.689 38.127 1.00 61.28 469 SER A C 1
ATOM 3581 O O . SER A 1 469 ? -32.097 -6.068 37.344 1.00 61.28 469 SER A O 1
ATOM 3583 N N . PHE A 1 470 ? -34.004 -6.210 38.512 1.00 63.22 470 PHE A N 1
ATOM 3584 C CA . PHE A 1 470 ? -34.543 -4.915 38.056 1.00 63.22 470 PHE A CA 1
ATOM 3585 C C . PHE A 1 470 ? -33.650 -3.708 38.415 1.00 63.22 470 PHE A C 1
ATOM 3587 O O . PHE A 1 470 ? -33.808 -2.636 37.840 1.00 63.22 470 PHE A O 1
ATOM 3594 N N . LEU A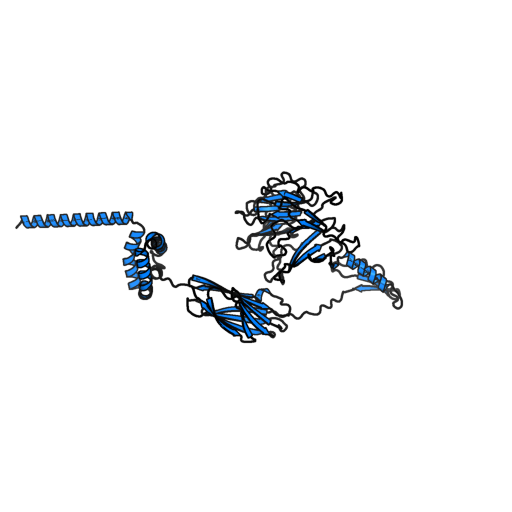 1 471 ? -32.700 -3.875 39.346 1.00 59.62 471 LEU A N 1
ATOM 3595 C CA . LEU A 1 471 ? -31.735 -2.847 39.747 1.00 59.62 471 LEU A CA 1
ATOM 3596 C C . LEU A 1 471 ? -30.459 -2.840 38.889 1.00 59.62 471 LEU A C 1
ATOM 3598 O O . LEU A 1 471 ? -29.645 -1.930 39.034 1.00 59.62 471 LEU A O 1
ATOM 3602 N N . HIS A 1 472 ? -30.276 -3.817 37.992 1.00 62.62 472 HIS A N 1
ATOM 3603 C CA . HIS A 1 472 ? -29.092 -3.934 37.135 1.00 62.62 472 HIS A CA 1
ATOM 3604 C C . HIS A 1 472 ? -28.766 -2.651 36.337 1.00 62.62 472 HIS A C 1
ATOM 3606 O O . HIS A 1 472 ? -27.606 -2.232 36.373 1.00 62.62 472 HIS A O 1
ATOM 3612 N N . PRO A 1 473 ? -29.741 -1.948 35.715 1.00 59.78 473 PRO A N 1
ATOM 3613 C CA . PRO A 1 473 ? -29.469 -0.710 34.976 1.00 59.78 473 PRO A CA 1
ATOM 3614 C C . PRO A 1 473 ? -29.038 0.462 35.866 1.00 59.78 473 PRO A C 1
ATOM 3616 O O . PRO A 1 473 ? -28.496 1.440 35.369 1.00 59.78 473 PRO A O 1
ATOM 3619 N N . HIS A 1 474 ? -29.280 0.385 37.177 1.00 63.25 474 HIS A N 1
ATOM 3620 C CA . HIS A 1 474 ? -29.037 1.474 38.127 1.00 63.25 474 HIS A CA 1
ATOM 3621 C C . HIS A 1 474 ? -27.672 1.376 38.823 1.00 63.25 474 HIS A C 1
ATOM 3623 O O . HIS A 1 474 ? -27.249 2.308 39.508 1.00 63.25 474 HIS A O 1
ATOM 3629 N N . VAL A 1 475 ? -26.944 0.272 38.623 1.00 63.34 475 VAL A N 1
ATOM 3630 C CA . VAL A 1 475 ? -25.577 0.094 39.140 1.00 63.34 475 VAL A CA 1
ATOM 3631 C C . VAL A 1 475 ? -24.611 1.098 38.500 1.00 63.34 475 VAL A C 1
ATOM 3633 O O . VAL A 1 475 ? -23.709 1.593 39.176 1.00 63.34 475 VAL A O 1
ATOM 3636 N N . SER A 1 476 ? -24.814 1.447 37.226 1.00 60.88 476 SER A N 1
ATOM 3637 C CA . SER A 1 476 ? -24.047 2.490 36.532 1.00 60.88 476 SER A CA 1
ATOM 3638 C C . SER A 1 476 ? -24.269 3.873 37.154 1.00 60.88 476 SER A C 1
ATOM 3640 O O . SER A 1 476 ? -23.300 4.586 37.400 1.00 60.88 476 SER A O 1
ATOM 3642 N N . SER A 1 477 ? -25.507 4.216 37.517 1.00 66.19 477 SER A N 1
ATOM 3643 C CA . SER A 1 477 ? -25.838 5.487 38.178 1.00 66.19 477 SER A CA 1
ATOM 3644 C C . SER A 1 477 ? -25.216 5.612 39.575 1.00 66.19 477 SER A C 1
ATOM 3646 O O . SER A 1 477 ? -24.773 6.691 39.958 1.00 66.19 477 SER A O 1
ATOM 3648 N N . LEU A 1 478 ? -25.114 4.514 40.333 1.00 67.25 478 LEU A N 1
ATOM 3649 C CA . LEU A 1 478 ? -24.416 4.510 41.628 1.00 67.25 478 LEU A CA 1
ATOM 3650 C C . LEU A 1 478 ? -22.896 4.672 41.477 1.00 67.25 478 LEU A C 1
ATOM 3652 O O . LEU A 1 478 ? -22.269 5.308 42.324 1.00 67.25 478 LEU A O 1
ATOM 3656 N N . ARG A 1 479 ? -22.302 4.119 40.407 1.00 66.38 479 ARG A N 1
ATOM 3657 C CA . ARG A 1 479 ? -20.884 4.350 40.074 1.00 66.38 479 ARG A CA 1
ATOM 3658 C C . ARG A 1 479 ? -20.642 5.815 39.736 1.00 66.38 479 ARG A C 1
ATOM 3660 O O . ARG A 1 479 ? -19.735 6.413 40.299 1.00 66.38 479 ARG A O 1
ATOM 3667 N N . GLN A 1 480 ? -21.507 6.403 38.916 1.00 68.62 480 GLN A N 1
ATOM 3668 C CA . GLN A 1 480 ? -21.431 7.822 38.586 1.00 68.62 480 GLN A CA 1
ATOM 3669 C C . GLN A 1 480 ? -21.579 8.705 39.834 1.00 68.62 480 GLN A C 1
ATOM 3671 O O . GLN A 1 480 ? -20.777 9.608 40.040 1.00 68.62 480 GLN A O 1
ATOM 3676 N N . PHE A 1 481 ? -22.520 8.391 40.734 1.00 73.12 481 PHE A N 1
ATOM 3677 C CA . PHE A 1 481 ? -22.665 9.121 41.996 1.00 73.12 481 PHE A CA 1
ATOM 3678 C C . PHE A 1 481 ? -21.410 9.026 42.879 1.00 73.12 481 PHE A C 1
ATOM 3680 O O . PHE A 1 481 ? -20.972 10.021 43.459 1.00 73.12 481 PHE A O 1
ATOM 3687 N N . ARG A 1 482 ? -20.798 7.838 42.968 1.00 75.75 482 ARG A N 1
ATOM 3688 C CA . ARG A 1 482 ? -19.518 7.652 43.664 1.00 75.75 482 ARG A CA 1
ATOM 3689 C C . ARG A 1 482 ? -18.438 8.548 43.060 1.00 75.75 482 ARG A C 1
ATOM 3691 O O . ARG A 1 482 ? -17.757 9.247 43.806 1.00 75.75 482 ARG A O 1
ATOM 3698 N N . ASP A 1 483 ? -18.298 8.517 41.742 1.00 69.94 483 ASP A N 1
ATOM 3699 C CA . ASP A 1 483 ? -17.202 9.177 41.034 1.00 69.94 483 ASP A CA 1
ATOM 3700 C C . ASP A 1 483 ? -17.333 10.702 41.062 1.00 69.94 483 ASP A C 1
ATOM 3702 O O . ASP A 1 483 ? -16.359 11.397 41.344 1.00 69.94 483 ASP A O 1
ATOM 3706 N N . GLU A 1 484 ? -18.543 11.225 40.874 1.00 75.25 484 GLU A N 1
ATOM 3707 C CA . GLU A 1 484 ? -18.797 12.667 40.840 1.00 75.25 484 GLU A CA 1
ATOM 3708 C C . GLU A 1 484 ? -18.921 13.284 42.248 1.00 75.25 484 GLU A C 1
ATOM 3710 O O . GLU A 1 484 ? -18.432 14.392 42.493 1.00 75.25 484 GLU A O 1
ATOM 3715 N N . TYR A 1 485 ? -19.526 12.576 43.212 1.00 76.69 485 TYR A N 1
ATOM 3716 C CA . TYR A 1 485 ? -19.913 13.170 44.502 1.00 76.69 485 TYR A CA 1
ATOM 3717 C C . TYR A 1 485 ? -19.200 12.588 45.726 1.00 76.69 485 TYR A C 1
ATOM 3719 O O . TYR A 1 485 ? -18.971 13.324 46.687 1.00 76.69 485 TYR A O 1
ATOM 3727 N N . LEU A 1 486 ? -18.844 11.298 45.744 1.00 76.88 486 LEU A N 1
ATOM 3728 C CA . LEU A 1 486 ? -18.167 10.698 46.907 1.00 76.88 486 LEU A CA 1
ATOM 3729 C C . LEU A 1 486 ? -16.647 10.855 46.822 1.00 76.88 486 LEU A C 1
ATOM 3731 O O . LEU A 1 486 ? -16.010 11.208 47.811 1.00 76.88 486 LEU A O 1
ATOM 3735 N N . LEU A 1 487 ? -16.047 10.653 45.649 1.00 77.50 487 LEU A N 1
ATOM 3736 C CA . LEU A 1 487 ? -14.592 10.751 45.496 1.00 77.50 487 LEU A CA 1
ATOM 3737 C C . LEU A 1 487 ? -14.077 12.196 45.478 1.00 77.50 487 LEU A C 1
ATOM 3739 O O . LEU A 1 487 ? -12.893 12.427 45.743 1.00 77.50 487 LEU A O 1
ATOM 3743 N N . SER A 1 488 ? -14.954 13.175 45.248 1.00 78.94 488 SER A N 1
ATOM 3744 C CA . SER A 1 488 ? -14.605 14.598 45.212 1.00 78.94 488 SER A CA 1
ATOM 3745 C C . SER A 1 488 ? -14.290 15.196 46.591 1.00 78.94 488 SER A C 1
ATOM 3747 O O . SER A 1 488 ? -13.672 16.257 46.668 1.00 78.94 488 SER A O 1
ATOM 3749 N N . ASN A 1 489 ? -14.610 14.512 47.696 1.00 84.62 489 ASN A N 1
ATOM 3750 C CA . ASN A 1 489 ? -14.319 14.985 49.054 1.00 84.62 489 ASN A CA 1
ATOM 3751 C C . ASN A 1 489 ? -13.677 13.903 49.943 1.00 84.62 489 ASN A C 1
ATOM 3753 O O . ASN A 1 489 ? -13.848 12.704 49.739 1.00 84.62 489 ASN A O 1
ATOM 3757 N N . ALA A 1 490 ? -12.890 14.333 50.935 1.00 76.25 490 ALA A N 1
ATOM 3758 C CA . ALA A 1 490 ? -12.132 13.425 51.802 1.00 76.25 490 ALA A CA 1
ATOM 3759 C C . ALA A 1 490 ? -13.011 12.470 52.642 1.00 76.25 490 ALA A C 1
ATOM 3761 O O . ALA A 1 490 ? -12.669 11.289 52.715 1.00 76.25 490 ALA A O 1
ATOM 3762 N N . PRO A 1 491 ? -14.148 12.908 53.224 1.00 81.88 491 PRO A N 1
ATOM 3763 C CA . PRO A 1 491 ? -15.057 11.996 53.920 1.00 81.88 491 PRO A CA 1
ATOM 3764 C C . PRO A 1 491 ? -15.656 10.929 52.996 1.00 81.88 491 PRO A C 1
ATOM 3766 O O . PRO A 1 491 ? -15.778 9.772 53.391 1.00 81.88 491 PRO A O 1
ATOM 3769 N N . GLY A 1 492 ? -16.000 11.293 51.759 1.00 75.88 492 GLY A N 1
ATOM 3770 C CA . GLY A 1 492 ? -16.531 10.356 50.778 1.00 75.88 492 GLY A CA 1
ATOM 3771 C C . GLY A 1 492 ? -15.485 9.348 50.297 1.00 75.88 492 GLY A C 1
ATOM 3772 O O . GLY A 1 492 ? -15.811 8.170 50.181 1.00 75.88 492 GLY A O 1
ATOM 3773 N N . ARG A 1 493 ? -14.214 9.748 50.139 1.00 79.50 493 ARG A N 1
ATOM 3774 C CA . ARG A 1 493 ? -13.107 8.804 49.883 1.00 79.50 493 ARG A CA 1
ATOM 3775 C C . ARG A 1 493 ? -12.931 7.798 51.022 1.00 79.50 493 ARG A C 1
ATOM 3777 O O . ARG A 1 493 ? -12.915 6.604 50.759 1.00 79.50 493 ARG A O 1
ATOM 3784 N N . LEU A 1 494 ? -12.928 8.259 52.277 1.00 79.06 494 LEU A N 1
ATOM 3785 C CA . LEU A 1 494 ? -12.858 7.374 53.449 1.00 79.06 494 LEU A CA 1
ATOM 3786 C C . LEU A 1 494 ? -14.030 6.379 53.493 1.00 79.06 494 LEU A C 1
ATOM 3788 O O . LEU A 1 494 ? -13.840 5.204 53.799 1.00 79.06 494 LEU A O 1
ATOM 3792 N N . PHE A 1 495 ? -15.243 6.838 53.180 1.00 79.00 495 PHE A N 1
ATOM 3793 C CA . PHE A 1 495 ? -16.418 5.971 53.096 1.00 79.00 495 PHE A CA 1
ATOM 3794 C C . PHE A 1 495 ? -16.264 4.902 52.008 1.00 79.00 495 PHE A C 1
ATOM 3796 O O . PHE A 1 495 ? -16.553 3.731 52.256 1.00 79.00 495 PHE A O 1
ATOM 3803 N N . VAL A 1 496 ? -15.793 5.291 50.821 1.00 74.06 496 VAL A N 1
ATOM 3804 C CA . VAL A 1 496 ? -15.554 4.372 49.702 1.00 74.06 496 VAL A CA 1
ATOM 3805 C C . VAL A 1 496 ? -14.466 3.351 50.055 1.00 74.06 496 VAL A C 1
ATOM 3807 O O . VAL A 1 496 ? -14.649 2.163 49.789 1.00 74.06 496 VAL A O 1
ATOM 3810 N N . ASP A 1 497 ? -13.393 3.775 50.719 1.00 72.00 497 ASP A N 1
ATOM 3811 C CA . ASP A 1 497 ? -12.299 2.897 51.147 1.00 72.00 497 ASP A CA 1
ATOM 3812 C C . ASP A 1 497 ? -12.762 1.871 52.193 1.00 72.00 497 ASP A C 1
ATOM 3814 O O . ASP A 1 497 ? -12.546 0.669 52.022 1.00 72.00 497 ASP A O 1
ATOM 3818 N N . LEU A 1 498 ? -13.482 2.314 53.233 1.00 75.00 498 LEU A N 1
ATOM 3819 C CA . LEU A 1 498 ? -14.094 1.418 54.224 1.00 75.00 498 LEU A CA 1
ATOM 3820 C C . LEU A 1 498 ? -15.060 0.434 53.554 1.00 75.00 498 LEU A C 1
ATOM 3822 O O . LEU A 1 498 ? -15.055 -0.763 53.841 1.00 75.00 498 LEU A O 1
ATOM 3826 N N . TYR A 1 499 ? -15.877 0.922 52.624 1.00 71.44 499 TYR A N 1
ATOM 3827 C CA . TYR A 1 499 ? -16.804 0.086 51.877 1.00 71.44 499 TYR A CA 1
ATOM 3828 C C . TYR A 1 499 ? -16.069 -1.015 51.091 1.00 71.44 499 TYR A C 1
ATOM 3830 O O . TYR A 1 499 ? -16.474 -2.178 51.150 1.00 71.44 499 TYR A O 1
ATOM 3838 N N . TYR A 1 500 ? -14.970 -0.699 50.402 1.00 65.06 500 TYR A N 1
ATOM 3839 C CA . TYR A 1 500 ? -14.180 -1.696 49.671 1.00 65.06 500 TYR A CA 1
ATOM 3840 C C . TYR A 1 500 ? -13.435 -2.676 50.576 1.00 65.06 500 TYR A C 1
ATOM 3842 O O . TYR A 1 500 ? -13.237 -3.824 50.185 1.00 65.06 500 TYR A O 1
ATOM 3850 N N . GLN A 1 501 ? -13.067 -2.266 51.788 1.00 73.56 501 GLN A N 1
ATOM 3851 C CA . GLN A 1 501 ? -12.403 -3.142 52.747 1.00 73.56 501 GLN A CA 1
ATOM 3852 C C . GLN A 1 501 ? -13.345 -4.217 53.315 1.00 73.56 501 GLN A C 1
ATOM 3854 O O . GLN A 1 501 ? -12.934 -5.362 53.500 1.00 73.56 501 GLN A O 1
ATOM 3859 N N . TYR A 1 502 ? -14.608 -3.870 53.583 1.00 74.06 502 TYR A N 1
ATOM 3860 C CA . TYR A 1 502 ? -15.539 -4.753 54.299 1.00 74.06 502 TYR A CA 1
ATOM 3861 C C . TYR A 1 502 ? -16.618 -5.401 53.418 1.00 74.06 502 TYR A C 1
ATOM 3863 O O . TYR A 1 502 ? -17.144 -6.455 53.779 1.00 74.06 502 TYR A O 1
ATOM 3871 N N . SER A 1 503 ? -16.968 -4.811 52.268 1.00 69.56 503 SER A N 1
ATOM 3872 C CA . SER A 1 503 ? -18.058 -5.327 51.425 1.00 69.56 503 SER A CA 1
ATOM 3873 C C . SER A 1 503 ? -17.755 -6.625 50.663 1.00 69.56 503 SER A C 1
ATOM 3875 O O . SER A 1 503 ? -18.681 -7.431 50.571 1.00 69.56 503 SER A O 1
ATOM 3877 N N . PRO A 1 504 ? -16.533 -6.912 50.157 1.00 63.41 504 PRO A N 1
ATOM 3878 C CA . PRO A 1 504 ? -16.286 -8.134 49.385 1.00 63.41 504 PRO A CA 1
ATOM 3879 C C . PRO A 1 504 ? -16.592 -9.447 50.134 1.00 63.41 504 PRO A C 1
ATOM 3881 O O . PRO A 1 504 ? -17.352 -10.252 49.587 1.00 63.41 504 PRO A O 1
ATOM 3884 N N . PRO A 1 505 ? -16.119 -9.675 51.381 1.00 69.31 505 PRO A N 1
ATOM 3885 C CA . PRO A 1 505 ? -16.438 -10.909 52.105 1.00 69.31 505 PRO A CA 1
ATOM 3886 C C . PRO A 1 505 ? -17.934 -11.022 52.438 1.00 69.31 505 PRO A C 1
ATOM 3888 O O . PRO A 1 505 ? -18.501 -12.113 52.403 1.00 69.31 505 PRO A O 1
ATOM 3891 N N . LEU A 1 506 ? -18.605 -9.894 52.699 1.00 69.56 506 LEU A N 1
ATOM 3892 C CA . LEU A 1 506 ? -20.043 -9.858 52.967 1.00 69.56 506 LEU A CA 1
ATOM 3893 C C . LEU A 1 506 ? -20.870 -10.159 51.706 1.00 69.56 506 LEU A C 1
ATOM 3895 O O . LEU A 1 506 ? -21.837 -10.914 51.759 1.00 69.56 506 LEU A O 1
ATOM 3899 N N . ALA A 1 507 ? -20.485 -9.593 50.562 1.00 64.88 507 ALA A N 1
ATOM 3900 C CA . ALA A 1 507 ? -21.163 -9.795 49.288 1.00 64.88 507 ALA A CA 1
ATOM 3901 C C . ALA A 1 507 ? -21.025 -11.240 48.796 1.00 64.88 507 ALA A C 1
ATOM 3903 O O . ALA A 1 507 ? -22.000 -11.806 48.308 1.00 64.88 507 ALA A O 1
ATOM 3904 N N . GLN A 1 508 ? -19.853 -11.856 48.982 1.00 61.94 508 GLN A N 1
ATOM 3905 C CA . GLN A 1 508 ? -19.636 -13.266 48.657 1.00 61.94 508 GLN A CA 1
ATOM 3906 C C . GLN A 1 508 ? -20.486 -14.189 49.545 1.00 61.94 508 GLN A C 1
ATOM 3908 O O . GLN A 1 508 ? -21.062 -15.160 49.058 1.00 61.94 508 GLN A O 1
ATOM 3913 N N . TYR A 1 509 ? -20.644 -13.850 50.829 1.00 74.00 509 TYR A N 1
ATOM 3914 C CA . TYR A 1 509 ? -21.552 -14.561 51.728 1.00 74.00 509 TYR A CA 1
ATOM 3915 C C . TYR A 1 509 ? -23.023 -14.425 51.299 1.00 74.00 509 TYR A C 1
ATOM 3917 O O . TYR A 1 509 ? -23.733 -15.426 51.226 1.00 74.00 509 TYR A O 1
ATOM 3925 N N . ILE A 1 510 ? -23.482 -13.212 50.964 1.00 70.62 510 ILE A N 1
ATOM 3926 C CA . ILE A 1 510 ? -24.866 -12.950 50.527 1.00 70.62 510 ILE A CA 1
ATOM 3927 C C . ILE A 1 510 ? -25.172 -13.622 49.179 1.00 70.62 510 ILE A C 1
ATOM 3929 O O . ILE A 1 510 ? -26.263 -14.159 49.009 1.00 70.62 510 ILE A O 1
ATOM 3933 N N . ALA A 1 511 ? -24.225 -13.628 48.235 1.00 64.25 511 ALA A N 1
ATOM 3934 C CA . ALA A 1 511 ? -24.405 -14.226 46.909 1.00 64.25 511 ALA A CA 1
ATOM 3935 C C . ALA A 1 511 ? -24.699 -15.735 46.969 1.00 64.25 511 ALA A C 1
ATOM 3937 O O . ALA A 1 511 ? -25.464 -16.242 46.156 1.00 64.25 511 ALA A O 1
ATOM 3938 N N . ASN A 1 512 ? -24.162 -16.430 47.973 1.00 74.06 512 ASN A N 1
ATOM 3939 C CA . ASN A 1 512 ? -24.409 -17.856 48.190 1.00 74.06 512 ASN A CA 1
ATOM 3940 C C . ASN A 1 512 ? -25.747 -18.150 48.906 1.00 74.06 512 ASN A C 1
ATOM 3942 O O . ASN A 1 512 ? -26.053 -19.312 49.163 1.00 74.06 512 ASN A O 1
ATOM 3946 N N . HIS A 1 513 ? -26.547 -17.126 49.239 1.00 81.31 513 HIS A N 1
ATOM 3947 C CA . HIS A 1 513 ? -27.815 -17.259 49.965 1.00 81.31 513 HIS A CA 1
ATOM 3948 C C . HIS A 1 513 ? -28.942 -16.461 49.284 1.00 81.31 513 HIS A C 1
ATOM 3950 O O . HIS A 1 513 ? -29.102 -15.261 49.519 1.00 81.31 513 HIS A O 1
ATOM 3956 N N . GLU A 1 514 ? -29.796 -17.131 48.503 1.00 74.31 514 GLU A N 1
ATOM 3957 C CA . GLU A 1 514 ? -30.868 -16.478 47.724 1.00 74.31 514 GLU A CA 1
ATOM 3958 C C . GLU A 1 514 ? -31.821 -15.612 48.570 1.00 74.31 514 GLU A C 1
ATOM 3960 O O . GLU A 1 514 ? -32.187 -14.507 48.166 1.00 74.31 514 GLU A O 1
ATOM 3965 N N . GLY A 1 515 ? -32.191 -16.070 49.772 1.00 78.94 515 GLY A N 1
ATOM 3966 C CA . GLY A 1 515 ? -33.077 -15.322 50.671 1.00 78.94 515 GLY A CA 1
ATOM 3967 C C . GLY A 1 515 ? -32.450 -14.028 51.204 1.00 78.94 515 GLY A C 1
ATOM 3968 O O . GLY A 1 515 ? -33.116 -12.993 51.263 1.00 78.94 515 GLY A O 1
ATOM 3969 N N . LEU A 1 516 ? -31.156 -14.058 51.538 1.00 75.81 516 LEU A N 1
ATOM 3970 C CA . LEU A 1 516 ? -30.423 -12.859 51.948 1.00 75.81 516 LEU A CA 1
ATOM 3971 C C . LEU A 1 516 ? -30.266 -11.902 50.768 1.00 75.81 516 LEU A C 1
ATOM 3973 O O . LEU A 1 516 ? -30.547 -10.719 50.923 1.00 75.81 516 LEU A O 1
ATOM 3977 N N . ALA A 1 517 ? -29.927 -12.407 49.579 1.00 69.88 517 ALA A N 1
ATOM 3978 C CA . ALA A 1 517 ? -29.836 -11.592 48.372 1.00 69.88 517 ALA A CA 1
ATOM 3979 C C . ALA A 1 517 ? -31.161 -10.872 48.058 1.00 69.88 517 ALA A C 1
ATOM 3981 O O . ALA A 1 517 ? -31.162 -9.685 47.724 1.00 69.88 517 ALA A O 1
ATOM 3982 N N . PHE A 1 518 ? -32.301 -11.551 48.222 1.00 78.38 518 PHE A N 1
ATOM 3983 C CA . PHE A 1 518 ? -33.626 -10.950 48.062 1.00 78.38 518 PHE A CA 1
ATOM 3984 C C . PHE A 1 518 ? -33.905 -9.841 49.090 1.00 78.38 518 PHE A C 1
ATOM 3986 O O . PHE A 1 518 ? -34.318 -8.741 48.713 1.00 78.38 518 PHE A O 1
ATOM 3993 N N . LEU A 1 519 ? -33.626 -10.083 50.375 1.00 78.62 519 LEU A N 1
ATOM 3994 C CA . LEU A 1 519 ? -33.803 -9.080 51.432 1.00 78.62 519 LEU A CA 1
ATOM 3995 C C . LEU A 1 519 ? -32.894 -7.863 51.233 1.00 78.62 519 LEU A C 1
ATOM 3997 O O . LEU A 1 519 ? -33.342 -6.726 51.388 1.00 78.62 519 LEU A O 1
ATOM 4001 N N . THR A 1 520 ? -31.642 -8.081 50.829 1.00 77.94 520 THR A N 1
ATOM 4002 C CA . THR A 1 520 ? -30.694 -7.007 50.520 1.00 77.94 520 THR A CA 1
ATOM 4003 C C . THR A 1 520 ? -31.194 -6.143 49.359 1.00 77.94 520 THR A C 1
ATOM 4005 O O . THR A 1 520 ? -31.112 -4.919 49.438 1.00 77.94 520 THR A O 1
ATOM 4008 N N . ARG A 1 521 ? -31.790 -6.737 48.315 1.00 75.50 521 ARG A N 1
ATOM 4009 C CA . ARG A 1 521 ? -32.387 -5.985 47.191 1.00 75.50 521 ARG A CA 1
ATOM 4010 C C . ARG A 1 521 ? -33.542 -5.086 47.641 1.00 75.50 521 ARG A C 1
ATOM 4012 O O . ARG A 1 521 ? -33.594 -3.927 47.234 1.00 75.50 521 ARG A O 1
ATOM 4019 N N . ILE A 1 522 ? -34.435 -5.584 48.501 1.00 79.00 522 ILE A N 1
ATOM 4020 C CA . ILE A 1 522 ? -35.548 -4.788 49.052 1.00 79.00 522 ILE A CA 1
ATOM 4021 C C . ILE A 1 522 ? -35.024 -3.652 49.931 1.00 79.00 522 ILE A C 1
ATOM 4023 O O . ILE A 1 522 ? -35.507 -2.527 49.827 1.00 79.00 522 ILE A O 1
ATOM 4027 N N . ALA A 1 523 ? -34.029 -3.928 50.774 1.00 78.62 523 ALA A N 1
ATOM 4028 C CA . ALA A 1 523 ? -33.449 -2.929 51.665 1.00 78.62 523 ALA A CA 1
ATOM 4029 C C . ALA A 1 523 ? -32.728 -1.803 50.903 1.00 78.62 523 ALA A C 1
ATOM 4031 O O . ALA A 1 523 ? -32.770 -0.650 51.329 1.00 78.62 523 ALA A O 1
ATOM 4032 N N . LEU A 1 524 ? -32.090 -2.121 49.770 1.00 75.19 524 LEU A N 1
ATOM 4033 C CA . LEU A 1 524 ? -31.341 -1.153 48.966 1.00 75.19 524 LEU A CA 1
ATOM 4034 C C . LEU A 1 524 ? -32.220 -0.328 48.019 1.00 75.19 524 LEU A C 1
ATOM 4036 O O . LEU A 1 524 ? -31.869 0.811 47.719 1.00 75.19 524 LEU A O 1
ATOM 4040 N N . ALA A 1 525 ? -33.360 -0.850 47.563 1.00 76.44 525 ALA A N 1
ATOM 4041 C CA . ALA A 1 525 ? -34.201 -0.171 46.574 1.00 76.44 525 ALA A CA 1
ATOM 4042 C C . ALA A 1 525 ? -34.612 1.278 46.948 1.00 76.44 525 ALA A C 1
ATOM 4044 O O . ALA A 1 525 ? -34.497 2.150 46.084 1.00 76.44 525 ALA A O 1
ATOM 4045 N N . PRO A 1 526 ? -35.011 1.604 48.199 1.00 78.62 526 PRO A N 1
ATOM 4046 C CA . PRO A 1 526 ? -35.347 2.977 48.583 1.00 78.62 526 PRO A CA 1
ATOM 4047 C C . PRO A 1 526 ? -34.149 3.926 48.502 1.00 78.62 526 PRO A C 1
ATOM 4049 O O . PRO A 1 526 ? -34.298 5.079 48.106 1.00 78.62 526 PRO A O 1
ATOM 4052 N N . LEU A 1 527 ? -32.958 3.433 48.854 1.00 75.12 527 LEU A N 1
ATOM 4053 C CA . LEU A 1 527 ? -31.720 4.206 48.822 1.00 75.12 527 LEU A CA 1
ATOM 4054 C C . LEU A 1 527 ? -31.297 4.499 47.378 1.00 75.12 527 LEU A C 1
ATOM 4056 O O . LEU A 1 527 ? -30.952 5.632 47.056 1.00 75.12 527 LEU A O 1
ATOM 4060 N N . VAL A 1 528 ? -31.409 3.509 46.489 1.00 73.06 528 VAL A N 1
ATOM 4061 C CA . VAL A 1 528 ? -31.148 3.690 45.052 1.00 73.06 528 VAL A CA 1
ATOM 4062 C C . VAL A 1 528 ? -32.135 4.686 44.436 1.00 73.06 528 VAL A C 1
ATOM 4064 O O . VAL A 1 528 ? -31.727 5.579 43.697 1.00 73.06 528 VAL A O 1
ATOM 4067 N N . TYR A 1 529 ? -33.422 4.601 44.783 1.00 76.12 529 TYR A N 1
ATOM 4068 C CA . TYR A 1 529 ? -34.438 5.523 44.268 1.00 76.12 529 TYR A CA 1
ATOM 4069 C C . TYR A 1 529 ? -34.244 6.964 44.768 1.00 76.12 529 TYR A C 1
ATOM 4071 O O . TYR A 1 529 ? -34.491 7.911 44.022 1.00 76.12 529 TYR A O 1
ATOM 4079 N N . ALA A 1 530 ? -33.758 7.142 46.001 1.00 76.12 530 ALA A N 1
ATOM 4080 C CA . ALA A 1 530 ? -33.430 8.455 46.555 1.00 76.12 530 ALA A CA 1
ATOM 4081 C C . ALA A 1 530 ? -32.278 9.142 45.801 1.00 76.12 530 ALA A C 1
ATOM 4083 O O . ALA A 1 530 ? -32.323 10.355 45.600 1.00 76.12 530 ALA A O 1
ATOM 4084 N N . VAL A 1 531 ? -31.281 8.372 45.350 1.00 75.56 531 VAL A N 1
ATOM 4085 C CA . VAL A 1 531 ? -30.170 8.884 44.528 1.00 75.56 531 VAL A CA 1
ATOM 4086 C C . VAL A 1 531 ? -30.641 9.224 43.111 1.00 75.56 531 VAL A C 1
ATOM 4088 O O . VAL A 1 531 ? -30.257 10.258 42.574 1.00 75.56 531 VAL A O 1
ATOM 4091 N N . LEU A 1 532 ? -31.496 8.391 42.512 1.00 71.62 532 LEU A N 1
ATOM 4092 C CA . LEU A 1 532 ? -31.983 8.593 41.141 1.00 71.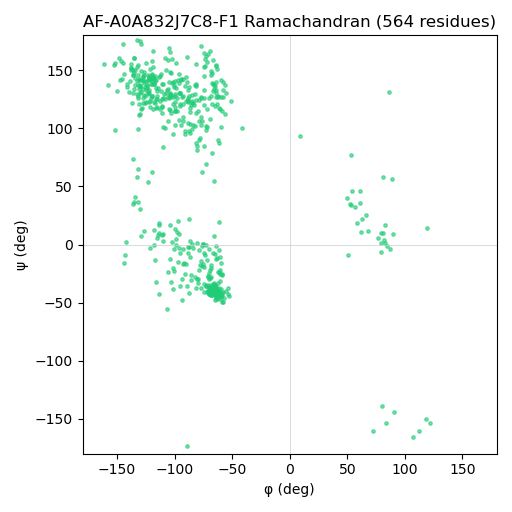62 532 LEU A CA 1
ATOM 4093 C C . LEU A 1 532 ? -32.995 9.741 41.013 1.00 71.62 532 LEU A C 1
ATOM 4095 O O . LEU A 1 532 ? -33.005 10.441 40.002 1.00 71.62 532 LEU A O 1
ATOM 4099 N N . TYR A 1 533 ? -33.852 9.942 42.019 1.00 80.62 533 TYR A N 1
ATOM 4100 C CA . TYR A 1 533 ? -34.952 10.911 41.971 1.00 80.62 533 TYR A CA 1
ATOM 4101 C C . TYR A 1 533 ? -35.009 11.792 43.230 1.00 80.62 533 TYR A C 1
ATOM 4103 O O . TYR A 1 533 ? -36.002 11.759 43.968 1.00 80.62 533 TYR A O 1
ATOM 4111 N N . PRO A 1 534 ? -33.986 12.629 43.478 1.00 78.88 534 PRO A N 1
ATOM 4112 C CA . PRO A 1 534 ? -33.852 13.373 44.731 1.00 78.88 534 PRO A CA 1
ATOM 4113 C C . PRO A 1 534 ? -35.038 14.313 45.004 1.00 78.88 534 PRO A C 1
ATOM 4115 O O . PRO A 1 534 ? -35.521 14.397 46.132 1.00 78.88 534 PRO A O 1
ATOM 4118 N N . LEU A 1 535 ? -35.584 14.966 43.970 1.00 80.44 535 LEU A N 1
ATOM 4119 C CA . LEU A 1 535 ? -36.732 15.875 44.109 1.00 80.44 535 LEU A CA 1
ATOM 4120 C C . LEU A 1 535 ? -38.034 15.140 44.472 1.00 80.44 535 LEU A C 1
ATOM 4122 O O . LEU A 1 535 ? -38.771 15.586 45.352 1.00 80.44 535 LEU A O 1
ATOM 4126 N N . TRP A 1 536 ? -38.303 13.998 43.832 1.00 76.62 536 TRP A N 1
ATOM 4127 C CA . TRP A 1 536 ? -39.491 13.180 44.106 1.00 76.62 536 TRP A CA 1
ATOM 4128 C C . TRP A 1 536 ? -39.425 12.519 45.481 1.00 76.62 536 TRP A C 1
ATOM 4130 O O . TRP A 1 536 ? -40.437 12.436 46.178 1.00 76.62 536 TRP A O 1
ATOM 4140 N N . PHE A 1 537 ? -38.230 12.100 45.897 1.00 80.81 537 PHE A N 1
ATOM 4141 C CA . PHE A 1 537 ? -37.996 11.557 47.228 1.00 80.81 537 PHE A CA 1
ATOM 4142 C C . PHE A 1 537 ? -38.273 12.599 48.327 1.00 80.81 537 PHE A C 1
ATOM 4144 O O . PHE A 1 537 ? -39.002 12.311 49.279 1.00 80.81 537 PHE A O 1
ATOM 4151 N N . CYS A 1 538 ? -37.790 13.837 48.159 1.00 80.50 538 CYS A N 1
ATOM 4152 C CA . CYS A 1 538 ? -38.077 14.948 49.074 1.00 80.50 538 CYS A CA 1
ATOM 4153 C C . CYS A 1 538 ? -39.580 15.267 49.166 1.00 80.50 538 CYS A C 1
ATOM 4155 O O . CYS A 1 538 ? -40.112 15.450 50.262 1.00 80.50 538 CYS A O 1
ATOM 4157 N N . LEU A 1 539 ? -40.285 15.275 48.031 1.00 81.12 539 LEU A N 1
ATOM 4158 C CA . LEU A 1 539 ? -41.740 15.463 47.974 1.00 81.12 539 LEU A CA 1
ATOM 4159 C C . LEU A 1 539 ? -42.499 14.355 48.724 1.00 81.12 539 LEU A C 1
ATOM 4161 O O . LEU A 1 539 ? -43.426 14.640 49.484 1.00 81.12 539 LEU A O 1
ATOM 4165 N N . GLY A 1 540 ? -42.073 13.098 48.571 1.00 80.56 540 GLY A N 1
ATOM 4166 C CA . GLY A 1 540 ? -42.643 11.956 49.290 1.00 80.56 540 GLY A CA 1
ATOM 4167 C C . GLY A 1 540 ? -42.442 12.032 50.809 1.00 80.56 540 GLY A C 1
ATOM 4168 O O . GLY A 1 540 ? -43.373 11.764 51.572 1.00 80.56 540 GLY A O 1
ATOM 4169 N N . LEU A 1 541 ? -41.260 12.460 51.261 1.00 80.69 541 LEU A N 1
ATOM 4170 C CA . LEU A 1 541 ? -40.958 12.669 52.683 1.00 80.69 541 LEU A CA 1
ATOM 4171 C C . LEU A 1 541 ? -41.841 13.755 53.307 1.00 80.69 541 LEU A C 1
ATOM 4173 O O . LEU A 1 541 ? -42.388 13.556 54.394 1.00 80.69 541 LEU A O 1
ATOM 4177 N N . LEU A 1 542 ? -42.044 14.871 52.604 1.00 82.31 542 LEU A N 1
ATOM 4178 C CA . LEU A 1 542 ? -42.921 15.952 53.060 1.00 82.31 542 LEU A CA 1
ATOM 4179 C C . LEU A 1 542 ? -44.379 15.490 53.198 1.00 82.31 542 LEU A C 1
ATOM 4181 O O . LEU A 1 542 ? -45.039 15.818 54.187 1.00 82.31 542 LEU A O 1
ATOM 4185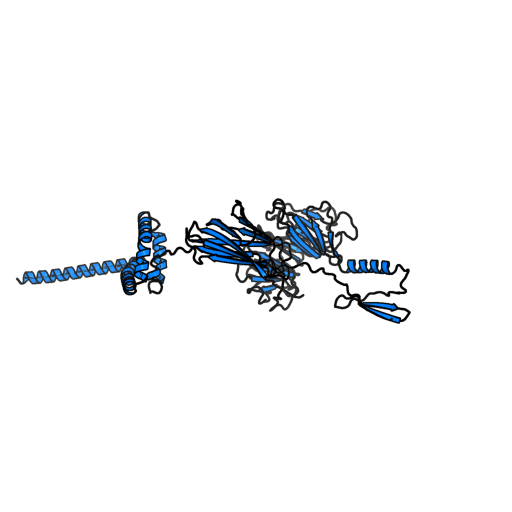 N N . LEU A 1 543 ? -44.867 14.671 52.263 1.00 82.62 543 LEU A N 1
ATOM 4186 C CA . LEU A 1 543 ? -46.209 14.086 52.333 1.00 82.62 543 LEU A CA 1
ATOM 4187 C C . LEU A 1 543 ? -46.359 13.103 53.504 1.00 82.62 543 LEU A C 1
ATOM 4189 O O . LEU A 1 543 ? -47.387 13.116 54.185 1.00 82.62 543 LEU A O 1
ATOM 4193 N N . LEU A 1 544 ? -45.338 12.289 53.790 1.00 82.62 544 LEU A N 1
ATOM 4194 C CA . LEU A 1 544 ? -45.336 11.369 54.934 1.00 82.62 544 LEU A CA 1
ATOM 4195 C C . LEU A 1 544 ? -45.331 12.110 56.275 1.00 82.62 544 LEU A C 1
ATOM 4197 O O . LEU A 1 544 ? -46.098 11.752 57.172 1.00 82.62 544 LEU A O 1
ATOM 4201 N N . ILE A 1 545 ? -44.523 13.166 56.403 1.00 82.56 545 ILE A N 1
ATOM 4202 C CA . ILE A 1 545 ? -44.491 14.022 57.597 1.00 82.56 545 ILE A CA 1
ATOM 4203 C C . ILE A 1 545 ? -45.842 14.724 57.778 1.00 82.56 545 ILE A C 1
ATOM 4205 O O . ILE A 1 545 ? -46.395 14.719 58.880 1.00 82.56 545 ILE A O 1
ATOM 4209 N N . GLY A 1 546 ? -46.426 15.246 56.695 1.00 79.88 546 GLY A N 1
ATOM 4210 C CA . GLY A 1 546 ? -47.763 15.843 56.705 1.00 79.88 546 GLY A CA 1
ATOM 4211 C C . GLY A 1 546 ? -48.850 14.853 57.137 1.00 79.88 546 GLY A C 1
ATOM 4212 O O . GLY A 1 546 ? -49.686 15.170 57.986 1.00 79.88 546 GLY A O 1
ATOM 4213 N N . PHE A 1 547 ? -48.808 13.618 56.632 1.00 82.38 547 PHE A N 1
ATOM 4214 C CA . PHE A 1 547 ? -49.755 12.565 56.999 1.00 82.38 547 PHE A CA 1
ATOM 4215 C C . PHE A 1 547 ? -49.597 12.104 58.457 1.00 82.38 547 PHE A C 1
ATOM 4217 O O . PHE A 1 547 ? -50.592 11.865 59.152 1.00 82.38 547 PHE A O 1
ATOM 4224 N N . TYR A 1 548 ? -48.360 12.007 58.951 1.00 79.25 548 TYR A N 1
ATOM 4225 C CA . TYR A 1 548 ? -48.085 11.651 60.342 1.00 79.25 548 TYR A CA 1
ATOM 4226 C C . TYR A 1 548 ? -48.523 12.763 61.303 1.00 79.25 548 TYR A C 1
ATOM 4228 O O . TYR A 1 548 ? -49.204 12.486 62.294 1.00 79.25 548 TYR A O 1
ATOM 4236 N N . GLY A 1 549 ? -48.238 14.024 60.960 1.00 78.00 549 GLY A N 1
ATOM 4237 C CA . GLY A 1 549 ? -48.738 15.201 61.671 1.00 78.00 549 GLY A CA 1
ATOM 4238 C C . GLY A 1 549 ? -50.268 15.229 61.732 1.00 78.00 549 GLY A C 1
ATOM 4239 O O . GLY A 1 549 ? -50.841 15.367 62.815 1.00 78.00 549 GLY A O 1
ATOM 4240 N N . TYR A 1 550 ? -50.939 14.967 60.606 1.00 77.81 550 TYR A N 1
ATOM 4241 C CA . TYR A 1 550 ? -52.400 14.871 60.526 1.00 77.81 550 TYR A CA 1
ATOM 4242 C C . TYR A 1 550 ? -52.975 13.751 61.413 1.00 77.81 550 TYR A C 1
ATOM 4244 O O . TYR A 1 550 ? -53.945 13.955 62.153 1.00 77.81 550 TYR A O 1
ATOM 4252 N N . ARG A 1 551 ? -52.365 12.555 61.408 1.00 75.56 551 ARG A N 1
ATOM 4253 C CA . ARG A 1 551 ? -52.780 11.439 62.281 1.00 75.56 551 ARG A CA 1
ATOM 4254 C C . ARG A 1 551 ? -52.549 11.729 63.763 1.00 75.56 551 ARG A C 1
ATOM 4256 O O . ARG A 1 551 ? -53.391 11.348 64.582 1.00 75.56 551 ARG A O 1
ATOM 4263 N N . HIS A 1 552 ? -51.454 12.400 64.110 1.00 71.50 552 HIS A N 1
ATOM 4264 C CA . HIS A 1 552 ? -51.160 12.799 65.484 1.00 71.50 552 HIS A CA 1
ATOM 4265 C C . HIS A 1 552 ? -52.190 13.819 66.000 1.00 71.50 552 HIS A C 1
ATOM 4267 O O . HIS A 1 552 ? -52.748 13.639 67.084 1.00 71.50 552 HIS A O 1
ATOM 4273 N N . GLN A 1 553 ? -52.555 14.810 65.179 1.00 69.81 553 GLN A N 1
ATOM 4274 C CA . GLN A 1 553 ? -53.608 15.785 65.493 1.00 69.81 553 GLN A CA 1
ATOM 4275 C C . GLN A 1 553 ? -54.982 15.123 65.700 1.00 69.81 553 GLN A C 1
ATOM 4277 O O . GLN A 1 553 ? -55.677 15.419 66.675 1.00 69.81 553 GLN A O 1
ATOM 4282 N N . ARG A 1 554 ? -55.357 14.158 64.845 1.00 69.25 554 ARG A N 1
ATOM 4283 C CA . ARG A 1 554 ? -56.613 13.393 64.994 1.00 69.25 554 ARG A CA 1
ATOM 4284 C C . ARG A 1 554 ? -56.650 12.525 66.257 1.00 69.25 554 ARG A C 1
ATOM 4286 O O . ARG A 1 554 ? -57.717 12.370 66.853 1.00 69.25 554 ARG A O 1
ATOM 4293 N N . ARG A 1 555 ? -55.516 11.953 66.681 1.00 63.62 555 ARG A N 1
ATOM 4294 C CA . ARG A 1 555 ? -55.418 11.210 67.953 1.00 63.62 555 ARG A CA 1
ATOM 4295 C C . ARG A 1 555 ? -55.504 12.146 69.165 1.00 63.62 555 ARG A C 1
ATOM 4297 O O . ARG A 1 555 ? -56.182 11.797 70.128 1.00 63.62 555 ARG A O 1
ATOM 4304 N N . GLY A 1 556 ? -54.923 13.345 69.085 1.00 61.06 556 GLY A N 1
ATOM 4305 C CA . GLY A 1 556 ? -55.063 14.391 70.107 1.00 61.06 556 GLY A CA 1
ATOM 4306 C C . GLY A 1 556 ? -56.509 14.872 70.288 1.00 61.06 556 GLY A C 1
ATOM 4307 O O . GLY A 1 556 ? -57.001 14.936 71.411 1.00 61.06 556 GLY A O 1
ATOM 4308 N N . GLN A 1 557 ? -57.243 15.102 69.193 1.00 60.06 557 GLN A N 1
ATOM 4309 C CA . GLN A 1 557 ? -58.660 15.496 69.258 1.00 60.06 557 GLN A CA 1
ATOM 4310 C C . GLN A 1 557 ? -59.578 14.400 69.824 1.00 60.06 557 GLN A C 1
ATOM 4312 O O . GLN A 1 557 ? -60.524 14.707 70.549 1.00 60.06 557 GLN A O 1
ATOM 4317 N N . LYS A 1 558 ? -59.300 13.116 69.547 1.00 57.72 558 LYS A N 1
ATOM 4318 C CA . LYS A 1 558 ? -60.038 11.997 70.164 1.00 57.72 558 LYS A CA 1
ATOM 4319 C C . LYS A 1 558 ? -59.745 11.856 71.661 1.00 57.72 558 LYS A C 1
ATOM 4321 O O . LYS A 1 558 ? -60.662 11.564 72.419 1.00 57.72 558 LYS A O 1
ATOM 4326 N N . ARG A 1 559 ? -58.503 12.102 72.092 1.00 56.00 559 ARG A N 1
ATOM 4327 C CA . ARG A 1 559 ? -58.108 12.066 73.509 1.00 56.00 559 ARG A CA 1
ATOM 4328 C C . ARG A 1 559 ? -58.724 13.224 74.309 1.00 56.00 559 ARG A C 1
ATOM 4330 O O . ARG A 1 559 ? -59.204 12.993 75.410 1.00 56.00 559 ARG A O 1
ATOM 4337 N N . ASN A 1 560 ? -58.824 14.421 73.724 1.00 55.53 560 ASN A N 1
ATOM 4338 C CA . ASN A 1 560 ? -59.483 15.567 74.369 1.00 55.53 560 ASN A CA 1
ATOM 4339 C C . ASN A 1 560 ? -61.011 15.412 74.478 1.00 55.53 560 ASN A C 1
ATOM 4341 O O . ASN A 1 560 ? -61.589 15.895 75.443 1.00 55.53 560 ASN A O 1
ATOM 4345 N N . ARG A 1 561 ? -61.665 14.696 73.549 1.00 55.31 561 ARG A N 1
ATOM 4346 C CA . ARG A 1 561 ? -63.101 14.352 73.661 1.00 55.31 561 ARG A CA 1
ATOM 4347 C C . ARG A 1 561 ? -63.411 13.304 74.736 1.00 55.31 561 ARG A C 1
ATOM 4349 O O . ARG A 1 561 ? -64.516 13.300 75.258 1.00 55.31 561 ARG A O 1
ATOM 4356 N N . LEU A 1 562 ? -62.459 12.426 75.056 1.00 54.22 562 LEU A N 1
ATOM 4357 C CA . LEU A 1 562 ? -62.593 11.426 76.125 1.00 54.22 562 LEU A CA 1
ATOM 4358 C C . LEU A 1 562 ? -62.350 12.023 77.522 1.00 54.22 562 LEU A C 1
ATOM 4360 O O . LEU A 1 562 ? -62.959 11.570 78.480 1.00 54.22 562 LEU A O 1
ATOM 4364 N N . ILE A 1 563 ? -61.510 13.058 77.635 1.00 55.09 563 ILE A N 1
ATOM 4365 C CA . ILE A 1 563 ? -61.253 13.771 78.901 1.00 55.09 563 ILE A CA 1
ATOM 4366 C C . ILE A 1 563 ? -62.382 14.761 79.244 1.00 55.09 563 ILE A C 1
ATOM 4368 O O . ILE A 1 563 ? -62.559 15.088 80.403 1.00 55.09 563 ILE A O 1
ATOM 4372 N N . SER A 1 564 ? -63.185 15.208 78.270 1.00 53.31 564 SER A N 1
ATOM 4373 C CA . SER A 1 564 ? -64.372 16.046 78.520 1.00 53.31 564 SER A CA 1
ATOM 4374 C C . SER A 1 564 ? -65.657 15.254 78.823 1.00 53.31 564 SER A C 1
ATOM 4376 O O . SER A 1 564 ? -66.728 15.851 78.887 1.00 53.31 564 SER A O 1
ATOM 4378 N N . GLN A 1 565 ? -65.582 13.919 78.893 1.00 54.25 565 GLN A N 1
ATOM 4379 C CA . GLN A 1 565 ? -66.703 13.012 79.199 1.00 54.25 565 GLN A CA 1
ATOM 4380 C C . GLN A 1 565 ? -66.494 12.202 80.497 1.00 54.25 565 GLN A C 1
ATOM 4382 O O . GLN A 1 565 ? -67.369 11.418 80.862 1.00 54.25 565 GLN A O 1
ATOM 4387 N N . LEU A 1 566 ? -65.360 12.402 81.176 1.00 49.44 566 LEU A N 1
ATOM 4388 C CA . LEU A 1 566 ? -65.087 12.022 82.567 1.00 49.44 566 LEU A CA 1
ATOM 4389 C C . LEU A 1 566 ? -65.120 13.297 83.409 1.00 49.44 566 LEU A C 1
ATOM 4391 O O . LEU A 1 566 ? -65.578 13.209 84.567 1.00 49.44 566 LEU A O 1
#

pLDDT: mean 75.3, std 17.49, range [30.86, 98.12]

Radius of gyration: 37.44 Å; Cα contacts (8 Å, |Δi|>4): 1196; chains: 1; bounding box: 103×62×128 Å

Sequence (566 aa):
DQGVFASNDNGSNWVAKNNGMSHRTIMALEADTSVTPATLYAATLGGVYRSTDAADNWQRSNNGLANLSVYSLALDTVTSPKILYAGTADGVYRSSDQGRNWVPINIGLENTDIVKLFINPDNEKELLAASSSTGLWRSLDQGQTWNTLNIASATNNDLGNIHIFDMAHDAINADGSANLNGDFIVGTKAGVYKLTGAFGNDWGWEALNSVDADSDSLDNSNVFAVAISYDLTNPTAVIKHYYAGTEIDGVYKIHDVDAGNNWQLMSEGLISQVNKMRTLNNIISSPETANWDLRDATDIDNMGHIVGWGNLNGQPHGYLLTPILFEEATPLAELELVMYTTPDTLKKDIPMTYEISVINHGPNAASNVQLTDWLPPNALFRHVASSQGGCIKSEIDPPIIRCTIGEIKKGEQVNIRISMEPQQAEIKLRNIARAKADERDPNYSNNTAGADQTITIDRCFIATAAYGSFLHPHVSSLRQFRDEYLLSNAPGRLFVDLYYQYSPPLAQYIANHEGLAFLTRIALAPLVYAVLYPLWFCLGLLLLIGFYGYRHQRRGQKRNRLISQL

InterPro domains:
  IPR001434 Large cysteine-rich periplasmic protein OmcB-like, DUF11 domain [PF01345] (343-451)
  IPR013783 Immunoglobulin-like fold [G3DSA:2.60.40.10] (325-459)
  IPR015943 WD40/YVTN repeat-like-containing domain superfamily [G3DSA:2.130.10.10] (1-115)
  IPR015943 WD40/YVTN repeat-like-containing domain superfamily [G3DSA:2.130.10.10] (116-299)
  IPR031778 Sortilin, N-terminal [PF15902] (92-158)
  IPR047589 DUF11 repeat [TIGR01451] (352-381)
  IPR049886 CFI box-CTERM domain [NF041770] (460-528)
  IPR052025 Xyloglucan-specific glycosyl hydrolase [PTHR43739] (45-156)

Mean predicted aligned error: 20.92 Å

Secondary structure (DSSP, 8-state):
----EE-SSTTSS-EE--TT-S---EEEEEEETTSSSPEEEEEETTEEEEESSTTSS-EE--TT-S---EEEEEEESSSSSPEEEEEETTEEEEESSTTSS-EE--TT-S---EEEEEEETTEEEEEEEEETTTEEEEESSTTSS-EE------SSTTS-S--EEEEEE--B-TTSPBP-S--EEEEETTEEEEEE-TTSSS-EEEE-S-SS-STTS-TT--EEEEEEEEE--STT-PEEEEEEEESSSEEEEEETT-TT--PEEEEE-HHHHHHHHHHHHHHHTS-SS---EEE----B-TTS-EEEEEEETTEEEEEEE--------PPB--EEEEEEEESSS--TTS-EEEEEEEEE-SSSPEEEEEEEEE--TTEEEEEEEESSSEEEEE-SSS-EEEEEEEEE-TT-EEEEEEEEEE-SSSPEEEEEEEEE-SSBPTTTTTTEEEEEEE------SSHHHHTTSTTGGGHHHHHHHIIIIITTSHHHHHHHHHHHHHHHHHHHHHHT-HHHHHHHHHHHHHHHHHHH-HHHHHHHHHHHHHHHHHHHHHHHHHHHHHHT--

Nearest PDB structures (foldseek):
  4ikn-assembly1_A  TM=3.493E-01  e=8.293E-05  Rattus norvegicus
  7oiq-assembly2_BBB  TM=3.979E-01  e=1.517E-03  Rattus norvegicus
  1h6e-assembly1_A  TM=3.930E-01  e=8.483E-04  Homo sapiens
  3l81-assembly1_A  TM=3.478E-01  e=2.713E-03  Homo sapiens
  4mdr-assembly1_A  TM=3.449E-01  e=3.927E-03  Homo sapiens

Organism: NCBI:txid1748243

Foldseek 3Di:
DQADWDDPQVPLDTDRLQAQPPFGAFQDKDWQPVDVVIWIWTQGQQAIWIDPHVSNHTDHLCAAPPGRAWREKDWANPDVVIKIWTQGQAAIWIDSPSSNHIHHLCAAPDGRNWNYKDAQPVANQWIWTQHQWQGIWIGNGNSNHIHRLDPPDPVDCVVPTWRWQDKDFPQADFQGDGDRQGWIWTFGQQFIWIWGRSVHPDIDIDDLWFPDPDPQIRGNFGFNDKDKDWDPVDNGTIKIKIWTAGQAAGIWIDIPPDPGSDIDHPDGGPNRVVVVVVVVVVVVVPDDDAPKDWDDQPDADPVRWGWTWIADVNDIDIDIDDPPDPPPPFAEKAKFKDWDKPPQADAAQDKIKIKIKIWTQGPFKFFQKKKKKQFFQQKAWDDKDKPAFDWDWDPPVVIMIIGGRGIDGHGGMMMMMTMIGGHDAQDKTKMKMAMDGPGDHSRRPRRMDMDIGHHDDPQPDVQLLCPPHPCNVLSVVVVVCLVVPQVVDDNSVVVVVVCSVPVPVVSVVQSVPPVSSVVVCVVCVLVSVCSVCVPVNVVVVVVVVVVVVVVVVVVVVVVVVVVVVD